Protein 6ZRY (pdb70)

Nearest PDB structures (foldseek):
  6zry-assembly1_AAA  TM=1.003E+00  e=5.956E-75  Micromonospora olivasterospora
  6zry-assembly2_BBB  TM=1.001E+00  e=5.373E-68  Micromonospora olivasterospora
  6zrx-assembly2_BBB  TM=9.995E-01  e=7.144E-68  Micromonospora olivasterospora
  4yla-assembly1_A  TM=8.663E-01  e=9.470E-23  Marinactinospora thermotolerans
  4yl7-assembly1_A  TM=8.535E-01  e=9.470E-23  Marinactinospora thermotolerans

B-factor: mean 26.32, std 9.39, range [13.05, 73.11]

Sequence (705 aa):
AGLSVSDHLDGQLARLCEVAGADPVEPRNLLAGLLGPVGPRPLYEPPAWPSGVSDDHTPVVEFSIAFNEAEPPTLRRILGETLGSPPGPLANLSATRRGFLDAQARRAGLSTSRLDSVRDLFATDDPQGDFAMWCSLVFRSSRRPEFKVYLNPEVKGVERSPALVSEEALHRLGLGASYRRALLDHGVRPGELGRGDRLTFFAVDLHDGPQARVKLYLTHHEAEVWDVTRAASVVDGVDVAEIEEFCVVAGGGTRRFDGRPLVGSYTFTTEGADRPVGYSIYVPIRSYVTDDQEARDRVAALLVRYGFDTDDGLDRAIAAVTPRPLRDGVGLIAHVSLRLGVTVYLSAEAYRVSPPRAGLSVSDHLDGQLARLCEVAGADPVEPRNLLAGLLGPVGPRPLYEPPAWPSGVSDDHTPVEFSIAFNEAEPPTLLRILGETLGSPPGPLANLSATRGFLDAQARRAGLSTSRLDSVRDLFATDDPQGDFAMWCSLVFRSSRRPEFKVYLNPEVKGVERSPALVSEALHRLGLGASYRALLDHGVRPGELGRGDRLTFFAVDLHDGPQARVKLYLTHHEAEVVWDVTRAASSVVDGVDVAEIEEFCVVAGGGTRRFDGRPLVGSYTFTEGADRPVGYSIYVPIRSYVTDDQEARDRVAALLVRRYGFDTDGLDRAIAAVTPRPLRDGVGLIAHVSLRLGAPGVTVYLSAEAYRVSPPRPR

Structure (mmCIF, N/CA/C/O backbone):
data_6ZRY
#
_entry.id   6ZRY
#
_cell.length_a   53.355
_cell.length_b   85.682
_cell.length_c   74.538
_cell.angle_alpha   90.000
_cell.angle_beta   99.764
_cell.angle_gamma   90.000
#
_symmetry.space_group_name_H-M   'P 1 21 1'
#
loop_
_entity.id
_entity.type
_entity.pdbx_description
1 polymer 'DMATS type aromatic prenyltransferase'
2 non-polymer TRYPTOPHAN
3 non-polymer DI(HYDROXYETHYL)ETHER
4 non-polymer 'CALCIUM ION'
5 water water
#
loop_
_atom_site.group_PDB
_atom_site.id
_atom_site.type_symbol
_atom_site.label_atom_id
_atom_site.label_alt_id
_atom_site.label_comp_id
_atom_site.label_asym_id
_atom_site.label_entity_id
_atom_site.label_seq_id
_atom_site.pdbx_PDB_ins_code
_atom_site.Cartn_x
_atom_site.Cartn_y
_atom_site.Cartn_z
_atom_site.occupancy
_atom_site.B_iso_or_equiv
_atom_site.auth_seq_id
_atom_site.auth_comp_id
_atom_site.auth_asym_id
_atom_site.auth_atom_id
_atom_site.pdbx_PDB_model_num
ATOM 1 N N . ALA A 1 2 ? -13.386 -5.566 56.975 1.000 33.225 2 ALA AAA N 1
ATOM 2 C CA . ALA A 1 2 ? -11.912 -5.539 57.038 1.000 32.518 2 ALA AAA CA 1
ATOM 3 C C . ALA A 1 2 ? -11.423 -4.096 57.074 1.000 31.931 2 ALA AAA C 1
ATOM 4 O O . ALA A 1 2 ? -12.250 -3.191 57.010 1.000 32.441 2 ALA AAA O 1
ATOM 6 N N . GLY A 1 3 ? -10.114 -3.912 57.152 1.000 30.180 3 GLY AAA N 1
ATOM 7 C CA . GLY A 1 3 ? -9.464 -2.631 56.862 1.000 28.827 3 GLY AAA CA 1
ATOM 8 C C . GLY A 1 3 ? -9.683 -2.259 55.416 1.000 27.313 3 GLY AAA C 1
ATOM 9 O O . GLY A 1 3 ? -9.978 -3.163 54.583 1.000 27.281 3 GLY AAA O 1
ATOM 10 N N . LEU A 1 4 ? -9.561 -0.986 55.105 1.000 26.119 4 LEU AAA N 1
ATOM 11 C CA . LEU A 1 4 ? -9.650 -0.499 53.717 1.000 25.436 4 LEU AAA CA 1
ATOM 12 C C . LEU A 1 4 ? -8.514 -1.101 52.932 1.000 23.449 4 LEU AAA C 1
ATOM 13 O O . LEU A 1 4 ? -7.419 -1.220 53.495 1.000 24.247 4 LEU AAA O 1
ATOM 18 N N . SER A 1 5 ? -8.784 -1.512 51.697 1.000 21.669 5 SER AAA N 1
ATOM 19 C CA . SER A 1 5 ? -7.749 -1.885 50.706 1.000 19.855 5 SER AAA CA 1
ATOM 20 C C . SER A 1 5 ? -7.391 -0.695 49.803 1.000 19.528 5 SER AAA C 1
ATOM 21 O O . SER A 1 5 ? -8.137 0.299 49.717 1.000 19.436 5 SER AAA O 1
ATOM 24 N N . VAL A 1 6 ? -6.311 -0.840 49.060 1.000 19.500 6 VAL AAA N 1
ATOM 25 C CA . VAL A 1 6 ? -5.945 0.128 48.013 1.000 19.031 6 VAL AAA CA 1
ATOM 26 C C . VAL A 1 6 ? -7.085 0.226 46.998 1.000 18.729 6 VAL AAA C 1
ATOM 27 O O . VAL A 1 6 ? -7.411 1.338 46.626 1.000 18.247 6 VAL AAA O 1
ATOM 31 N N . SER A 1 7 ? -7.657 -0.890 46.559 1.000 18.716 7 SER AAA N 1
ATOM 32 C CA . SER A 1 7 ? -8.801 -0.896 45.614 1.000 19.418 7 SER AAA CA 1
ATOM 33 C C . SER A 1 7 ? -9.980 -0.096 46.200 1.000 19.241 7 SER AAA C 1
ATOM 34 O O . SER A 1 7 ? -10.637 0.690 45.445 1.000 18.843 7 SER AAA O 1
ATOM 37 N N . ASP A 1 8 ? -10.303 -0.323 47.464 1.000 19.196 8 ASP AAA N 1
ATOM 38 C CA . ASP A 1 8 ? -11.424 0.373 48.143 1.000 19.580 8 ASP AAA CA 1
ATOM 39 C C . ASP A 1 8 ? -11.250 1.888 47.953 1.000 19.855 8 ASP AAA C 1
ATOM 40 O O . ASP A 1 8 ? -12.212 2.544 47.473 1.000 19.828 8 ASP AAA O 1
ATOM 45 N N . HIS A 1 9 ? -10.050 2.401 48.255 1.000 19.367 9 HIS AAA N 1
ATOM 46 C CA . HIS A 1 9 ? -9.702 3.834 48.153 1.000 18.584 9 HIS AAA CA 1
ATOM 47 C C . HIS A 1 9 ? -9.806 4.274 46.684 1.000 17.913 9 HIS AAA C 1
ATOM 48 O O . HIS A 1 9 ? -10.558 5.234 46.393 1.000 17.780 9 HIS AAA O 1
ATOM 55 N N . LEU A 1 10 ? -9.061 3.621 45.773 1.000 17.391 10 LEU AAA N 1
ATOM 56 C CA . LEU A 1 10 ? -8.883 4.121 44.379 1.000 17.414 10 LEU AAA CA 1
ATOM 57 C C . LEU A 1 10 ? -10.158 3.915 43.580 1.000 17.455 10 LEU AAA C 1
ATOM 58 O O . LEU A 1 10 ? -10.474 4.759 42.754 1.000 16.446 10 LEU AAA O 1
ATOM 63 N N . ASP A 1 11 ? -10.827 2.786 43.786 1.000 17.858 11 ASP AAA N 1
ATOM 64 C CA . ASP A 1 11 ? -12.061 2.460 43.039 1.000 18.893 11 ASP AAA CA 1
ATOM 65 C C . ASP A 1 11 ? -13.113 3.533 43.354 1.000 19.239 11 ASP AAA C 1
ATOM 66 O O . ASP A 1 11 ? -13.802 3.915 42.461 1.000 19.648 11 ASP AAA O 1
ATOM 71 N N . GLY A 1 12 ? -13.207 3.993 44.606 1.000 19.510 12 GLY AAA N 1
ATOM 72 C CA . GLY A 1 12 ? -14.152 5.067 45.000 1.000 20.183 12 GLY AAA CA 1
ATOM 73 C C . GLY A 1 12 ? -13.813 6.383 44.332 1.000 19.897 12 GLY AAA C 1
ATOM 74 O O . GLY A 1 12 ? -14.694 7.045 43.845 1.000 20.784 12 GLY AAA O 1
ATOM 75 N N . GLN A 1 13 ? -12.536 6.749 44.324 1.000 19.026 13 GLN AAA N 1
ATOM 76 C CA . GLN A 1 13 ? -12.036 7.953 43.628 1.000 18.673 13 GLN AAA CA 1
ATOM 77 C C . GLN A 1 13 ? -12.431 7.882 42.148 1.000 19.156 13 GLN AAA C 1
ATOM 78 O O . GLN A 1 13 ? -12.987 8.865 41.641 1.000 19.197 13 GLN AAA O 1
ATOM 84 N N . LEU A 1 14 ? -12.137 6.783 41.466 1.000 19.271 14 LEU AAA N 1
ATOM 85 C CA . LEU A 1 14 ? -12.428 6.663 40.015 1.000 19.989 14 LEU AAA CA 1
ATOM 86 C C . LEU A 1 14 ? -13.946 6.765 39.764 1.000 20.744 14 LEU AAA C 1
ATOM 87 O O . LEU A 1 14 ? -14.334 7.401 38.800 1.000 20.571 14 LEU AAA O 1
ATOM 92 N N . ALA A 1 15 ? -14.751 6.086 40.559 1.000 22.604 15 ALA AAA N 1
ATOM 93 C CA . ALA A 1 15 ? -16.234 6.078 40.412 1.000 24.022 15 ALA AAA CA 1
ATOM 94 C C . ALA A 1 15 ? -16.752 7.528 40.456 1.000 24.710 15 ALA AAA C 1
ATOM 95 O O . ALA A 1 15 ? -17.531 7.912 39.579 1.000 25.532 15 ALA AAA O 1
ATOM 97 N N . ARG A 1 16 ? -16.278 8.319 41.412 1.000 25.092 16 ARG AAA N 1
ATOM 98 C CA . ARG A 1 16 ? -16.693 9.727 41.570 1.000 25.363 16 ARG AAA CA 1
ATOM 99 C C . ARG A 1 16 ? -16.137 10.558 40.409 1.000 24.984 16 ARG AAA C 1
ATOM 100 O O . ARG A 1 16 ? -16.892 11.410 39.878 1.000 25.040 16 ARG AAA O 1
ATOM 108 N N . LEU A 1 17 ? -14.908 10.308 39.968 1.000 22.759 17 LEU AAA N 1
ATOM 109 C CA . LEU A 1 17 ? -14.294 11.104 38.874 1.000 23.713 17 LEU AAA CA 1
ATOM 110 C C . LEU A 1 17 ? -15.073 10.870 37.563 1.000 25.264 17 LEU AAA C 1
ATOM 111 O O . LEU A 1 17 ? -15.163 11.819 36.717 1.000 26.654 17 LEU AAA O 1
ATOM 116 N N . CYS A 1 18 ? -15.534 9.643 37.360 1.000 26.437 18 CYS AAA N 1
ATOM 117 C CA . CYS A 1 18 ? -16.302 9.229 36.161 1.000 27.949 18 CYS AAA CA 1
ATOM 118 C C . CYS A 1 18 ? -17.586 10.053 36.081 1.000 30.521 18 CYS AAA C 1
ATOM 119 O O . CYS A 1 18 ? -17.907 10.531 34.961 1.000 30.569 18 CYS AAA O 1
ATOM 122 N N . GLU A 1 19 ? -18.277 10.215 37.213 1.000 33.737 19 GLU AAA N 1
ATOM 123 C CA . GLU A 1 19 ? -19.535 10.998 37.319 1.000 36.595 19 GLU AAA CA 1
ATOM 124 C C . GLU A 1 19 ? -19.232 12.442 36.969 1.000 36.723 19 GLU AAA C 1
ATOM 125 O O . GLU A 1 19 ? -19.987 13.030 36.203 1.000 36.627 19 GLU AAA O 1
ATOM 131 N N . VAL A 1 20 ? -18.148 12.981 37.514 1.000 35.609 20 VAL AAA N 1
ATOM 132 C CA . VAL A 1 20 ? -17.718 14.382 37.253 1.000 35.785 20 VAL AAA CA 1
ATOM 133 C C . VAL A 1 20 ? -17.537 14.571 35.731 1.000 36.880 20 VAL AAA C 1
ATOM 134 O O . VAL A 1 20 ? -18.046 15.573 35.212 1.000 40.781 20 VAL AAA O 1
ATOM 138 N N . ALA A 1 21 ? -16.870 13.632 35.044 1.000 36.316 21 ALA AAA N 1
ATOM 139 C CA . ALA A 1 21 ? -16.496 13.729 33.612 1.000 35.726 21 ALA AAA CA 1
ATOM 140 C C . ALA A 1 21 ? -17.638 13.217 32.706 1.000 36.562 21 ALA AAA C 1
ATOM 141 O O . ALA A 1 21 ? -17.551 13.441 31.466 1.000 36.873 21 ALA AAA O 1
ATOM 143 N N . GLY A 1 22 ? -18.643 12.538 33.281 1.000 35.969 22 GLY AAA N 1
ATOM 144 C CA . GLY A 1 22 ? -19.757 11.923 32.539 1.000 36.905 22 GLY AAA CA 1
ATOM 145 C C . GLY A 1 22 ? -19.294 10.741 31.702 1.000 36.656 22 GLY AAA C 1
ATOM 146 O O . GLY A 1 22 ? -19.935 10.445 30.665 1.000 36.352 22 GLY AAA O 1
ATOM 147 N N . ALA A 1 23 ? -18.204 10.100 32.113 1.000 35.653 23 ALA AAA N 1
ATOM 148 C CA . ALA A 1 23 ? -17.701 8.843 31.526 1.000 35.787 23 ALA AAA CA 1
ATOM 149 C C . ALA A 1 23 ? -18.446 7.685 32.200 1.000 35.714 23 ALA AAA C 1
ATOM 150 O O . ALA A 1 23 ? -18.712 7.776 33.403 1.000 35.597 23 ALA AAA O 1
ATOM 152 N N . ASP A 1 24 ? -18.824 6.663 31.436 1.000 36.028 24 ASP AAA N 1
ATOM 153 C CA . ASP A 1 24 ? -19.471 5.447 31.982 1.000 35.634 24 ASP AAA CA 1
ATOM 154 C C . ASP A 1 24 ? -18.457 4.710 32.859 1.000 33.883 24 ASP AAA C 1
ATOM 155 O O . ASP A 1 24 ? -17.373 4.399 32.384 1.000 32.447 24 ASP AAA O 1
ATOM 160 N N . PRO A 1 25 ? -18.794 4.385 34.132 1.000 32.639 25 PRO AAA N 1
ATOM 161 C CA . PRO A 1 25 ? -17.825 3.835 35.093 1.000 31.570 25 PRO AAA CA 1
ATOM 162 C C . PRO A 1 25 ? -17.520 2.328 35.057 1.000 30.241 25 PRO AAA C 1
ATOM 163 O O . PRO A 1 25 ? -16.530 1.911 35.669 1.000 27.994 25 PRO AAA O 1
ATOM 167 N N . VAL A 1 26 ? -18.327 1.514 34.378 1.000 30.341 26 VAL AAA N 1
ATOM 168 C CA . VAL A 1 26 ? -18.210 0.032 34.523 1.000 30.203 26 VAL AAA CA 1
ATOM 169 C C . VAL A 1 26 ? -16.827 -0.399 34.020 1.000 28.624 26 VAL AAA C 1
ATOM 170 O O . VAL A 1 26 ? -16.020 -0.943 34.823 1.000 27.029 26 VAL AAA O 1
ATOM 174 N N . GLU A 1 27 ? -16.532 -0.104 32.770 1.000 28.264 27 GLU AAA N 1
ATOM 175 C CA . GLU A 1 27 ? -15.292 -0.553 32.113 1.000 28.187 27 GLU AAA CA 1
ATOM 176 C C . GLU A 1 27 ? -14.092 0.131 32.791 1.000 25.428 27 GLU AAA C 1
ATOM 177 O O . GLU A 1 27 ? -13.109 -0.524 33.084 1.000 23.679 27 GLU AAA O 1
ATOM 183 N N . PRO A 1 28 ? -14.111 1.457 33.079 1.000 24.388 28 PRO AAA N 1
ATOM 184 C CA . PRO A 1 28 ? -12.996 2.077 33.795 1.000 23.243 28 PRO AAA CA 1
ATOM 185 C C . PRO A 1 28 ? -12.671 1.409 35.137 1.000 22.177 28 PRO AAA C 1
ATOM 186 O O . PRO A 1 28 ? -11.482 1.213 35.447 1.000 20.543 28 PRO AAA O 1
ATOM 190 N N . ARG A 1 29 ? -13.684 1.065 35.902 1.000 22.176 29 ARG AAA N 1
ATOM 191 C CA . ARG A 1 29 ? -13.475 0.444 37.234 1.000 22.166 29 ARG AAA CA 1
ATOM 192 C C . ARG A 1 29 ? -12.951 -0.981 37.063 1.000 21.258 29 ARG AAA C 1
ATOM 193 O O . ARG A 1 29 ? -12.114 -1.398 37.884 1.000 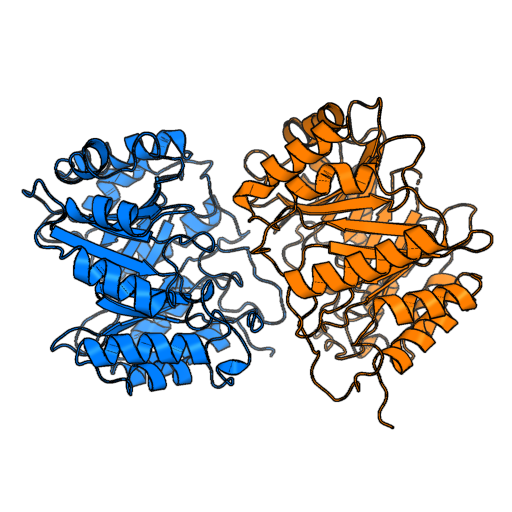19.736 29 ARG AAA O 1
ATOM 201 N N . ASN A 1 30 ? -13.396 -1.683 36.026 1.000 21.600 30 ASN AAA N 1
ATOM 202 C CA . ASN A 1 30 ? -12.882 -3.039 35.671 1.000 22.342 30 ASN AAA CA 1
ATOM 203 C C . ASN A 1 30 ? -11.410 -2.926 35.272 1.000 20.971 30 ASN AAA C 1
ATOM 204 O O . ASN A 1 30 ? -10.621 -3.800 35.654 1.000 20.277 30 ASN AAA O 1
ATOM 209 N N . LEU A 1 31 ? -11.047 -1.875 34.531 1.000 19.893 31 LEU AAA N 1
ATOM 210 C CA . LEU A 1 31 ? -9.672 -1.731 34.024 1.000 19.377 31 LEU AAA CA 1
ATOM 211 C C . LEU A 1 31 ? -8.761 -1.330 35.189 1.000 18.369 31 LEU AAA C 1
ATOM 212 O O . LEU A 1 31 ? -7.677 -1.903 35.271 1.000 18.822 31 LEU AAA O 1
ATOM 217 N N . LEU A 1 32 ? -9.207 -0.444 36.103 1.000 18.045 32 LEU AAA N 1
ATOM 218 C CA . LEU A 1 32 ? -8.385 -0.070 37.277 1.000 17.763 32 LEU AAA CA 1
ATOM 219 C C . LEU A 1 32 ? -8.080 -1.313 38.127 1.000 17.983 32 LEU AAA C 1
ATOM 220 O O . LEU A 1 32 ? -6.907 -1.455 38.565 1.000 17.332 32 LEU AAA O 1
ATOM 225 N N . ALA A 1 33 ? -9.080 -2.162 38.415 1.000 18.585 33 ALA AAA N 1
ATOM 226 C CA . ALA A 1 33 ? -8.881 -3.421 39.162 1.000 18.723 33 ALA AAA CA 1
ATOM 227 C C . ALA A 1 33 ? -7.820 -4.277 38.474 1.000 18.390 33 ALA AAA C 1
ATOM 228 O O . ALA A 1 33 ? -6.961 -4.805 39.171 1.000 17.842 33 ALA AAA O 1
ATOM 230 N N . GLY A 1 34 ? -7.870 -4.404 37.146 1.000 18.434 34 GLY AAA N 1
ATOM 231 C CA . GLY A 1 34 ? -6.858 -5.151 36.359 1.000 18.241 34 GLY AAA CA 1
ATOM 232 C C . GLY A 1 34 ? -5.483 -4.539 36.521 1.000 17.453 34 GLY AAA C 1
ATOM 233 O O . GLY A 1 34 ? -4.518 -5.267 36.761 1.000 17.312 34 GLY AAA O 1
ATOM 234 N N . LEU A 1 35 ? -5.389 -3.219 36.389 1.000 17.077 35 LEU AAA N 1
ATOM 235 C CA . LEU A 1 35 ? -4.099 -2.504 36.439 1.000 16.510 35 LEU AAA CA 1
ATOM 236 C C . LEU A 1 35 ? -3.490 -2.695 37.832 1.000 15.961 35 LEU AAA C 1
ATOM 237 O O . LEU A 1 35 ? -2.267 -2.921 37.940 1.000 15.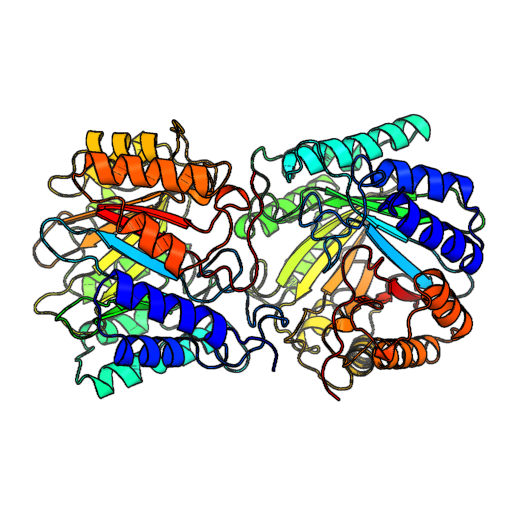496 35 LEU AAA O 1
ATOM 242 N N . LEU A 1 36 ? -4.299 -2.630 38.882 1.000 16.007 36 LEU AAA N 1
ATOM 243 C CA . LEU A 1 36 ? -3.777 -2.747 40.266 1.000 16.503 36 LEU AAA CA 1
ATOM 244 C C . LEU A 1 36 ? -3.198 -4.154 40.519 1.000 16.753 36 LEU AAA C 1
ATOM 245 O O . LEU A 1 36 ? -2.226 -4.278 41.326 1.000 16.407 36 LEU AAA O 1
ATOM 250 N N . GLY A 1 37 ? -3.751 -5.186 39.893 1.000 17.985 37 GLY AAA N 1
ATOM 251 C CA . GLY A 1 37 ? -3.335 -6.580 40.140 1.000 18.020 37 GLY AAA CA 1
ATOM 252 C C . GLY A 1 37 ? -3.278 -6.857 41.639 1.000 18.084 37 GLY AAA C 1
ATOM 253 O O . GLY A 1 37 ? -4.255 -6.587 42.353 1.000 17.655 37 GLY AAA O 1
ATOM 254 N N . PRO A 1 38 ? -2.125 -7.332 42.187 1.000 18.541 38 PRO AAA N 1
ATOM 255 C CA . PRO A 1 38 ? -2.060 -7.782 43.581 1.000 18.697 38 PRO AAA CA 1
ATOM 256 C C . PRO A 1 38 ? -2.125 -6.652 44.625 1.000 18.448 38 PRO AAA C 1
ATOM 257 O O . PRO A 1 38 ? -2.312 -6.919 45.771 1.000 18.354 38 PRO AAA O 1
ATOM 261 N N . VAL A 1 39 ? -1.956 -5.404 44.195 1.000 17.787 39 VAL AAA N 1
ATOM 262 C CA . VAL A 1 39 ? -2.060 -4.207 45.069 1.000 17.608 39 VAL AAA CA 1
ATOM 263 C C . VAL A 1 39 ? -3.522 -3.972 45.452 1.000 17.396 39 VAL AAA C 1
ATOM 264 O O . VAL A 1 39 ? -3.775 -3.471 46.568 1.000 16.519 39 VAL AAA O 1
ATOM 268 N N . GLY A 1 40 ? -4.464 -4.304 44.562 1.000 17.675 40 GLY AAA N 1
ATOM 269 C CA . GLY A 1 40 ? -5.877 -3.991 44.786 1.000 18.118 40 GLY AAA CA 1
ATOM 270 C C . GLY A 1 40 ? -6.347 -4.455 46.170 1.000 18.904 40 GLY AAA C 1
ATOM 271 O O . GLY A 1 40 ? -6.885 -3.663 46.969 1.000 19.006 40 GLY AAA O 1
ATOM 272 N N . PRO A 1 41 ? -6.214 -5.761 46.490 1.000 19.312 41 PRO AAA N 1
ATOM 273 C CA . PRO A 1 41 ? -6.688 -6.281 47.764 1.000 20.200 41 PRO AAA CA 1
ATOM 274 C C . PRO A 1 41 ? -5.814 -5.981 48.985 1.000 20.547 41 PRO AAA C 1
ATOM 275 O O . PRO A 1 41 ? -6.212 -6.350 50.108 1.000 20.565 41 PRO AAA O 1
ATOM 279 N N . ARG A 1 42 ? -4.673 -5.344 48.780 1.000 21.200 42 ARG AAA N 1
ATOM 280 C CA . ARG A 1 42 ? -3.683 -5.051 49.837 1.000 22.270 42 ARG AAA CA 1
ATOM 281 C C . ARG A 1 42 ? -4.263 -4.024 50.812 1.000 22.851 42 ARG AAA C 1
ATOM 282 O O . ARG A 1 42 ? -4.808 -3.014 50.401 1.000 22.317 42 ARG AAA O 1
ATOM 290 N N . PRO A 1 43 ? -4.214 -4.276 52.135 1.000 24.618 43 PRO AAA N 1
ATOM 291 C CA . PRO A 1 43 ? -4.697 -3.292 53.112 1.000 25.329 43 PRO AAA CA 1
ATOM 292 C C . PRO A 1 43 ? -3.912 -1.969 53.072 1.000 25.603 43 PRO AAA C 1
ATOM 293 O O . PRO A 1 43 ? -2.709 -2.011 52.939 1.000 24.802 43 PRO AAA O 1
ATOM 297 N N . LEU A 1 44 ? -4.607 -0.833 53.215 1.000 26.934 44 LEU AAA N 1
ATOM 298 C CA . LEU A 1 44 ? -3.995 0.528 53.306 1.000 27.684 44 LEU AAA CA 1
ATOM 299 C C . LEU A 1 44 ? -3.075 0.638 54.519 1.000 29.516 44 LEU AAA C 1
ATOM 300 O O . LEU A 1 44 ? -2.185 1.458 54.460 1.000 31.363 44 LEU AAA O 1
ATOM 305 N N . TYR A 1 45 ? -3.327 -0.089 55.600 1.000 31.859 45 TYR AAA N 1
ATOM 306 C CA . TYR A 1 45 ? -2.509 -0.019 56.845 1.000 34.483 45 TYR AAA CA 1
ATOM 307 C C . TYR A 1 45 ? -1.187 -0.782 56.652 1.000 34.087 45 TYR AAA C 1
ATOM 308 O O . TYR A 1 45 ? -0.343 -0.694 57.540 1.000 35.568 45 TYR AAA O 1
ATOM 317 N N . GLU A 1 46 ? -1.023 -1.548 55.567 1.000 31.444 46 GLU AAA N 1
ATOM 318 C CA . GLU A 1 46 ? 0.294 -2.144 55.217 1.000 31.498 46 GLU AAA CA 1
ATOM 319 C C . GLU A 1 46 ? 1.059 -1.101 54.411 1.000 28.902 46 GLU AAA C 1
ATOM 320 O O . GLU A 1 46 ? 0.460 -0.316 53.713 1.000 25.488 46 GLU AAA O 1
ATOM 326 N N . PRO A 1 47 ? 2.401 -1.036 54.503 1.000 28.103 47 PRO AAA N 1
ATOM 327 C CA . PRO A 1 47 ? 3.166 -0.114 53.674 1.000 26.792 47 PRO AAA CA 1
ATOM 328 C C . PRO A 1 47 ? 3.011 -0.460 52.207 1.000 24.730 47 PRO AAA C 1
ATOM 329 O O . PRO A 1 47 ? 2.516 -1.535 51.885 1.000 23.817 47 PRO AAA O 1
ATOM 333 N N . PRO A 1 48 ? 3.414 0.433 51.274 1.000 22.213 48 PRO AAA N 1
ATOM 334 C CA . PRO A 1 48 ? 3.363 0.120 49.851 1.000 22.205 48 PRO AAA CA 1
ATOM 335 C C . PRO A 1 48 ? 4.076 -1.202 49.542 1.000 22.199 48 PRO AAA C 1
ATOM 336 O O . PRO A 1 48 ? 5.095 -1.450 50.127 1.000 21.501 48 PRO AAA O 1
ATOM 340 N N . ALA A 1 49 ? 3.546 -1.963 48.586 1.000 22.235 49 ALA AAA N 1
ATOM 341 C CA . ALA A 1 49 ? 4.065 -3.289 48.167 1.000 23.185 49 ALA AAA CA 1
ATOM 342 C C . ALA A 1 49 ? 5.456 -3.136 47.555 1.000 24.172 49 ALA AAA C 1
ATOM 343 O O . ALA A 1 49 ? 6.215 -4.108 47.605 1.000 24.521 49 ALA AAA O 1
ATOM 345 N N . TRP A 1 50 ? 5.786 -1.928 47.073 1.000 24.558 50 TRP AAA N 1
ATOM 346 C CA . TRP A 1 50 ? 6.994 -1.601 46.267 1.000 25.296 50 TRP AAA CA 1
ATOM 347 C C . TRP A 1 50 ? 7.054 -0.084 46.148 1.000 23.273 50 TRP AAA C 1
ATOM 348 O O . TRP A 1 50 ? 5.994 0.535 46.068 1.000 22.086 50 TRP AAA O 1
ATOM 359 N N . PRO A 1 51 ? 8.238 0.565 46.198 1.000 22.012 51 PRO AAA N 1
ATOM 360 C CA . PRO A 1 51 ? 8.298 2.027 46.070 1.000 21.141 51 PRO AAA CA 1
ATOM 361 C C . PRO A 1 51 ? 8.109 2.523 44.625 1.000 20.663 51 PRO AAA C 1
ATOM 362 O O . PRO A 1 51 ? 9.061 3.073 44.043 1.000 19.849 51 PRO AAA O 1
ATOM 366 N N . SER A 1 52 ? 6.867 2.419 44.115 1.000 18.298 52 SER AAA N 1
ATOM 367 C CA . SER A 1 52 ? 6.486 2.810 42.736 1.000 17.397 52 SER AAA CA 1
ATOM 368 C C . SER A 1 52 ? 6.820 4.286 42.497 1.000 16.958 52 SER AAA C 1
ATOM 369 O O . SER A 1 52 ? 6.542 5.113 43.362 1.000 16.753 52 SER AAA O 1
ATOM 372 N N . GLY A 1 53 ? 7.411 4.607 41.350 1.000 16.663 53 GLY AAA N 1
ATOM 373 C CA . GLY A 1 53 ? 7.667 6.001 40.992 1.000 16.137 53 GLY AAA CA 1
ATOM 374 C C . GLY A 1 53 ? 6.442 6.728 40.457 1.000 15.464 53 GLY AAA C 1
ATOM 375 O O . GLY A 1 53 ? 6.577 7.937 40.200 1.000 15.056 53 GLY AAA O 1
ATOM 376 N N . VAL A 1 54 ? 5.283 6.059 40.317 1.000 14.953 54 VAL AAA N 1
ATOM 377 C CA . VAL A 1 54 ? 4.057 6.664 39.711 1.000 14.596 54 VAL AAA CA 1
ATOM 378 C C . VAL A 1 54 ? 3.643 7.908 40.538 1.000 14.478 54 VAL AAA C 1
ATOM 379 O O . VAL A 1 54 ? 3.206 8.898 39.938 1.000 14.406 54 VAL AAA O 1
ATOM 383 N N . SER A 1 55 ? 3.793 7.862 41.857 1.000 14.263 55 SER AAA N 1
ATOM 384 C CA . SER A 1 55 ? 3.374 8.948 42.774 1.000 14.064 55 SER AAA CA 1
ATOM 385 C C . SER A 1 55 ? 4.342 9.023 43.957 1.000 14.966 55 SER AAA C 1
ATOM 386 O O . SER A 1 55 ? 5.055 8.051 44.204 1.000 15.421 55 SER AAA O 1
ATOM 389 N N . ASP A 1 56 ? 4.366 10.178 44.626 1.000 15.262 56 ASP AAA N 1
ATOM 390 C CA . ASP A 1 56 ? 5.306 10.492 45.732 1.000 15.957 56 ASP AAA CA 1
ATOM 391 C C . ASP A 1 56 ? 5.090 9.512 46.893 1.000 16.032 56 ASP AAA C 1
ATOM 392 O O . ASP A 1 56 ? 6.095 9.156 47.534 1.000 16.986 56 ASP AAA O 1
ATOM 397 N N . ASP A 1 57 ? 3.845 9.111 47.180 1.000 15.586 57 ASP AAA N 1
ATOM 398 C CA . ASP A 1 57 ? 3.545 8.220 48.323 1.000 15.934 57 ASP AAA CA 1
ATOM 399 C C . ASP A 1 57 ? 3.595 6.749 47.885 1.000 15.987 57 ASP AAA C 1
ATOM 400 O O . ASP A 1 57 ? 3.327 5.898 48.723 1.000 15.472 57 ASP AAA O 1
ATOM 405 N N . HIS A 1 58 ? 3.990 6.489 46.619 1.000 16.279 58 HIS AAA N 1
ATOM 406 C CA . HIS A 1 58 ? 4.221 5.147 46.029 1.000 16.251 58 HIS AAA CA 1
ATOM 407 C C . HIS A 1 58 ? 2.903 4.417 45.739 1.000 15.466 58 HIS AAA C 1
ATOM 408 O O . HIS A 1 58 ? 2.951 3.203 45.433 1.000 14.977 58 HIS AAA O 1
ATOM 415 N N . THR A 1 59 ? 1.771 5.107 45.775 1.000 14.800 59 THR AAA N 1
ATOM 416 C CA . THR A 1 59 ? 0.535 4.593 45.168 1.000 14.607 59 THR AAA CA 1
ATOM 417 C C . THR A 1 59 ? 0.867 4.315 43.703 1.000 14.285 59 THR AAA C 1
ATOM 418 O O . THR A 1 59 ? 1.392 5.194 43.040 1.000 14.050 59 THR AAA O 1
ATOM 422 N N . PRO A 1 60 ? 0.628 3.104 43.149 1.000 14.084 60 PRO AAA N 1
ATOM 423 C CA . PRO A 1 60 ? 1.012 2.833 41.760 1.000 14.196 60 PRO AAA CA 1
ATOM 424 C C . PRO A 1 60 ? 0.040 3.335 40.684 1.000 14.044 60 PRO AAA C 1
ATOM 425 O O . PRO A 1 60 ? 0.069 2.845 39.607 1.000 14.357 60 PRO AAA O 1
ATOM 429 N N A VAL A 1 61 ? -0.790 4.324 41.020 0.440 14.019 61 VAL AAA N 1
ATOM 430 N N B VAL A 1 61 ? -0.756 4.363 41.011 0.560 14.126 61 VAL AAA N 1
ATOM 431 C CA A VAL A 1 61 ? -1.687 5.010 40.062 0.440 13.983 61 VAL AAA CA 1
ATOM 432 C CA B VAL A 1 61 ? -1.784 4.968 40.125 0.560 14.190 61 VAL AAA CA 1
ATOM 433 C C A VAL A 1 61 ? -1.632 6.511 40.341 0.440 13.848 61 VAL AAA C 1
ATOM 434 C C B VAL A 1 61 ? -1.809 6.487 40.391 0.560 13.962 61 VAL AAA C 1
ATOM 435 O O A VAL A 1 61 ? -1.243 6.919 41.473 0.440 13.592 61 VAL AAA O 1
ATOM 436 O O B VAL A 1 61 ? -1.643 6.893 41.582 0.560 13.632 61 VAL AAA O 1
ATOM 443 N N . GLU A 1 62 ? -1.988 7.277 39.331 1.000 13.896 62 GLU AAA N 1
ATOM 444 C CA . GLU A 1 62 ? -2.218 8.749 39.406 1.000 14.180 62 GLU AAA CA 1
ATOM 445 C C . GLU A 1 62 ? -3.364 9.076 38.455 1.000 14.375 62 GLU AAA C 1
ATOM 446 O O . GLU A 1 62 ? -3.377 8.548 37.337 1.000 14.738 62 GLU AAA O 1
ATOM 452 N N . PHE A 1 63 ? -4.313 9.883 38.892 1.000 14.537 63 PHE AAA N 1
ATOM 453 C CA . PHE A 1 63 ? -5.462 10.320 38.092 1.000 14.519 63 PHE AAA CA 1
ATOM 454 C C . PHE A 1 63 ? -5.102 11.623 37.399 1.000 14.495 63 PHE AAA C 1
ATOM 455 O O . PHE A 1 63 ? -4.228 12.318 37.879 1.000 14.289 63 PHE AAA O 1
ATOM 463 N N . SER A 1 64 ? -5.782 11.941 36.313 1.000 14.838 64 SER AAA N 1
ATOM 464 C CA . SER A 1 64 ? -5.741 13.293 35.722 1.000 15.376 64 SER AAA CA 1
ATOM 465 C C . SER A 1 64 ? -7.028 13.583 35.002 1.000 16.341 64 SER AAA C 1
ATOM 466 O O . SER A 1 64 ? -7.729 12.615 34.574 1.000 17.162 64 SER AAA O 1
ATOM 469 N N . ILE A 1 65 ? -7.344 14.862 34.896 1.000 17.146 65 ILE AAA N 1
ATOM 470 C CA . ILE A 1 65 ? -8.498 15.359 34.145 1.000 17.872 65 ILE AAA CA 1
ATOM 471 C C . ILE A 1 65 ? -7.993 16.429 33.169 1.000 17.712 65 ILE AAA C 1
ATOM 472 O O . ILE A 1 65 ? -7.287 17.325 33.586 1.000 17.691 65 ILE AAA O 1
ATOM 477 N N . ALA A 1 66 ? -8.275 16.212 31.905 1.000 17.998 66 ALA AAA N 1
ATOM 478 C CA . ALA A 1 66 ? -7.885 17.073 30.779 1.000 19.139 66 ALA AAA CA 1
ATOM 479 C C . ALA A 1 66 ? -9.104 17.856 30.334 1.000 20.106 66 ALA AAA C 1
ATOM 480 O O . ALA A 1 66 ? -10.078 17.237 29.918 1.000 20.781 66 ALA AAA O 1
ATOM 482 N N . PHE A 1 67 ? -9.017 19.177 30.402 1.000 21.386 67 PHE AAA N 1
ATOM 483 C CA . PHE A 1 67 ? -10.045 20.104 29.891 1.000 23.515 67 PHE AAA CA 1
ATOM 484 C C . PHE A 1 67 ? -9.676 20.480 28.469 1.000 26.319 67 PHE AAA C 1
ATOM 485 O O . PHE A 1 67 ? -8.560 20.927 28.259 1.000 26.452 67 PHE AAA O 1
ATOM 493 N N . ASN A 1 68 ? -10.586 20.207 27.546 1.000 29.811 68 ASN AAA N 1
ATOM 494 C CA . ASN A 1 68 ? -10.389 20.270 26.076 1.000 33.823 68 ASN AAA CA 1
ATOM 495 C C . ASN A 1 68 ? -11.346 21.339 25.546 1.000 36.001 68 ASN AAA C 1
ATOM 496 O O . ASN A 1 68 ? -12.480 21.337 25.987 1.000 35.864 68 ASN AAA O 1
ATOM 501 N N . GLU A 1 69 ? -10.899 22.226 24.654 1.000 40.865 69 GLU AAA N 1
ATOM 502 C CA . GLU A 1 69 ? -11.775 23.251 24.009 1.000 44.082 69 GLU AAA CA 1
ATOM 503 C C . GLU A 1 69 ? -12.893 22.525 23.251 1.000 46.778 69 GLU AAA C 1
ATOM 504 O O . GLU A 1 69 ? -12.566 21.680 22.416 1.000 49.729 69 GLU AAA O 1
ATOM 506 N N . ALA A 1 70 ? -14.155 22.834 23.545 1.000 49.247 70 ALA AAA N 1
ATOM 507 C CA . ALA A 1 70 ? -15.338 22.224 22.884 1.000 52.146 70 ALA AAA CA 1
ATOM 508 C C . ALA A 1 70 ? -15.170 20.696 22.817 1.000 52.204 70 ALA AAA C 1
ATOM 509 O O . ALA A 1 70 ? -15.024 20.160 21.699 1.000 54.349 70 ALA AAA O 1
ATOM 511 N N . GLU A 1 71 ? -15.138 20.044 23.990 1.000 50.993 71 GLU AAA N 1
ATOM 512 C CA . GLU A 1 71 ? -15.182 18.564 24.188 1.000 47.361 71 GLU AAA CA 1
ATOM 513 C C . GLU A 1 71 ? -15.251 18.307 25.692 1.000 42.781 71 GLU AAA C 1
ATOM 514 O O . GLU A 1 71 ? -14.586 19.000 26.457 1.000 40.320 71 GLU AAA O 1
ATOM 520 N N . PRO A 1 72 ? -16.061 17.335 26.181 1.000 38.416 72 PRO AAA N 1
ATOM 521 C CA . PRO A 1 72 ? -16.155 17.086 27.619 1.000 35.789 72 PRO AAA CA 1
ATOM 522 C C . PRO A 1 72 ? -14.776 16.699 28.153 1.000 31.765 72 PRO AAA C 1
ATOM 523 O O . PRO A 1 72 ? -13.920 16.328 27.378 1.000 29.882 72 PRO AAA O 1
ATOM 527 N N . PRO A 1 73 ? -14.496 16.801 29.463 1.000 29.131 73 PRO AAA N 1
ATOM 528 C CA . PRO A 1 73 ? -13.164 16.467 29.974 1.000 28.022 73 PRO AAA CA 1
ATOM 529 C C . PRO A 1 73 ? -12.793 14.988 29.784 1.000 25.944 73 PRO AAA C 1
ATOM 530 O O . PRO A 1 73 ? -13.648 14.145 29.834 1.000 25.139 73 PRO AAA O 1
ATOM 534 N N . THR A 1 74 ? -11.511 14.732 29.594 1.000 24.731 74 THR AAA N 1
ATOM 535 C CA . THR A 1 74 ? -10.937 13.393 29.455 1.000 24.731 74 THR AAA CA 1
ATOM 536 C C . THR A 1 74 ? -10.348 12.975 30.812 1.000 23.067 74 THR AAA C 1
ATOM 537 O O . THR A 1 74 ? -9.535 13.702 31.347 1.000 21.838 74 THR AAA O 1
ATOM 541 N N . LEU A 1 75 ? -10.725 11.809 31.305 1.000 23.211 75 LEU AAA N 1
ATOM 542 C CA . LEU A 1 75 ? -10.185 11.252 32.573 1.000 23.132 75 LEU AAA CA 1
ATOM 543 C C . LEU A 1 75 ? -9.130 10.212 32.201 1.000 22.037 75 LEU AAA C 1
ATOM 544 O O . LEU A 1 75 ? -9.366 9.422 31.274 1.000 22.881 75 LEU AAA O 1
ATOM 549 N N A ARG A 1 76 ? -7.991 10.224 32.876 0.590 21.035 76 ARG AAA N 1
ATOM 550 N N B ARG A 1 76 ? -7.976 10.249 32.868 0.410 21.188 76 ARG AAA N 1
ATOM 551 C CA A ARG A 1 76 ? -6.928 9.228 32.625 0.590 20.898 76 ARG AAA CA 1
ATOM 552 C CA B ARG A 1 76 ? -6.861 9.294 32.641 0.410 20.942 76 ARG AAA CA 1
ATOM 553 C C A ARG A 1 76 ? -6.395 8.689 33.952 0.590 20.003 76 ARG AAA C 1
ATOM 554 C C B ARG A 1 76 ? -6.414 8.687 33.968 0.410 20.133 76 ARG AAA C 1
ATOM 555 O O A ARG A 1 76 ? -6.459 9.406 34.983 0.590 18.465 76 ARG AAA O 1
ATOM 556 O O B ARG A 1 76 ? -6.539 9.361 35.013 0.410 19.130 76 ARG AAA O 1
ATOM 571 N N . ILE A 1 77 ? -5.901 7.462 33.902 1.000 19.602 77 ILE AAA N 1
ATOM 572 C CA . ILE A 1 77 ? -5.149 6.821 34.995 1.000 19.481 77 ILE AAA CA 1
ATOM 573 C C . ILE A 1 77 ? -3.798 6.453 34.421 1.000 19.121 77 ILE AAA C 1
ATOM 574 O O . ILE A 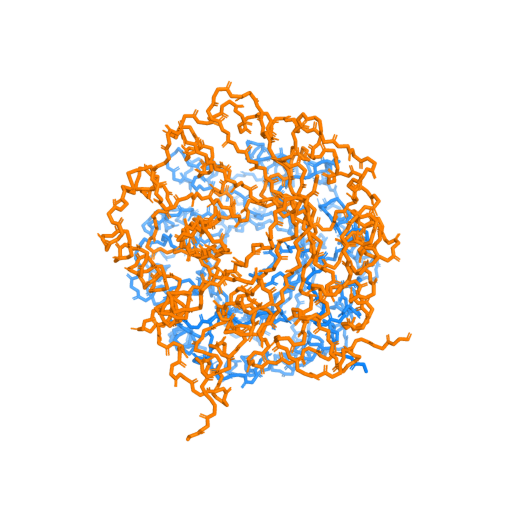1 77 ? -3.789 5.727 33.405 1.000 19.902 77 ILE AAA O 1
ATOM 579 N N . LEU A 1 78 ? -2.724 6.868 35.079 1.000 17.999 78 LEU AAA N 1
ATOM 580 C CA . LEU A 1 78 ? -1.361 6.374 34.817 1.000 17.606 78 LEU AAA CA 1
ATOM 581 C C . LEU A 1 78 ? -1.016 5.383 35.913 1.000 16.767 78 LEU AAA C 1
ATOM 582 O O . LEU A 1 78 ? -1.228 5.706 37.078 1.000 17.365 78 LEU AAA O 1
ATOM 587 N N . GLY A 1 79 ? -0.464 4.228 35.587 1.000 16.009 79 GLY AAA N 1
ATOM 588 C CA . GLY A 1 79 ? 0.044 3.372 36.663 1.000 15.619 79 GLY AAA CA 1
ATOM 589 C C . GLY A 1 79 ? 0.689 2.115 36.174 1.000 16.081 79 GLY AAA C 1
ATOM 590 O O . GLY A 1 79 ? 1.037 2.030 34.973 1.000 15.717 79 GLY AAA O 1
ATOM 591 N N . GLU A 1 80 ? 0.903 1.180 37.102 1.000 15.986 80 GLU AAA N 1
ATOM 592 C CA . GLU A 1 80 ? 1.612 -0.062 36.813 1.000 16.317 80 GLU AAA CA 1
ATOM 593 C C . GLU A 1 80 ? 1.013 -1.177 37.667 1.000 16.357 80 GLU AAA C 1
ATOM 594 O O . GLU A 1 80 ? 0.432 -0.895 38.720 1.000 15.992 80 GLU AAA O 1
ATOM 600 N N . THR A 1 81 ? 1.186 -2.388 37.189 1.000 16.547 81 THR AAA N 1
ATOM 601 C CA . THR A 1 81 ? 0.816 -3.641 37.867 1.000 17.194 81 THR AAA CA 1
ATOM 602 C C . THR A 1 81 ? 2.073 -4.212 38.501 1.000 18.753 81 THR AAA C 1
ATOM 603 O O . THR A 1 81 ? 3.007 -4.580 37.765 1.000 19.278 81 THR AAA O 1
ATOM 607 N N . LEU A 1 82 ? 2.096 -4.307 39.821 1.000 19.716 82 LEU AAA N 1
ATOM 608 C CA . LEU A 1 82 ? 3.275 -4.810 40.525 1.000 21.765 82 LEU AAA CA 1
ATOM 609 C C . LEU A 1 82 ? 3.341 -6.350 40.342 1.000 24.689 82 LEU AAA C 1
ATOM 610 O O . LEU A 1 82 ? 2.281 -6.976 40.175 1.000 24.342 82 LEU AAA O 1
ATOM 615 N N . GLY A 1 83 ? 4.555 -6.902 40.294 1.000 27.564 83 GLY AAA N 1
ATOM 616 C CA . GLY A 1 83 ? 4.790 -8.353 40.157 1.000 30.564 83 GLY AAA CA 1
ATOM 617 C C . GLY A 1 83 ? 4.567 -9.095 41.468 1.000 34.012 83 GLY AAA C 1
ATOM 618 O O . GLY A 1 83 ? 4.325 -8.424 42.521 1.000 32.299 83 GLY AAA O 1
ATOM 619 N N . SER A 1 84 ? 4.656 -10.446 41.414 1.000 40.384 84 SER AAA N 1
ATOM 620 C CA . SER A 1 84 ? 4.209 -11.364 42.496 1.000 44.566 84 SER AAA CA 1
ATOM 621 C C . SER A 1 84 ? 5.118 -11.203 43.707 1.000 47.136 84 SER AAA C 1
ATOM 622 O O . SER A 1 84 ? 4.625 -10.884 44.787 1.000 50.967 84 SER AAA O 1
ATOM 625 N N . PRO A 1 85 ? 6.455 -11.416 43.597 1.000 46.175 85 PRO AAA N 1
ATOM 626 C CA . PRO A 1 85 ? 7.400 -10.660 44.411 1.000 44.873 85 PRO AAA CA 1
ATOM 627 C C . PRO A 1 85 ? 7.578 -9.349 43.635 1.000 41.569 85 PRO AAA C 1
ATOM 628 O O . PRO A 1 85 ? 7.963 -9.377 42.470 1.000 39.913 85 PRO AAA O 1
ATOM 632 N N . PRO A 1 86 ? 7.225 -8.165 44.189 1.000 39.602 86 PRO AAA N 1
ATOM 633 C CA . PRO A 1 86 ? 7.385 -6.922 43.439 1.000 38.768 86 PRO AAA CA 1
ATOM 634 C C . PRO A 1 86 ? 8.852 -6.648 43.098 1.000 38.379 86 PRO AAA C 1
ATOM 635 O O . PRO A 1 86 ? 9.708 -6.886 43.933 1.000 39.809 86 PRO AAA O 1
ATOM 639 N N . GLY A 1 87 ? 9.095 -6.137 41.902 1.000 37.338 87 GLY AAA N 1
ATOM 640 C CA . GLY A 1 87 ? 10.431 -5.791 41.409 1.000 37.572 87 GLY AAA CA 1
ATOM 641 C C . GLY A 1 87 ? 10.401 -5.325 39.960 1.000 36.848 87 GLY AAA C 1
ATOM 642 O O . GLY A 1 87 ? 9.424 -5.500 39.253 1.000 34.775 87 GLY AAA O 1
ATOM 643 N N . PRO A 1 88 ? 11.499 -4.726 39.468 1.000 38.847 88 PRO AAA N 1
ATOM 644 C CA . PRO A 1 88 ? 11.532 -4.146 38.121 1.000 38.192 88 PRO AAA CA 1
ATOM 645 C C . PRO A 1 88 ? 11.058 -5.067 36.970 1.000 36.661 88 PRO AAA C 1
ATOM 646 O O . PRO A 1 88 ? 10.240 -4.657 36.136 1.000 35.132 88 PRO AAA O 1
ATOM 650 N N . LEU A 1 89 ? 11.585 -6.285 36.927 1.000 35.576 89 LEU AAA N 1
ATOM 651 C CA . LEU A 1 89 ? 11.309 -7.250 35.829 1.000 34.511 89 LEU AAA CA 1
ATOM 652 C C . LEU A 1 89 ? 9.914 -7.865 36.020 1.000 30.972 89 LEU AAA C 1
ATOM 653 O O . LEU A 1 89 ? 9.198 -7.981 35.034 1.000 31.898 89 LEU AAA O 1
ATOM 658 N N . ALA A 1 90 ? 9.568 -8.208 37.243 1.000 29.548 90 ALA AAA N 1
ATOM 659 C CA . ALA A 1 90 ? 8.275 -8.820 37.636 1.000 28.625 90 ALA AAA CA 1
ATOM 660 C C . ALA A 1 90 ? 7.130 -7.813 37.372 1.000 27.182 90 ALA AAA C 1
ATOM 661 O O . ALA A 1 90 ? 6.061 -8.234 36.896 1.000 26.043 90 ALA AAA O 1
ATOM 663 N N . ASN A 1 91 ? 7.390 -6.511 37.624 1.000 25.741 91 ASN AAA N 1
ATOM 664 C CA . ASN A 1 91 ? 6.417 -5.406 37.407 1.000 23.630 91 ASN AAA CA 1
ATOM 665 C C . ASN A 1 91 ? 6.185 -5.251 35.901 1.000 23.414 91 ASN AAA C 1
ATOM 666 O O . ASN A 1 91 ? 5.060 -5.101 35.484 1.000 22.312 91 ASN AAA O 1
ATOM 671 N N . LEU A 1 92 ? 7.248 -5.252 35.102 1.000 24.278 92 LEU AAA N 1
ATOM 672 C CA . LEU A 1 92 ? 7.160 -5.195 33.626 1.000 25.317 92 LEU AAA CA 1
ATOM 673 C C . LEU A 1 92 ? 6.288 -6.347 33.118 1.000 25.723 92 LEU AAA C 1
ATOM 674 O O . LEU A 1 92 ? 5.336 -6.095 32.349 1.000 25.718 92 LEU AAA O 1
ATOM 679 N N . SER A 1 93 ? 6.598 -7.576 33.538 1.000 26.472 93 SER AAA N 1
ATOM 680 C CA . SER A 1 93 ? 5.853 -8.798 33.143 1.000 27.466 93 SER AAA CA 1
ATOM 681 C C . SER A 1 93 ? 4.357 -8.638 33.463 1.000 25.468 93 SER AAA C 1
ATOM 682 O O . SER A 1 93 ? 3.529 -8.851 32.555 1.000 24.129 93 SER AAA O 1
ATOM 685 N N . ALA A 1 94 ? 4.034 -8.227 34.690 1.000 24.116 94 ALA AAA N 1
ATOM 686 C CA . ALA A 1 94 ? 2.638 -8.067 35.163 1.000 23.432 94 ALA AAA CA 1
ATOM 687 C C . ALA A 1 94 ? 1.947 -6.942 34.360 1.000 22.589 94 ALA AAA C 1
ATOM 688 O O . ALA A 1 94 ? 0.771 -7.107 33.956 1.000 21.437 94 ALA AAA O 1
ATOM 690 N N . THR A 1 95 ? 2.634 -5.819 34.130 1.000 20.714 95 THR AAA N 1
ATOM 691 C CA . THR A 1 95 ? 2.025 -4.683 33.426 1.000 20.357 95 THR AAA CA 1
ATOM 692 C C . THR A 1 95 ? 1.777 -5.085 31.971 1.000 20.457 95 THR AAA C 1
ATOM 693 O O . THR A 1 95 ? 0.673 -4.837 31.456 1.000 19.733 95 THR AAA O 1
ATOM 697 N N A ARG A 1 96 ? 2.765 -5.689 31.317 0.500 21.073 96 ARG AAA N 1
ATOM 698 N N B ARG A 1 96 ? 2.790 -5.678 31.323 0.500 21.048 96 ARG AAA N 1
ATOM 699 C CA A ARG A 1 96 ? 2.613 -6.104 29.910 0.500 22.005 96 ARG AAA CA 1
ATOM 700 C CA B ARG A 1 96 ? 2.700 -6.176 29.928 0.500 21.997 96 ARG AAA CA 1
ATOM 701 C C A ARG A 1 96 ? 1.519 -7.179 29.827 0.500 21.842 96 ARG AAA C 1
ATOM 702 C C B ARG A 1 96 ? 1.541 -7.175 29.840 0.500 21.817 96 ARG AAA C 1
ATOM 703 O O A ARG A 1 96 ? 0.689 -7.088 28.911 0.500 21.588 96 ARG AAA O 1
ATOM 704 O O B ARG A 1 96 ? 0.702 -7.027 28.938 0.500 21.529 96 ARG AAA O 1
ATOM 719 N N . GLY A 1 97 ? 1.494 -8.120 30.785 1.000 22.357 97 GLY AAA N 1
ATOM 720 C CA . GLY A 1 97 ? 0.439 -9.137 30.896 1.000 22.701 97 GLY AAA CA 1
ATOM 721 C C . GLY A 1 97 ? -0.946 -8.510 30.887 1.000 21.995 97 GLY AAA C 1
ATOM 722 O O . GLY A 1 97 ? -1.785 -8.928 30.102 1.000 22.368 97 GLY AAA O 1
ATOM 723 N N . PHE A 1 98 ? -1.155 -7.474 31.691 1.000 21.650 98 PHE AAA N 1
ATOM 724 C CA . PHE A 1 98 ? -2.435 -6.737 31.739 1.000 20.892 98 PHE AAA CA 1
ATOM 725 C C . PHE A 1 98 ? -2.753 -6.123 30.374 1.000 20.964 98 PHE AAA C 1
ATOM 726 O O . PHE A 1 98 ? -3.866 -6.270 29.886 1.000 19.627 98 PHE AAA O 1
ATOM 734 N N . LEU A 1 99 ? -1.806 -5.367 29.815 1.000 20.884 99 LEU AAA N 1
ATOM 735 C CA . LEU A 1 99 ? -2.006 -4.675 28.535 1.000 22.140 99 LEU AAA CA 1
ATOM 736 C C . LEU A 1 99 ? -2.275 -5.696 27.420 1.000 22.732 99 LEU AAA C 1
ATOM 737 O O . LEU A 1 99 ? -3.180 -5.446 26.614 1.000 22.176 99 LEU AAA O 1
ATOM 742 N N . ASP A 1 100 ? -1.498 -6.783 27.366 1.000 24.099 100 ASP AAA N 1
ATOM 743 C CA . ASP A 1 100 ? -1.619 -7.794 26.269 1.000 25.444 100 ASP AAA CA 1
ATOM 744 C C . ASP A 1 100 ? -3.006 -8.437 26.342 1.000 25.167 100 ASP AAA C 1
ATOM 745 O O . ASP A 1 100 ? -3.630 -8.594 25.296 1.000 25.076 100 ASP AAA O 1
ATOM 750 N N . ALA A 1 101 ? -3.486 -8.736 27.541 1.000 24.347 101 ALA AAA N 1
ATOM 751 C CA . ALA A 1 101 ? -4.846 -9.296 27.759 1.000 25.077 101 ALA AAA CA 1
ATOM 752 C C . ALA A 1 101 ? -5.893 -8.297 27.247 1.000 24.726 101 ALA AAA C 1
ATOM 753 O O . ALA A 1 101 ? -6.856 -8.717 26.572 1.000 24.089 101 ALA AAA O 1
ATOM 755 N N . GLN A 1 102 ? -5.700 -7.006 27.530 1.000 24.561 102 GLN AAA N 1
ATOM 756 C CA . GLN A 1 102 ? -6.661 -5.957 27.122 1.000 25.312 102 GLN AAA CA 1
ATOM 757 C C . GLN A 1 102 ? -6.582 -5.737 25.601 1.000 26.243 102 GLN AAA C 1
ATOM 758 O O . GLN A 1 102 ? -7.638 -5.548 24.984 1.000 27.849 102 GLN AAA O 1
ATOM 764 N N . ALA A 1 103 ? -5.391 -5.788 25.002 1.000 26.019 103 ALA AAA N 1
ATOM 765 C CA . ALA A 1 103 ? -5.242 -5.772 23.529 1.000 26.294 103 ALA AAA CA 1
ATOM 766 C C . ALA A 1 103 ? -6.062 -6.929 22.927 1.000 27.216 103 ALA AAA C 1
ATOM 767 O O . ALA A 1 103 ? -6.819 -6.710 21.968 1.000 27.024 103 ALA AAA O 1
ATOM 769 N N . ARG A 1 104 ? -5.929 -8.130 23.484 1.000 27.881 104 ARG AAA N 1
ATOM 770 C CA . ARG A 1 104 ? -6.619 -9.330 22.938 1.000 29.060 104 ARG AAA CA 1
ATOM 771 C C . ARG A 1 104 ? -8.124 -9.122 23.064 1.000 30.183 104 ARG AAA C 1
ATOM 772 O O . ARG A 1 104 ? -8.835 -9.393 22.101 1.000 31.255 104 ARG AAA O 1
ATOM 780 N N . ARG A 1 105 ? -8.573 -8.636 24.206 1.000 31.298 105 ARG AAA N 1
ATOM 781 C CA . ARG A 1 105 ? -10.007 -8.477 24.521 1.000 33.526 105 ARG AAA CA 1
ATOM 782 C C . ARG A 1 105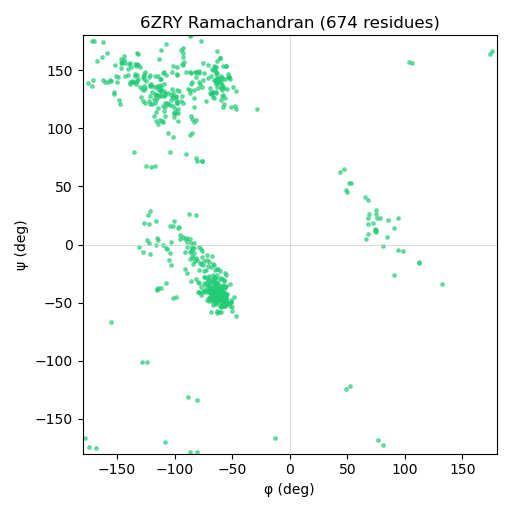 ? -10.656 -7.469 23.554 1.000 34.925 105 ARG AAA C 1
ATOM 783 O O . ARG A 1 105 ? -11.749 -7.781 23.023 1.000 35.567 105 ARG AAA O 1
ATOM 791 N N . ALA A 1 106 ? -10.012 -6.314 23.319 1.000 34.426 106 ALA AAA N 1
ATOM 792 C CA . ALA A 1 106 ? -10.563 -5.190 22.517 1.000 35.508 106 ALA AAA CA 1
ATOM 793 C C . ALA A 1 106 ? -10.294 -5.397 21.019 1.000 36.025 106 ALA AAA C 1
ATOM 794 O O . ALA A 1 106 ? -10.740 -4.558 20.239 1.000 37.846 106 ALA AAA O 1
ATOM 796 N N . GLY A 1 107 ? -9.599 -6.474 20.637 1.000 36.044 107 GLY AAA N 1
ATOM 797 C CA . GLY A 1 107 ? -9.244 -6.774 19.240 1.000 35.703 107 GLY AAA CA 1
ATOM 798 C C . GLY A 1 107 ? -8.291 -5.727 18.675 1.000 35.843 107 GLY AAA C 1
ATOM 799 O O . GLY A 1 107 ? -8.472 -5.325 17.507 1.000 36.107 107 GLY AAA O 1
ATOM 800 N N . LEU A 1 108 ? -7.306 -5.281 19.463 1.000 34.220 108 LEU AAA N 1
ATOM 801 C CA . LEU A 1 108 ? -6.336 -4.239 19.008 1.000 34.467 108 LEU AAA CA 1
ATOM 802 C C . LEU A 1 108 ? -5.180 -4.910 18.276 1.000 34.810 108 LEU AAA C 1
ATOM 803 O O . LEU A 1 108 ? -4.852 -6.036 18.604 1.000 35.957 108 LEU AAA O 1
ATOM 808 N N . SER A 1 109 ? -4.609 -4.229 17.300 1.000 34.855 109 SER AAA N 1
ATOM 809 C CA . SER A 1 109 ? -3.342 -4.614 16.646 1.000 35.076 109 SER AAA CA 1
ATOM 810 C C . SER A 1 109 ? -2.212 -3.845 17.317 1.000 33.187 109 SER AAA C 1
ATOM 811 O O . SER A 1 109 ? -2.368 -2.635 17.519 1.000 32.714 109 SER AAA O 1
ATOM 814 N N . THR A 1 110 ? -1.139 -4.529 17.676 1.000 32.174 110 THR AAA N 1
ATOM 815 C CA . THR A 1 110 ? -0.011 -3.962 18.468 1.000 31.951 110 THR AAA CA 1
ATOM 816 C C . THR A 1 110 ? 1.302 -4.118 17.704 1.000 30.594 110 THR AAA C 1
ATOM 817 O O . THR A 1 110 ? 2.360 -4.133 18.353 1.000 30.564 110 THR AAA O 1
ATOM 821 N N . SER A 1 111 ? 1.235 -4.204 16.379 1.000 30.742 111 SER AAA N 1
ATOM 822 C CA . SER A 1 111 ? 2.393 -4.489 15.503 1.000 31.083 111 SER AAA CA 1
ATOM 823 C C . SER A 1 111 ? 3.446 -3.380 15.651 1.000 30.087 111 SER AAA C 1
ATOM 824 O O . SER A 1 111 ? 4.614 -3.716 15.692 1.000 31.162 111 SER AAA O 1
ATOM 827 N N . ARG A 1 112 ? 3.046 -2.115 15.735 1.000 29.836 112 ARG AAA N 1
ATOM 828 C CA . ARG A 1 112 ? 4.013 -0.985 15.865 1.000 29.223 112 ARG AAA CA 1
ATOM 829 C C . ARG A 1 112 ? 4.765 -1.113 17.190 1.000 28.825 112 ARG AAA C 1
ATOM 830 O O . ARG A 1 112 ? 6.002 -1.111 17.164 1.000 28.277 112 ARG AAA O 1
ATOM 838 N N . LEU A 1 113 ? 4.043 -1.276 18.303 1.000 29.227 113 LEU AAA N 1
ATOM 839 C CA . LEU A 1 113 ? 4.638 -1.503 19.648 1.000 29.886 113 LEU AAA CA 1
ATOM 840 C C . LEU A 1 113 ? 5.517 -2.766 19.602 1.000 31.368 113 LEU AAA C 1
ATOM 841 O O . LEU A 1 113 ? 6.684 -2.709 20.058 1.000 31.631 113 LEU AAA O 1
ATOM 846 N N . ASP A 1 114 ? 5.016 -3.859 19.026 1.000 33.380 114 ASP AAA N 1
ATOM 847 C CA . ASP A 1 114 ? 5.763 -5.149 18.935 1.000 34.343 114 ASP AAA CA 1
ATOM 848 C C . ASP A 1 114 ? 7.078 -4.939 18.179 1.000 33.769 114 ASP AAA C 1
ATOM 849 O O . ASP A 1 114 ? 8.110 -5.551 18.593 1.000 33.447 114 ASP AAA O 1
ATOM 854 N N . SER A 1 115 ? 7.074 -4.083 17.148 1.000 31.915 115 SER AAA N 1
ATOM 855 C CA . SER A 1 115 ? 8.223 -3.892 16.240 1.000 32.107 115 SER AAA CA 1
ATOM 856 C C . SER A 1 115 ? 9.422 -3.274 16.992 1.000 32.071 115 SER AAA C 1
ATOM 857 O O . SER A 1 115 ? 10.549 -3.403 16.470 1.000 32.906 115 SER AAA O 1
ATOM 860 N N . VAL A 1 116 ? 9.226 -2.669 18.178 1.000 30.412 116 VAL AAA N 1
ATOM 861 C CA . VAL A 1 116 ? 10.343 -1.996 18.925 1.000 31.397 116 VAL AAA CA 1
ATOM 862 C C . VAL A 1 116 ? 10.633 -2.683 20.273 1.000 32.680 116 VAL AAA C 1
ATOM 863 O O . VAL A 1 116 ? 11.556 -2.209 20.961 1.000 31.127 116 VAL AAA O 1
ATOM 867 N N . ARG A 1 117 ? 9.885 -3.745 20.627 1.000 35.016 117 ARG AAA N 1
ATOM 868 C CA . ARG A 1 117 ? 9.971 -4.484 21.921 1.000 36.436 117 ARG AAA CA 1
ATOM 869 C C . ARG A 1 117 ? 11.422 -4.884 22.236 1.000 35.599 117 ARG AAA C 1
ATOM 870 O O . ARG A 1 117 ? 11.880 -4.619 23.363 1.000 35.017 117 ARG AAA O 1
ATOM 878 N N . ASP A 1 118 ? 12.119 -5.485 21.275 1.000 35.711 118 ASP AAA N 1
ATOM 879 C CA . ASP A 1 118 ? 13.488 -6.034 21.454 1.000 36.551 118 ASP AAA CA 1
ATOM 880 C C . ASP A 1 118 ? 14.478 -4.925 21.791 1.000 35.139 118 ASP AAA C 1
ATOM 881 O O . ASP A 1 118 ? 15.505 -5.252 22.425 1.000 36.314 118 ASP AAA O 1
ATOM 886 N N . LEU A 1 119 ? 14.217 -3.668 21.382 1.000 32.182 119 LEU AAA N 1
ATOM 887 C CA . LEU A 1 119 ? 15.128 -2.546 21.685 1.000 31.505 119 LEU AAA CA 1
ATOM 888 C C . LEU A 1 119 ? 15.057 -2.223 23.169 1.000 29.303 119 LEU AAA C 1
ATOM 889 O O . LEU A 1 119 ? 16.089 -1.846 23.717 1.000 29.781 119 LEU AAA O 1
ATOM 894 N N . PHE A 1 120 ? 13.889 -2.379 23.801 1.000 27.699 120 PHE AAA N 1
ATOM 895 C CA . PHE A 1 120 ? 13.689 -2.110 25.244 1.000 27.927 120 PHE AAA CA 1
ATOM 896 C C . PHE A 1 120 ? 13.928 -3.377 26.071 1.000 29.309 120 PHE AAA C 1
ATOM 897 O O . PHE A 1 120 ? 14.174 -3.231 27.237 1.000 30.298 120 PHE AAA O 1
ATOM 905 N N . ALA A 1 121 ? 13.846 -4.566 25.479 1.000 31.225 121 ALA AAA N 1
ATOM 906 C CA . ALA A 1 121 ? 13.847 -5.839 26.234 1.000 31.760 121 ALA AAA CA 1
ATOM 907 C C . ALA A 1 121 ? 15.213 -6.029 26.877 1.000 32.840 121 ALA AAA C 1
ATOM 908 O O . ALA A 1 121 ? 16.236 -5.874 26.186 1.000 33.828 121 ALA AAA O 1
ATOM 910 N N . THR A 1 122 ? 15.221 -6.351 28.163 1.000 35.185 122 THR AAA N 1
ATOM 911 C CA . THR A 1 122 ? 16.446 -6.590 28.954 1.000 35.441 122 THR AAA CA 1
ATOM 912 C C . THR A 1 122 ? 16.057 -7.340 30.214 1.000 37.798 122 THR AAA C 1
ATOM 913 O O . THR A 1 122 ? 14.960 -7.068 30.766 1.000 35.506 122 THR AAA O 1
ATOM 917 N N . ASP A 1 123 ? 16.904 -8.288 30.613 1.000 40.537 123 ASP AAA N 1
ATOM 918 C CA . ASP A 1 123 ? 16.710 -9.124 31.818 1.000 42.810 123 ASP AAA CA 1
ATOM 919 C C . ASP A 1 123 ? 16.999 -8.306 33.066 1.000 41.229 123 ASP AAA C 1
ATOM 920 O O . ASP A 1 123 ? 16.485 -8.680 34.119 1.000 42.061 123 ASP AAA O 1
ATOM 925 N N . ASP A 1 124 ? 17.787 -7.240 32.936 1.000 39.752 124 ASP AAA N 1
ATOM 926 C CA . ASP A 1 124 ? 18.214 -6.380 34.059 1.000 39.080 124 ASP AAA CA 1
ATOM 927 C C . ASP A 1 124 ? 17.745 -4.939 33.817 1.000 33.997 124 ASP AAA C 1
ATOM 928 O O . ASP A 1 124 ? 18.564 -4.050 33.634 1.000 30.947 124 ASP AAA O 1
ATOM 933 N N . PRO A 1 125 ? 16.420 -4.661 33.820 1.000 32.059 125 PRO AAA N 1
ATOM 934 C CA . PRO A 1 125 ? 15.924 -3.301 33.580 1.000 30.555 125 PRO AAA CA 1
ATOM 935 C C . PRO A 1 125 ? 16.483 -2.330 34.625 1.000 30.230 125 PRO AAA C 1
ATOM 936 O O . PRO A 1 125 ? 16.514 -2.704 35.810 1.000 30.183 125 PRO AAA O 1
ATOM 940 N N . GLN A 1 126 ? 16.895 -1.137 34.174 1.000 29.021 126 GLN AAA N 1
ATOM 941 C CA . GLN A 1 126 ? 17.478 -0.066 34.999 1.000 28.887 126 GLN AAA CA 1
ATOM 942 C C . GLN A 1 126 ? 16.390 0.953 35.339 1.000 27.455 126 GLN AAA C 1
ATOM 943 O O . GLN A 1 126 ? 15.449 1.097 34.543 1.000 25.794 126 GLN AAA O 1
ATOM 949 N N . GLY A 1 127 ? 16.549 1.649 36.467 1.000 26.720 127 GLY AAA N 1
ATOM 950 C CA . GLY A 1 127 ? 15.617 2.706 36.901 1.000 26.387 127 GLY AAA CA 1
ATOM 951 C C . GLY A 1 127 ? 14.407 2.104 37.575 1.000 26.499 127 GLY AAA C 1
ATOM 952 O O . GLY A 1 127 ? 14.410 0.864 37.821 1.000 25.172 127 GLY AAA O 1
ATOM 953 N N . ASP A 1 128 ? 13.391 2.897 37.894 1.000 26.871 128 ASP AAA N 1
ATOM 954 C CA . ASP A 1 128 ? 12.317 2.357 38.772 1.000 28.855 128 ASP AAA CA 1
ATOM 955 C C . ASP A 1 128 ? 11.144 1.833 37.945 1.000 26.341 128 ASP AAA C 1
ATOM 956 O O . ASP A 1 128 ? 10.148 1.451 38.568 1.000 27.143 128 ASP AAA O 1
ATOM 961 N N . PHE A 1 129 ? 11.268 1.749 36.623 1.000 23.901 129 PHE AAA N 1
ATOM 962 C CA . PHE A 1 129 ? 10.248 1.094 35.756 1.000 22.126 129 PHE AAA CA 1
ATOM 963 C C . PHE A 1 129 ? 10.831 0.775 34.375 1.000 21.489 129 PHE AAA C 1
ATOM 964 O O . PHE A 1 129 ? 11.870 1.314 34.015 1.000 19.763 129 PHE AAA O 1
ATOM 972 N N . ALA A 1 130 ? 10.169 -0.128 33.665 1.000 20.760 130 ALA AAA N 1
ATOM 973 C CA . ALA A 1 130 ? 10.393 -0.460 32.255 1.000 20.048 130 ALA AAA CA 1
ATOM 974 C C . ALA A 1 130 ? 9.149 -0.074 31.451 1.000 19.472 130 ALA AAA C 1
ATOM 975 O O . ALA A 1 130 ? 9.314 0.499 30.354 1.000 19.719 130 ALA AAA O 1
ATOM 977 N N . MET A 1 131 ? 7.940 -0.293 31.996 1.000 18.755 131 MET AAA N 1
ATOM 978 C CA . MET A 1 131 ? 6.674 -0.043 31.251 1.000 19.019 131 MET AAA CA 1
ATOM 979 C C . MET A 1 131 ? 5.569 0.392 32.222 1.000 18.135 131 MET AAA C 1
ATOM 980 O O . MET A 1 131 ? 5.279 -0.356 33.182 1.000 17.837 131 MET AAA O 1
ATOM 985 N N . TRP A 1 132 ? 4.967 1.541 31.963 1.000 17.474 132 TRP AAA N 1
ATOM 986 C CA . TRP A 1 132 ? 3.740 1.990 32.631 1.000 17.058 132 TRP AAA CA 1
ATOM 987 C C . TRP A 1 132 ? 2.608 1.990 31.611 1.000 17.872 132 TRP AAA C 1
ATOM 988 O O . TRP A 1 132 ? 2.865 1.902 30.416 1.000 18.278 132 TRP AAA O 1
ATOM 999 N N . CYS A 1 133 ? 1.406 2.111 32.107 1.000 18.305 133 CYS AAA N 1
ATOM 1000 C CA . CYS A 1 133 ? 0.127 2.044 31.394 1.000 20.173 133 CYS AAA CA 1
ATOM 1001 C C . CYS A 1 133 ? -0.582 3.387 31.612 1.000 20.168 133 CYS AAA C 1
ATOM 1002 O O . CYS A 1 133 ? -0.521 3.856 32.761 1.000 20.099 133 CYS AAA O 1
ATOM 1005 N N . SER A 1 134 ? -1.205 3.969 30.583 1.000 20.195 134 SER AAA N 1
ATOM 1006 C CA . SER A 1 134 ? -2.207 5.063 30.715 1.000 20.499 134 SER AAA CA 1
ATOM 1007 C C . SER A 1 134 ? -3.552 4.562 30.167 1.000 20.789 134 SER AAA C 1
ATOM 1008 O O . SER A 1 134 ? -3.577 4.080 29.060 1.000 20.192 134 SER AAA O 1
ATOM 1011 N N . LEU A 1 135 ? -4.596 4.652 30.970 1.000 20.356 135 LEU AAA N 1
ATOM 1012 C CA . LEU A 1 135 ? -5.997 4.312 30.616 1.000 21.729 135 LEU AAA CA 1
ATOM 1013 C C . LEU A 1 135 ? -6.706 5.627 30.355 1.000 21.884 135 LEU AAA C 1
ATOM 1014 O O . LEU A 1 135 ? -6.572 6.522 31.204 1.000 21.663 135 LEU AAA O 1
ATOM 1019 N N . VAL A 1 136 ? -7.359 5.771 29.203 1.000 22.149 136 VAL AAA N 1
ATOM 1020 C CA . VAL A 1 136 ? -7.937 7.067 28.778 1.000 22.496 136 VAL AAA CA 1
ATOM 1021 C C . VAL A 1 136 ? -9.441 6.907 28.607 1.000 23.011 136 VAL AAA C 1
ATOM 1022 O O . VAL A 1 136 ? -9.837 6.096 27.776 1.000 23.429 136 VAL AAA O 1
ATOM 1026 N N . PHE A 1 137 ? -10.222 7.683 29.349 1.000 23.775 137 PHE AAA N 1
ATOM 1027 C CA . PHE A 1 137 ? -11.707 7.579 29.431 1.000 25.975 137 PHE AAA CA 1
ATOM 1028 C C . PHE A 1 137 ? -12.367 8.895 29.003 1.000 28.563 137 PHE AAA C 1
ATOM 1029 O O . PHE A 1 137 ? -11.950 9.966 29.426 1.000 25.808 137 PHE AAA O 1
ATOM 1037 N N . ARG A 1 138 ? -13.422 8.803 28.216 1.000 34.108 138 ARG AAA N 1
ATOM 1038 C CA . ARG A 1 138 ? -14.236 9.982 27.814 1.000 38.759 138 ARG AAA CA 1
ATOM 1039 C C . ARG A 1 138 ? -15.685 9.564 27.735 1.000 40.437 138 ARG AAA C 1
ATOM 1040 O O . ARG A 1 138 ? -15.935 8.341 27.619 1.000 41.811 138 ARG AAA O 1
ATOM 1048 N N . SER A 1 139 ? -16.594 10.541 27.817 1.000 40.938 139 SER AAA N 1
ATOM 1049 C CA . SER A 1 139 ? -18.009 10.388 27.411 1.000 43.236 139 SER AAA CA 1
ATOM 1050 C C . SER A 1 139 ? -18.018 9.975 25.936 1.000 42.452 139 SER AAA C 1
ATOM 1051 O O . SER A 1 139 ? -17.284 10.588 25.145 1.000 43.649 139 SER AAA O 1
ATOM 1054 N N . SER A 1 140 ? -18.741 8.911 25.608 1.000 43.965 140 SER AAA N 1
ATOM 1055 C CA . SER A 1 140 ? -19.081 8.514 24.221 1.000 43.975 140 SER AAA CA 1
ATOM 1056 C C . SER A 1 140 ? -17.872 7.896 23.501 1.000 44.008 140 SER AAA C 1
ATOM 1057 O O . SER A 1 140 ? -17.983 7.690 22.267 1.000 44.575 140 SER AAA O 1
ATOM 1060 N N . ARG A 1 141 ? -16.770 7.578 24.210 1.000 40.375 141 ARG AAA N 1
ATOM 1061 C CA . ARG A 1 141 ? -15.664 6.791 23.608 1.000 38.601 141 ARG AAA CA 1
ATOM 1062 C C . ARG A 1 141 ? -15.348 5.569 24.476 1.000 35.476 141 ARG AAA C 1
ATOM 1063 O O . ARG A 1 141 ? -15.455 5.660 25.704 1.000 33.326 141 ARG AAA O 1
ATOM 1069 N N . ARG A 1 142 ? -14.979 4.467 23.831 1.000 33.169 142 ARG AAA N 1
ATOM 1070 C CA . ARG A 1 142 ? -14.441 3.258 24.490 1.000 32.729 142 ARG AAA CA 1
ATOM 1071 C C . ARG A 1 142 ? -13.106 3.656 25.127 1.000 30.634 142 ARG AAA C 1
ATOM 1072 O O . ARG A 1 142 ? -12.430 4.536 24.600 1.000 28.714 142 ARG AAA O 1
ATOM 1074 N N . PRO A 1 143 ? -12.666 3.038 26.249 1.000 30.063 143 PRO AAA N 1
ATOM 1075 C CA . PRO A 1 143 ? -11.331 3.326 26.789 1.000 28.854 143 PRO AAA CA 1
ATOM 1076 C C . PRO A 1 143 ? -10.213 3.143 25.755 1.000 28.005 143 PRO AAA C 1
ATOM 1077 O O . PRO A 1 143 ? -10.315 2.259 24.936 1.000 27.719 143 PRO AAA O 1
ATOM 1081 N N . GLU A 1 144 ? -9.191 3.990 25.822 1.000 27.337 144 GLU AAA N 1
ATOM 1082 C CA . GLU A 1 144 ? -7.948 3.895 25.020 1.000 27.058 144 GLU AAA CA 1
ATOM 1083 C C . GLU A 1 144 ? -6.804 3.498 25.947 1.000 24.978 144 GLU AAA C 1
ATOM 1084 O O . GLU A 1 144 ? -6.813 3.889 27.120 1.000 25.082 144 GLU AAA O 1
ATOM 1090 N N . PHE A 1 145 ? -5.844 2.769 25.427 1.000 23.392 145 PHE AAA N 1
ATOM 1091 C CA . PHE A 1 145 ? -4.649 2.355 26.168 1.000 22.120 145 PHE AAA CA 1
ATOM 1092 C C . PHE A 1 145 ? -3.436 3.063 25.578 1.000 21.779 145 PHE AAA C 1
ATOM 1093 O O . PHE A 1 145 ? -3.301 3.120 24.343 1.000 21.749 145 PHE AAA O 1
ATOM 1101 N N . LYS A 1 146 ? -2.552 3.544 26.447 1.000 21.711 146 LYS AAA N 1
ATOM 1102 C CA . LYS A 1 146 ? -1.226 4.079 26.045 1.000 22.464 146 LYS AAA CA 1
ATOM 1103 C C . LYS A 1 146 ? -0.173 3.373 26.863 1.000 20.758 146 LYS AAA C 1
ATOM 1104 O O . LYS A 1 146 ? -0.423 3.082 28.039 1.000 19.814 146 LYS AAA O 1
ATOM 1110 N N . VAL A 1 147 ? 0.963 3.117 26.241 1.000 20.291 147 VAL AAA N 1
ATOM 1111 C CA . VAL A 1 147 ? 2.118 2.414 26.848 1.000 19.714 147 VAL AAA CA 1
ATOM 1112 C C . VAL A 1 147 ? 3.261 3.416 26.994 1.000 18.718 147 VAL AAA C 1
ATOM 1113 O O . VAL A 1 147 ? 3.624 4.059 25.973 1.000 17.794 147 VAL AAA O 1
ATOM 1117 N N . TYR A 1 148 ? 3.798 3.513 28.197 1.000 18.050 148 TYR AAA N 1
ATOM 1118 C CA . TYR A 1 148 ? 4.874 4.417 28.603 1.000 17.960 148 TYR AAA CA 1
ATOM 1119 C C . TYR A 1 148 ? 6.117 3.572 28.850 1.000 17.960 148 TYR AAA C 1
ATOM 1120 O O . TYR A 1 148 ? 6.158 2.875 29.888 1.000 17.697 148 TYR AAA O 1
ATOM 1129 N N . LEU A 1 149 ? 7.084 3.610 27.934 1.000 17.640 149 LEU AAA N 1
ATOM 1130 C CA . LEU A 1 149 ? 8.329 2.821 28.053 1.000 17.955 149 LEU AAA CA 1
ATOM 1131 C C . LEU A 1 149 ? 9.411 3.719 28.613 1.000 17.476 149 LEU AAA C 1
ATOM 1132 O O . LEU A 1 149 ? 9.401 4.939 28.285 1.000 16.618 149 LEU AAA O 1
ATOM 1137 N N . ASN A 1 150 ? 10.307 3.152 29.406 1.000 17.780 150 ASN AAA N 1
ATOM 1138 C CA . ASN A 1 150 ? 11.459 3.874 30.016 1.000 18.054 150 ASN AAA CA 1
ATOM 1139 C C . ASN A 1 150 ? 12.604 3.864 29.010 1.000 17.924 150 ASN AAA C 1
ATOM 1140 O O . ASN A 1 150 ? 13.165 2.809 28.752 1.000 18.369 150 ASN AAA O 1
ATOM 1145 N N . PRO A 1 151 ? 12.976 5.021 28.403 1.000 18.060 151 PRO AAA N 1
ATOM 1146 C CA . PRO A 1 151 ? 14.103 5.087 27.476 1.000 18.537 151 PRO AAA CA 1
ATOM 1147 C C . PRO A 1 151 ? 15.422 4.729 28.158 1.000 19.383 151 PRO AAA C 1
ATOM 1148 O O . PRO A 1 151 ? 16.372 4.392 27.467 1.000 19.496 151 PRO AAA O 1
ATOM 1152 N N . GLU A 1 152 ? 15.470 4.840 29.470 1.000 19.576 152 GLU AAA N 1
ATOM 1153 C CA . GLU A 1 152 ? 16.714 4.625 30.258 1.000 21.018 152 GLU AAA CA 1
ATOM 1154 C C . GLU A 1 152 ? 16.776 3.192 30.814 1.000 21.092 152 GLU AAA C 1
ATOM 1155 O O . GLU A 1 152 ? 17.600 2.939 31.722 1.000 21.471 152 GLU AAA O 1
ATOM 1161 N N . VAL A 1 153 ? 15.957 2.287 30.306 1.000 21.344 153 VAL AAA N 1
ATOM 1162 C CA . VAL A 1 153 ? 15.819 0.914 30.871 1.000 22.074 153 VAL AAA CA 1
ATOM 1163 C C . VAL A 1 153 ? 17.132 0.127 30.690 1.000 23.483 153 VAL AAA C 1
ATOM 1164 O O . VAL A 1 153 ? 17.375 -0.769 31.491 1.000 23.023 153 VAL AAA O 1
ATOM 1168 N N . LYS A 1 154 ? 17.926 0.436 29.669 1.000 24.784 154 LYS AAA N 1
ATOM 1169 C CA . LYS A 1 154 ? 19.262 -0.195 29.463 1.000 27.302 154 LYS AAA CA 1
ATOM 1170 C C . LYS A 1 154 ? 20.358 0.764 29.945 1.000 27.702 154 LYS AAA C 1
ATOM 1171 O O . LYS A 1 154 ? 21.515 0.592 29.542 1.000 28.600 154 LYS AAA O 1
ATOM 1177 N N . GLY A 1 155 ? 19.993 1.735 30.800 1.000 27.806 155 GLY AAA N 1
ATOM 1178 C CA . GLY A 1 155 ? 20.902 2.732 31.384 1.000 27.639 155 GLY AAA CA 1
ATOM 1179 C C . GLY A 1 155 ? 20.760 4.092 30.704 1.000 27.824 155 GLY AAA C 1
ATOM 1180 O O . GLY A 1 155 ? 20.327 4.143 29.557 1.000 26.976 155 GLY AAA O 1
ATOM 1181 N N . VAL A 1 156 ? 21.142 5.153 31.397 1.000 27.503 156 VAL AAA N 1
ATOM 1182 C CA . VAL A 1 156 ? 20.985 6.545 30.913 1.000 28.297 156 VAL AAA CA 1
ATOM 1183 C C . VAL A 1 156 ? 21.871 6.751 29.663 1.000 29.030 156 VAL AAA C 1
ATOM 1184 O O . VAL A 1 156 ? 21.426 7.409 28.741 1.000 29.077 156 VAL AAA O 1
ATOM 1188 N N . GLU A 1 157 ? 23.070 6.164 29.623 1.000 30.627 157 GLU AAA N 1
ATOM 1189 C CA . GLU A 1 157 ? 24.053 6.365 28.522 1.000 30.830 157 GLU AAA CA 1
ATOM 1190 C C . GLU A 1 157 ? 23.474 5.855 27.193 1.000 30.086 157 GLU AAA C 1
ATOM 1191 O O . GLU A 1 157 ? 23.730 6.479 26.157 1.000 28.817 157 GLU AAA O 1
ATOM 1193 N N . ARG A 1 158 ? 22.732 4.761 27.236 1.000 30.637 158 ARG AAA N 1
ATOM 1194 C CA . ARG A 1 158 ? 22.191 4.077 26.031 1.000 30.865 158 ARG AAA CA 1
ATOM 1195 C C . ARG A 1 158 ? 20.871 4.695 25.570 1.000 27.741 158 ARG AAA C 1
ATOM 1196 O O . ARG A 1 158 ? 20.426 4.323 24.494 1.000 27.516 158 ARG AAA O 1
ATOM 1204 N N . SER A 1 159 ? 20.255 5.592 26.359 1.000 25.773 159 SER AAA N 1
ATOM 1205 C CA . SER A 1 159 ? 18.883 6.097 26.087 1.000 23.627 159 SER AAA CA 1
ATOM 1206 C C . SER A 1 159 ? 18.806 6.836 24.753 1.000 22.946 159 SER AAA C 1
ATOM 1207 O O . SER A 1 159 ? 17.874 6.581 24.000 1.000 21.455 159 SER AAA O 1
ATOM 1210 N N . PRO A 1 160 ? 19.744 7.737 24.359 1.000 22.791 160 PRO AAA N 1
ATOM 1211 C CA . PRO A 1 160 ? 19.570 8.456 23.108 1.000 23.158 160 PRO AAA CA 1
ATOM 1212 C C . PRO A 1 160 ? 19.557 7.485 21.908 1.000 23.320 160 PRO AAA C 1
ATOM 1213 O O . PRO A 1 160 ? 18.721 7.671 21.016 1.000 22.931 160 PRO AAA O 1
ATOM 1217 N N . ALA A 1 161 ? 20.412 6.457 21.928 1.000 24.291 161 ALA AAA N 1
ATOM 1218 C CA . ALA A 1 161 ? 20.558 5.469 20.829 1.000 24.554 161 ALA AAA CA 1
ATOM 1219 C C . ALA A 1 161 ? 19.338 4.568 20.786 1.000 24.136 161 ALA AAA C 1
ATOM 1220 O O . ALA A 1 161 ? 18.873 4.284 19.690 1.000 23.975 161 ALA AAA O 1
ATOM 1222 N N . LEU A 1 162 ? 18.841 4.151 21.955 1.000 23.341 162 LEU AAA N 1
ATOM 1223 C CA . LEU A 1 162 ? 17.604 3.354 22.083 1.000 23.040 162 LEU AAA CA 1
ATOM 1224 C C . LEU A 1 162 ? 16.462 4.114 21.410 1.000 21.464 162 LEU AAA C 1
ATOM 1225 O O . LEU A 1 162 ? 15.821 3.544 20.524 1.000 20.903 162 LEU AAA O 1
ATOM 1230 N N . VAL A 1 163 ? 16.246 5.383 21.786 1.000 20.708 163 VAL AAA N 1
ATOM 1231 C CA . VAL A 1 163 ? 15.138 6.198 21.218 1.000 20.293 163 VAL AAA CA 1
ATOM 1232 C C . VAL A 1 163 ? 15.376 6.373 19.713 1.000 20.528 163 VAL AAA C 1
ATOM 1233 O O . VAL A 1 163 ? 14.410 6.174 18.933 1.000 19.355 163 VAL AAA O 1
ATOM 1237 N N . SER A 1 164 ? 16.600 6.709 19.297 1.000 20.587 164 SER AAA N 1
ATOM 1238 C CA . SER A 1 164 ? 16.911 6.912 17.867 1.000 22.071 164 SER AAA CA 1
ATOM 1239 C C . SER A 1 164 ? 16.518 5.666 17.060 1.000 22.063 164 SER AAA C 1
ATOM 1240 O O . SER A 1 164 ? 15.831 5.801 15.970 1.000 21.706 164 SER AAA O 1
ATOM 1243 N N A GLU A 1 165 ? 16.899 4.490 17.544 0.600 22.261 165 GLU AAA N 1
ATOM 1244 N N B GLU A 1 165 ? 16.924 4.491 17.546 0.400 22.278 165 GLU AAA N 1
ATOM 1245 C CA A GLU A 1 165 ? 16.685 3.223 16.802 0.600 22.800 165 GLU AAA CA 1
ATOM 1246 C CA B GLU A 1 165 ? 16.710 3.184 16.867 0.400 22.730 165 GLU AAA CA 1
ATOM 1247 C C A GLU A 1 165 ? 15.195 2.861 16.820 0.600 22.034 165 GLU AAA C 1
ATOM 1248 C C B GLU A 1 165 ? 15.211 2.864 16.832 0.400 22.075 165 GLU AAA C 1
ATOM 1249 O O A GLU A 1 165 ? 14.696 2.415 15.783 0.600 21.827 165 GLU AAA O 1
ATOM 1250 O O B GLU A 1 165 ? 14.728 2.456 15.768 0.400 21.981 165 GLU AAA O 1
ATOM 1261 N N . ALA A 1 166 ? 14.499 3.059 17.949 1.000 21.651 166 ALA AAA N 1
ATOM 1262 C CA . ALA A 1 166 ? 13.044 2.794 18.031 1.000 20.829 166 ALA AAA CA 1
ATOM 1263 C C . ALA A 1 166 ? 12.281 3.711 17.066 1.000 20.927 166 ALA AAA C 1
ATOM 1264 O O . ALA A 1 166 ? 11.385 3.208 16.359 1.000 21.239 166 ALA AAA O 1
ATOM 1266 N N . LEU A 1 167 ? 12.597 5.014 17.020 1.000 20.885 167 LEU AAA N 1
ATOM 1267 C CA . LEU A 1 167 ? 11.880 5.943 16.119 1.000 21.870 167 LEU AAA CA 1
ATOM 1268 C C . LEU A 1 167 ? 12.196 5.596 14.660 1.000 22.682 167 LEU AAA C 1
ATOM 1269 O O . LEU A 1 167 ? 11.263 5.563 13.872 1.000 23.374 167 LEU AAA O 1
ATOM 1274 N N . HIS A 1 168 ? 13.448 5.276 14.326 1.000 23.076 168 HIS AAA N 1
ATOM 1275 C CA . HIS A 1 168 ? 13.825 4.847 12.945 1.000 24.099 168 HIS AAA CA 1
ATOM 1276 C C . HIS A 1 168 ? 12.977 3.641 12.521 1.000 25.202 168 HIS AAA C 1
ATOM 1277 O O . HIS A 1 168 ? 12.401 3.656 11.413 1.000 25.353 168 HIS AAA O 1
ATOM 1284 N N . ARG A 1 169 ? 12.856 2.640 13.376 1.000 26.411 169 ARG AAA N 1
ATOM 1285 C CA . ARG A 1 169 ? 12.057 1.435 13.058 1.000 29.404 169 ARG AAA CA 1
ATOM 1286 C C . ARG A 1 169 ? 10.622 1.831 12.753 1.000 29.459 169 ARG AAA C 1
ATOM 1287 O O . ARG A 1 169 ? 10.004 1.177 11.944 1.000 30.275 169 ARG AAA O 1
ATOM 1295 N N . LEU A 1 170 ? 10.095 2.841 13.423 1.000 28.580 170 LEU AAA N 1
ATOM 1296 C CA . LEU A 1 170 ? 8.665 3.191 13.279 1.000 28.050 170 LEU AAA CA 1
ATOM 1297 C C . LEU A 1 170 ? 8.443 4.070 12.052 1.000 27.983 170 LEU AAA C 1
ATOM 1298 O O . LEU A 1 170 ? 7.283 4.322 11.743 1.000 28.234 170 LEU AAA O 1
ATOM 1303 N N . GLY A 1 171 ? 9.518 4.521 11.378 1.000 27.792 171 GLY AAA N 1
ATOM 1304 C CA . GLY A 1 171 ? 9.425 5.417 10.219 1.000 27.575 171 GLY AAA CA 1
ATOM 1305 C C . GLY A 1 171 ? 9.349 6.865 10.651 1.000 27.323 171 GLY AAA C 1
ATOM 1306 O O . GLY A 1 171 ? 8.904 7.706 9.852 1.000 28.937 171 GLY AAA O 1
ATOM 1307 N N . LEU A 1 172 ? 9.797 7.143 11.861 1.000 25.693 172 LEU AAA N 1
ATOM 1308 C CA . LEU A 1 172 ? 9.953 8.479 12.435 1.000 25.502 172 LEU AAA CA 1
ATOM 1309 C C . LEU A 1 172 ? 11.460 8.752 12.502 1.000 26.767 172 LEU AAA C 1
ATOM 1310 O O . LEU A 1 172 ? 12.248 7.943 11.908 1.000 29.846 172 LEU AAA O 1
ATOM 1315 N N . GLY A 1 173 ? 11.873 9.802 13.157 1.000 25.886 173 GLY AAA N 1
ATOM 1316 C CA . GLY A 1 173 ? 13.300 10.046 13.382 1.000 26.173 173 GLY AAA CA 1
ATOM 1317 C C . GLY A 1 173 ? 13.699 11.472 13.049 1.000 25.616 173 GLY AAA C 1
ATOM 1318 O O . GLY A 1 173 ? 14.570 11.980 13.745 1.000 25.467 173 GLY AAA O 1
ATOM 1319 N N . ALA A 1 174 ? 13.085 12.099 12.039 1.000 26.160 174 ALA AAA N 1
ATOM 1320 C CA . ALA A 1 174 ? 13.498 13.441 11.550 1.000 25.974 174 ALA AAA CA 1
ATOM 1321 C C . ALA A 1 174 ? 13.145 14.494 12.607 1.000 26.339 174 ALA AAA C 1
ATOM 1322 O O . ALA A 1 174 ? 14.026 15.340 12.926 1.000 26.184 174 ALA AAA O 1
ATOM 1324 N N . SER A 1 175 ? 11.932 14.450 13.182 1.000 25.614 175 SER AAA N 1
ATOM 1325 C CA . SER A 1 175 ? 11.549 15.423 14.249 1.000 24.976 175 SER AAA CA 1
ATOM 1326 C C . SER A 1 175 ? 12.445 15.194 15.449 1.000 24.384 175 SER AAA C 1
ATOM 1327 O O . SER A 1 175 ? 12.920 16.187 16.080 1.000 23.676 175 SER AAA O 1
ATOM 1330 N N . TYR A 1 176 ? 12.723 13.932 15.744 1.000 24.019 176 TYR AAA N 1
ATOM 1331 C CA . TYR A 1 176 ? 13.596 13.571 16.872 1.000 23.658 176 TYR AAA CA 1
ATOM 1332 C C . TYR A 1 176 ? 14.992 14.134 16.607 1.000 22.794 176 TYR AAA C 1
ATOM 1333 O O . TYR A 1 176 ? 15.615 14.688 17.538 1.000 23.103 176 TYR AAA O 1
ATOM 1342 N N A ARG A 1 177 ? 15.490 13.986 15.381 0.560 23.281 177 ARG AAA N 1
ATOM 1343 N N B ARG A 1 177 ? 15.488 13.991 15.383 0.440 22.725 177 ARG AAA N 1
ATOM 1344 C CA A ARG A 1 177 ? 16.838 14.499 14.995 0.560 23.250 177 ARG AAA CA 1
ATOM 1345 C CA B ARG A 1 177 ? 16.831 14.506 15.010 0.440 22.416 177 ARG AAA CA 1
ATOM 1346 C C A ARG A 1 177 ? 16.846 16.023 15.215 0.560 22.613 177 ARG AAA C 1
ATOM 1347 C C B ARG A 1 177 ? 16.840 16.024 15.233 0.440 22.192 177 ARG AAA C 1
ATOM 1348 O O A ARG A 1 177 ? 17.817 16.525 15.773 0.560 22.258 177 ARG AAA O 1
ATOM 1349 O O B ARG A 1 177 ? 17.814 16.526 15.797 0.440 21.966 177 ARG AAA O 1
ATOM 1364 N N . ALA A 1 178 ? 15.757 16.706 14.844 1.000 22.347 178 ALA AAA N 1
ATOM 1365 C CA . ALA A 1 178 ? 15.565 18.160 15.073 1.000 21.931 178 ALA AAA CA 1
ATOM 1366 C C . ALA A 1 178 ? 15.675 18.460 16.575 1.000 21.976 178 ALA AAA C 1
ATOM 1367 O O . ALA A 1 178 ? 16.346 19.440 16.940 1.000 21.015 178 ALA AAA O 1
ATOM 1369 N N . LEU A 1 179 ? 15.082 17.613 17.430 1.000 20.989 179 LEU AAA N 1
ATOM 1370 C CA . LEU A 1 179 ? 15.139 17.826 18.889 1.000 22.101 179 LEU AAA CA 1
ATOM 1371 C C . LEU A 1 179 ? 16.565 17.573 19.385 1.000 22.251 179 LEU AAA C 1
ATOM 1372 O O . LEU A 1 179 ? 17.069 18.404 20.133 1.000 22.466 179 LEU AAA O 1
ATOM 1377 N N . LEU A 1 180 ? 17.199 16.467 19.020 1.000 23.083 180 LEU AAA N 1
ATOM 1378 C CA . LEU A 1 180 ? 18.565 16.163 19.546 1.000 24.216 180 LEU AAA CA 1
ATOM 1379 C C . LEU A 1 180 ? 19.563 17.217 19.049 1.000 23.169 180 LEU AAA C 1
ATOM 1380 O O . LEU A 1 180 ? 20.400 17.648 19.833 1.000 23.388 180 LEU AAA O 1
ATOM 1385 N N . ASP A 1 181 ? 19.494 17.611 17.781 1.000 22.561 181 ASP AAA N 1
ATOM 1386 C CA . ASP A 1 181 ? 20.514 18.501 17.182 1.000 22.407 181 ASP AAA CA 1
ATOM 1387 C C . ASP A 1 181 ? 20.240 19.967 17.531 1.000 21.776 181 ASP AAA C 1
ATOM 1388 O O . ASP A 1 181 ? 21.226 20.750 17.549 1.000 21.817 181 ASP AAA O 1
ATOM 1393 N N . HIS A 1 182 ? 18.973 20.354 17.727 1.000 21.171 182 HIS AAA N 1
ATOM 1394 C CA . HIS A 1 182 ? 18.589 21.792 17.862 1.000 20.860 182 HIS AAA CA 1
ATOM 1395 C C . HIS A 1 182 ? 17.692 22.074 19.079 1.000 20.868 182 HIS AAA C 1
ATOM 1396 O O . HIS A 1 182 ? 17.388 23.254 19.257 1.000 20.125 182 HIS AAA O 1
ATOM 1403 N N . GLY A 1 183 ? 17.303 21.048 19.876 1.000 21.301 183 GLY AAA N 1
ATOM 1404 C CA . GLY A 1 183 ? 16.295 21.187 20.955 1.000 21.503 183 GLY AAA CA 1
ATOM 1405 C C . GLY A 1 183 ? 16.798 20.800 22.341 1.000 22.841 183 GLY AAA C 1
ATOM 1406 O O . GLY A 1 183 ? 16.000 20.882 23.269 1.000 22.056 183 GLY AAA O 1
ATOM 1407 N N . VAL A 1 184 ? 18.073 20.400 22.506 1.000 25.325 184 VAL AAA N 1
ATOM 1408 C CA . VAL A 1 184 ? 18.610 19.933 23.827 1.000 28.235 184 VAL AAA CA 1
ATOM 1409 C C . VAL A 1 184 ? 19.679 20.915 24.340 1.000 30.639 184 VAL AAA C 1
ATOM 1410 O O . VAL A 1 184 ? 20.541 21.288 23.554 1.000 31.138 184 VAL AAA O 1
ATOM 1414 N N . ARG A 1 185 ? 19.618 21.311 25.631 1.000 33.335 185 ARG AAA N 1
ATOM 1415 C CA . ARG A 1 185 ? 20.549 22.322 26.232 1.000 35.726 185 ARG AAA CA 1
ATOM 1416 C C . ARG A 1 185 ? 21.982 21.931 25.870 1.000 37.715 185 ARG AAA C 1
ATOM 1417 O O . ARG A 1 185 ? 22.334 20.762 25.939 1.000 37.697 185 ARG AAA O 1
ATOM 1425 N N . PRO A 1 186 ? 22.846 22.879 25.447 1.000 40.836 186 PRO AAA N 1
ATOM 1426 C CA . PRO A 1 186 ? 24.224 22.543 25.083 1.000 41.476 186 PRO AAA CA 1
ATOM 1427 C C . PRO A 1 186 ? 24.914 21.623 26.117 1.000 40.473 186 PRO AAA C 1
ATOM 1428 O O . PRO A 1 186 ? 25.053 22.036 27.248 1.000 40.572 186 PRO AAA O 1
ATOM 1432 N N . GLY A 1 187 ? 25.283 20.402 25.697 1.000 39.467 187 GLY AAA N 1
ATOM 1433 C CA . GLY A 1 187 ? 26.073 19.414 26.476 1.000 40.312 187 GLY AAA CA 1
ATOM 1434 C C . GLY A 1 187 ? 25.273 18.718 27.581 1.000 40.601 187 GLY AAA C 1
ATOM 1435 O O . GLY A 1 187 ? 25.896 18.320 28.598 1.000 40.152 187 GLY AAA O 1
ATOM 1436 N N . GLU A 1 188 ? 23.950 18.548 27.420 1.000 39.434 188 GLU AAA N 1
ATOM 1437 C CA . GLU A 1 188 ? 23.074 18.137 28.554 1.000 37.210 188 GLU AAA CA 1
ATOM 1438 C C . GLU A 1 188 ? 22.268 16.866 28.267 1.000 35.120 188 GLU AAA C 1
ATOM 1439 O O . GLU A 1 188 ? 21.504 16.465 29.172 1.000 32.469 188 GLU AAA O 1
ATOM 1445 N N . LEU A 1 189 ? 22.450 16.206 27.133 1.000 33.443 189 LEU AAA N 1
ATOM 1446 C CA . LEU A 1 189 ? 21.660 14.996 26.809 1.000 33.645 189 LEU AAA CA 1
ATOM 1447 C C . LEU A 1 189 ? 22.085 13.837 27.743 1.000 33.416 189 LEU AAA C 1
ATOM 1448 O O . LEU A 1 189 ? 23.280 13.614 27.897 1.000 33.906 189 LEU AAA O 1
ATOM 1453 N N . GLY A 1 190 ? 21.123 13.160 28.362 1.000 30.833 190 GLY AAA N 1
ATOM 1454 C CA . GLY A 1 190 ? 21.375 12.139 29.395 1.000 30.189 190 GLY AAA CA 1
ATOM 1455 C C . GLY A 1 190 ? 21.953 12.728 30.683 1.000 29.371 190 GLY AAA C 1
ATOM 1456 O O . GLY A 1 190 ? 22.347 11.929 31.563 1.000 29.875 190 GLY AAA O 1
ATOM 1457 N N . ARG A 1 191 ? 21.995 14.061 30.813 1.000 28.916 191 ARG AAA N 1
ATOM 1458 C CA . ARG A 1 191 ? 22.514 14.758 32.015 1.000 29.099 191 ARG AAA CA 1
ATOM 1459 C C . ARG A 1 191 ? 21.418 15.687 32.553 1.000 27.545 191 ARG AAA C 1
ATOM 1460 O O . ARG A 1 191 ? 20.528 15.195 33.222 1.000 26.596 191 ARG AAA O 1
ATOM 1464 N N . GLY A 1 192 ? 21.480 16.987 32.294 1.000 26.160 192 GLY AAA N 1
ATOM 1465 C CA . GLY A 1 192 ? 20.390 17.897 32.667 1.000 25.161 192 GLY AAA CA 1
ATOM 1466 C C . GLY A 1 192 ? 19.104 17.572 31.913 1.000 23.493 192 GLY AAA C 1
ATOM 1467 O O . GLY A 1 192 ? 18.044 17.804 32.475 1.000 23.495 192 GLY AAA O 1
ATOM 1468 N N . ASP A 1 193 ? 19.206 17.091 30.670 1.000 22.899 193 ASP AAA N 1
ATOM 1469 C CA . ASP A 1 193 ? 18.042 16.782 29.791 1.000 22.577 193 ASP AAA CA 1
ATOM 1470 C C . ASP A 1 193 ? 17.929 15.262 29.607 1.000 21.868 193 ASP AAA C 1
ATOM 1471 O O . ASP A 1 193 ? 18.723 14.677 28.879 1.000 22.631 193 ASP AAA O 1
ATOM 1476 N N . ARG A 1 194 ? 16.946 14.659 30.251 1.000 20.778 194 ARG AAA N 1
ATOM 1477 C CA . ARG A 1 194 ? 16.833 13.195 30.432 1.000 19.973 194 ARG AAA CA 1
ATOM 1478 C C . ARG A 1 194 ? 15.647 12.719 29.609 1.000 18.950 194 ARG AAA C 1
ATOM 1479 O O . ARG A 1 194 ? 14.597 13.366 29.643 1.000 18.087 194 ARG AAA O 1
ATOM 1487 N N . LEU A 1 195 ? 15.810 11.634 28.884 1.000 18.289 195 LEU AAA N 1
ATOM 1488 C CA . LEU A 1 195 ? 14.708 10.980 28.119 1.000 18.010 195 LEU AAA CA 1
ATOM 1489 C C . LEU A 1 195 ? 13.901 10.097 29.085 1.000 17.528 195 LEU AAA C 1
ATOM 1490 O O . LEU A 1 195 ? 14.388 9.019 29.518 1.000 17.785 195 LEU AAA O 1
ATOM 1495 N N . THR A 1 196 ? 12.707 10.535 29.431 1.000 16.954 196 THR AAA N 1
ATOM 1496 C CA . THR A 1 196 ? 11.980 10.017 30.609 1.000 16.780 196 THR AAA CA 1
ATOM 1497 C C . THR A 1 196 ? 10.907 9.020 30.181 1.000 16.363 196 THR AAA C 1
ATOM 1498 O O . THR A 1 196 ? 10.756 8.006 30.857 1.000 15.780 196 THR AAA O 1
ATOM 1502 N N . PHE A 1 197 ? 10.122 9.331 29.155 1.000 15.866 197 PHE AAA N 1
ATOM 1503 C CA . PHE A 1 197 ? 9.077 8.414 28.660 1.000 16.052 197 PHE AAA CA 1
ATOM 1504 C C . PHE A 1 197 ? 9.098 8.358 27.143 1.000 16.433 197 PHE AAA C 1
ATOM 1505 O O . PHE A 1 197 ? 9.227 9.396 26.505 1.000 16.013 197 PHE AAA O 1
ATOM 1513 N N . PHE A 1 198 ? 8.907 7.157 26.615 1.000 16.276 198 PHE AAA N 1
ATOM 1514 C CA . PHE A 1 198 ? 8.620 6.894 25.200 1.000 17.086 198 PHE AAA CA 1
ATOM 1515 C C . PHE A 1 198 ? 7.219 6.321 25.147 1.000 16.894 198 PHE AAA C 1
ATOM 1516 O O . PHE A 1 198 ? 7.067 5.166 25.564 1.000 17.367 198 PHE AAA O 1
ATOM 1524 N N . ALA A 1 199 ? 6.238 7.109 24.736 1.000 16.847 199 ALA AAA N 1
ATOM 1525 C CA . ALA A 1 199 ? 4.802 6.793 24.884 1.000 17.542 199 ALA AAA CA 1
ATOM 1526 C C . ALA A 1 199 ? 4.202 6.554 23.504 1.000 18.102 199 ALA AAA C 1
ATOM 1527 O O . ALA A 1 199 ? 4.443 7.347 22.629 1.000 18.586 199 ALA AAA O 1
ATOM 1529 N N . VAL A 1 200 ? 3.501 5.431 23.336 1.000 19.756 200 VAL AAA N 1
ATOM 1530 C CA . VAL A 1 200 ? 2.775 5.084 22.082 1.000 21.041 200 VAL AAA CA 1
ATOM 1531 C C . VAL A 1 200 ? 1.381 4.574 22.424 1.000 22.464 200 VAL AAA C 1
ATOM 1532 O O . VAL A 1 200 ? 1.172 4.054 23.558 1.000 22.481 200 VAL AAA O 1
ATOM 1536 N N . ASP A 1 201 ? 0.450 4.699 21.487 1.000 23.913 201 ASP AAA N 1
ATOM 1537 C CA . ASP A 1 201 ? -0.864 4.021 21.619 1.000 25.562 201 ASP AAA CA 1
ATOM 1538 C C . ASP A 1 201 ? -0.590 2.512 21.613 1.000 25.770 201 ASP AAA C 1
ATOM 1539 O O . ASP A 1 201 ? 0.345 2.056 20.868 1.000 25.313 201 ASP AAA O 1
ATOM 1544 N N . LEU A 1 202 ? -1.332 1.746 22.398 1.000 25.497 202 LEU AAA N 1
ATOM 1545 C CA . LEU A 1 202 ? -1.282 0.271 22.349 1.000 26.228 202 LEU AAA CA 1
ATOM 1546 C C . LEU A 1 202 ? -1.712 -0.163 20.943 1.000 27.176 202 LEU AAA C 1
ATOM 1547 O O . LEU A 1 202 ? -1.051 -1.021 20.349 1.000 27.066 202 LEU AAA O 1
ATOM 1552 N N . HIS A 1 203 ? -2.771 0.457 20.438 1.000 28.498 203 HIS AAA N 1
ATOM 1553 C CA . HIS A 1 203 ? -3.407 0.122 19.145 1.000 30.804 203 HIS AAA CA 1
ATOM 1554 C C . HIS A 1 203 ? -2.650 0.822 18.011 1.000 30.553 203 HIS AAA C 1
ATOM 1555 O O . HIS A 1 203 ? -2.498 2.055 18.081 1.000 30.150 203 HIS AAA O 1
ATOM 1562 N N . ASP A 1 204 ? -2.217 0.074 17.004 1.000 31.667 204 ASP AAA N 1
ATOM 1563 C CA . ASP A 1 204 ? -1.713 0.655 15.729 1.000 32.760 204 ASP AAA CA 1
ATOM 1564 C C . ASP A 1 204 ? -2.753 1.648 15.201 1.000 33.871 204 ASP AAA C 1
ATOM 1565 O O . ASP A 1 204 ? -3.865 1.226 14.914 1.000 36.135 204 ASP AAA O 1
ATOM 1570 N N . GLY A 1 205 ? -2.390 2.915 15.072 1.000 35.179 205 GLY AAA N 1
ATOM 1571 C CA . GLY A 1 205 ? -3.213 3.928 14.382 1.000 36.419 205 GLY AAA CA 1
ATOM 1572 C C . GLY A 1 205 ? -2.928 3.927 12.876 1.000 36.742 205 GLY AAA C 1
ATOM 1573 O O . GLY A 1 205 ? -2.108 3.142 12.400 1.000 35.992 205 GLY AAA O 1
ATOM 1574 N N . PRO A 1 206 ? -3.576 4.818 12.095 1.000 38.034 206 PRO AAA N 1
ATOM 1575 C CA . PRO A 1 206 ? -3.312 4.925 10.661 1.000 38.756 206 PRO AAA CA 1
ATOM 1576 C C . PRO A 1 206 ? -1.850 5.279 10.343 1.000 37.359 206 PRO AAA C 1
ATOM 1577 O O . PRO A 1 206 ? -1.384 4.898 9.319 1.000 37.136 206 PRO AAA O 1
ATOM 1581 N N . GLN A 1 207 ? -1.167 5.998 11.239 1.000 35.943 207 GLN AAA N 1
ATOM 1582 C CA . GLN A 1 207 ? 0.256 6.371 11.049 1.000 35.044 207 GLN AAA CA 1
ATOM 1583 C C . GLN A 1 207 ? 1.010 6.233 12.380 1.000 32.069 207 GLN AAA C 1
ATOM 1584 O O . GLN A 1 207 ? 0.370 6.243 13.461 1.000 31.282 207 GLN AAA O 1
ATOM 1590 N N . ALA A 1 208 ? 2.314 6.038 12.304 1.000 29.155 208 ALA AAA N 1
ATOM 1591 C CA . ALA A 1 208 ? 3.191 5.942 13.479 1.000 27.465 208 ALA AAA CA 1
ATOM 1592 C C . ALA A 1 208 ? 3.137 7.287 14.216 1.000 26.353 208 ALA AAA C 1
ATOM 1593 O O . ALA A 1 208 ? 3.147 8.366 13.544 1.000 23.980 208 ALA AAA O 1
ATOM 1595 N N . ARG A 1 209 ? 3.087 7.233 15.527 1.000 25.782 209 ARG AAA N 1
ATOM 1596 C CA . ARG A 1 209 ? 3.028 8.434 16.392 1.000 26.988 209 ARG AAA CA 1
ATOM 1597 C C . ARG A 1 209 ? 3.655 8.075 17.736 1.000 24.542 209 ARG AAA C 1
ATOM 1598 O O . ARG A 1 209 ? 3.360 6.976 18.254 1.000 24.658 209 ARG AAA O 1
ATOM 1606 N N . VAL A 1 210 ? 4.552 8.908 18.221 1.000 22.406 210 VAL AAA N 1
ATOM 1607 C CA . VAL A 1 210 ? 5.250 8.718 19.521 1.000 21.118 210 VAL AAA CA 1
ATOM 1608 C C . VAL A 1 210 ? 5.211 10.039 20.283 1.000 20.673 210 VAL AAA C 1
ATOM 1609 O O . VAL A 1 210 ? 5.391 11.118 19.662 1.000 19.759 210 VAL AAA O 1
ATOM 1613 N N . LYS A 1 211 ? 4.994 9.963 21.583 1.000 20.121 211 LYS AAA N 1
ATOM 1614 C CA . LYS A 1 211 ? 5.141 11.115 22.465 1.000 20.188 211 LYS AAA CA 1
ATOM 1615 C C . LYS A 1 211 ? 6.388 10.881 23.310 1.000 18.980 211 LYS AAA C 1
ATOM 1616 O O . LYS A 1 211 ? 6.417 9.884 24.037 1.000 18.187 211 LYS AAA O 1
ATOM 1622 N N . LEU A 1 212 ? 7.415 11.718 23.129 1.000 17.427 212 LEU AAA N 1
ATOM 1623 C CA . LEU A 1 212 ? 8.664 11.637 23.902 1.000 17.266 212 LEU AAA CA 1
ATOM 1624 C C . LEU A 1 212 ? 8.651 12.706 24.979 1.000 16.807 212 LEU AAA C 1
ATOM 1625 O O . LEU A 1 212 ? 8.445 13.876 24.645 1.000 15.927 212 LEU AAA O 1
ATOM 1630 N N . TYR A 1 213 ? 8.951 12.324 26.203 1.000 16.333 213 TYR AAA N 1
ATOM 1631 C CA . TYR A 1 213 ? 9.003 13.258 27.345 1.000 16.407 213 TYR AAA CA 1
ATOM 1632 C C . TYR A 1 213 ? 10.446 13.463 27.767 1.000 16.511 213 TYR AAA C 1
ATOM 1633 O O . TYR A 1 213 ? 11.149 12.432 27.954 1.000 17.083 213 TYR AAA O 1
ATOM 1642 N N . LEU A 1 214 ? 10.864 14.715 27.912 1.000 16.844 214 LEU AAA N 1
ATOM 1643 C CA . LEU A 1 214 ? 12.220 15.122 28.385 1.000 17.864 214 LEU AAA CA 1
ATOM 1644 C C . LEU A 1 214 ? 12.062 15.775 29.755 1.000 17.496 214 LEU AAA C 1
ATOM 1645 O O . LEU A 1 214 ? 11.193 16.631 29.870 1.000 16.700 214 LEU AAA O 1
ATOM 1650 N N . THR A 1 215 ? 12.882 15.405 30.712 1.000 17.278 215 THR AAA N 1
ATOM 1651 C CA . THR A 1 215 ? 12.942 16.047 32.032 1.000 17.684 215 THR AAA CA 1
ATOM 1652 C C . THR A 1 215 ? 14.104 17.021 32.002 1.000 18.135 215 THR AAA C 1
ATOM 1653 O O . THR A 1 215 ? 15.233 16.594 31.679 1.000 17.906 215 THR AAA O 1
ATOM 1657 N N . HIS A 1 216 ? 13.825 18.276 32.305 1.000 19.001 216 HIS AAA N 1
ATOM 1658 C CA . HIS A 1 216 ? 14.787 19.391 32.287 1.000 19.982 216 HIS AAA CA 1
ATOM 1659 C C . HIS A 1 216 ? 15.216 19.687 33.723 1.000 21.698 216 HIS AAA C 1
ATOM 1660 O O . HIS A 1 216 ? 14.521 20.469 34.391 1.000 22.388 216 HIS AAA O 1
ATOM 1667 N N . HIS A 1 217 ? 16.292 19.086 34.194 1.000 23.053 217 HIS AAA N 1
ATOM 1668 C CA . HIS A 1 217 ? 16.749 19.223 35.601 1.000 25.156 217 HIS AAA CA 1
ATOM 1669 C C . HIS A 1 217 ? 17.272 20.642 35.846 1.000 27.339 217 HIS AAA C 1
ATOM 1670 O O . HIS A 1 217 ? 17.997 21.150 34.989 1.000 26.631 217 HIS AAA O 1
ATOM 1677 N N . GLU A 1 218 ? 16.871 21.251 36.968 1.000 30.523 218 GLU AAA N 1
ATOM 1678 C CA . GLU A 1 218 ? 17.359 22.579 37.441 1.000 32.842 218 GLU AAA CA 1
ATOM 1679 C C . GLU A 1 218 ? 17.410 23.537 36.250 1.000 32.330 218 GLU AAA C 1
ATOM 1680 O O . GLU A 1 218 ? 18.519 23.985 35.874 1.000 32.396 218 GLU AAA O 1
ATOM 1686 N N . ALA A 1 219 ? 16.262 23.805 35.653 1.000 30.598 219 ALA AAA N 1
ATOM 1687 C CA . ALA A 1 219 ? 16.173 24.427 34.322 1.000 29.555 219 ALA AAA CA 1
ATOM 1688 C C . ALA A 1 219 ? 15.598 25.832 34.442 1.000 27.443 219 ALA AAA C 1
ATOM 1689 O O . ALA A 1 219 ? 14.646 26.062 35.269 1.000 26.225 219 ALA AAA O 1
ATOM 1691 N N . GLU A 1 220 ? 16.130 26.736 33.629 1.000 26.123 220 GLU AAA N 1
ATOM 1692 C CA . GLU A 1 220 ? 15.541 28.069 33.375 1.000 25.698 220 GLU AAA CA 1
ATOM 1693 C C . GLU A 1 220 ? 14.378 27.899 32.398 1.000 22.936 220 GLU AAA C 1
ATOM 1694 O O . GLU A 1 220 ? 14.539 27.142 31.423 1.000 21.210 220 GLU AAA O 1
ATOM 1700 N N . VAL A 1 221 ? 13.274 28.593 32.628 1.000 21.852 221 VAL AAA N 1
ATOM 1701 C CA . VAL A 1 221 ? 12.117 28.626 31.682 1.000 21.670 221 VAL AAA CA 1
ATOM 1702 C C . VAL A 1 221 ? 12.626 29.079 30.298 1.000 20.459 221 VAL AAA C 1
ATOM 1703 O O . VAL A 1 221 ? 12.108 28.613 29.309 1.000 19.734 221 VAL AAA O 1
ATOM 1707 N N . TRP A 1 222 ? 13.597 29.993 30.246 1.000 20.412 222 TRP AAA N 1
ATOM 1708 C CA . TRP A 1 222 ? 14.263 30.424 28.984 1.000 19.911 222 TRP AAA CA 1
ATOM 1709 C C . TRP A 1 222 ? 14.734 29.201 28.190 1.000 19.164 222 TRP AAA C 1
ATOM 1710 O O . TRP A 1 222 ? 14.486 29.126 26.968 1.000 18.305 222 TRP AAA O 1
ATOM 1721 N N . ASP A 1 223 ? 15.387 28.279 28.857 1.000 19.256 223 ASP AAA N 1
ATOM 1722 C CA . ASP A 1 223 ? 15.983 27.082 28.209 1.000 19.240 223 ASP AAA CA 1
ATOM 1723 C C . ASP A 1 223 ? 14.893 26.065 27.841 1.000 18.286 223 ASP AAA C 1
ATOM 1724 O O . ASP A 1 223 ? 14.990 25.480 26.800 1.000 16.919 223 ASP AAA O 1
ATOM 1729 N N . VAL A 1 224 ? 13.890 25.858 28.705 1.000 17.667 224 VAL AAA N 1
ATOM 1730 C CA . VAL A 1 224 ? 12.810 24.910 28.421 1.000 17.511 224 VAL AAA CA 1
ATOM 1731 C C . VAL A 1 224 ? 11.985 25.419 27.222 1.000 17.135 224 VAL AAA C 1
ATOM 1732 O O . VAL A 1 224 ? 11.578 24.597 26.395 1.000 17.078 224 VAL AAA O 1
ATOM 1736 N N . THR A 1 225 ? 11.732 26.713 27.117 1.000 17.180 225 THR AAA N 1
ATOM 1737 C CA . THR A 1 225 ? 10.962 27.286 25.966 1.000 16.780 225 THR AAA CA 1
ATOM 1738 C C . THR A 1 225 ? 11.833 27.278 24.720 1.000 16.294 225 THR AAA C 1
ATOM 1739 O O . THR A 1 225 ? 11.275 27.198 23.640 1.000 16.306 225 THR AAA O 1
ATOM 1743 N N . ARG A 1 226 ? 13.148 27.359 24.852 1.000 15.995 226 ARG AAA N 1
ATOM 1744 C CA . ARG A 1 226 ? 14.049 27.222 23.667 1.000 16.024 226 ARG AAA CA 1
ATOM 1745 C C . ARG A 1 226 ? 13.943 25.769 23.144 1.000 16.119 226 ARG AAA C 1
ATOM 1746 O O . ARG A 1 226 ? 13.829 25.586 21.930 1.000 16.790 226 ARG AAA O 1
ATOM 1754 N N . ALA A 1 227 ? 13.915 24.787 24.028 1.000 16.311 227 ALA AAA N 1
ATOM 1755 C CA . ALA A 1 227 ? 13.684 23.379 23.642 1.000 16.497 227 ALA AAA CA 1
ATOM 1756 C C . ALA A 1 227 ? 12.315 23.283 22.958 1.000 16.706 227 ALA AAA C 1
ATOM 1757 O O . ALA A 1 227 ? 12.216 22.711 21.863 1.000 17.416 227 ALA AAA O 1
ATOM 1759 N N . ALA A 1 228 ? 11.299 23.931 23.510 1.000 16.732 228 ALA AAA N 1
ATOM 1760 C CA . ALA A 1 228 ? 9.931 23.838 22.955 1.000 17.367 228 ALA AAA CA 1
ATOM 1761 C C . ALA A 1 228 ? 9.858 24.456 21.556 1.000 18.074 228 ALA AAA C 1
ATOM 1762 O O . ALA A 1 228 ? 9.002 24.039 20.768 1.000 18.592 228 ALA AAA O 1
ATOM 1764 N N . SER A 1 229 ? 10.703 25.440 21.258 1.000 19.397 229 SER AAA N 1
ATOM 1765 C CA . SER A 1 229 ? 10.611 26.246 20.022 1.000 20.452 229 SER AAA CA 1
ATOM 1766 C C . SER A 1 229 ? 10.913 25.411 18.771 1.000 20.305 229 SER AAA C 1
ATOM 1767 O O . SER A 1 229 ? 10.637 25.933 17.681 1.000 20.985 229 SER AAA O 1
ATOM 1770 N N . VAL A 1 230 ? 11.415 24.166 18.879 1.000 19.886 230 VAL AAA N 1
ATOM 1771 C CA . VAL A 1 230 ? 11.550 23.272 17.677 1.000 20.256 230 VAL AAA CA 1
ATOM 1772 C C . VAL A 1 230 ? 10.165 22.816 17.210 1.000 20.766 230 VAL AAA C 1
ATOM 1773 O O . VAL A 1 230 ? 10.060 22.359 16.057 1.000 20.944 230 VAL AAA O 1
ATOM 1777 N N . VAL A 1 231 ? 9.138 22.912 18.053 1.000 21.234 231 VAL AAA N 1
ATOM 1778 C CA . VAL A 1 231 ? 7.769 22.473 17.690 1.000 22.454 231 VAL AAA CA 1
ATOM 1779 C C . VAL A 1 231 ? 7.082 23.540 16.848 1.000 24.994 231 VAL AAA C 1
ATOM 1780 O O . VAL A 1 231 ? 7.042 24.739 17.274 1.000 23.462 231 VAL AAA O 1
ATOM 1784 N N . ASP A 1 232 ? 6.440 23.079 15.776 1.000 28.205 232 ASP AAA N 1
ATOM 1785 C CA . ASP A 1 232 ? 5.523 23.840 14.902 1.000 31.175 232 ASP AAA CA 1
ATOM 1786 C C . ASP A 1 232 ? 4.516 24.626 15.713 1.000 31.455 232 ASP AAA C 1
ATOM 1787 O O . ASP A 1 232 ? 3.727 23.997 16.436 1.000 31.766 232 ASP AAA O 1
ATOM 1792 N N . GLY A 1 233 ? 4.538 25.942 15.555 1.000 32.003 233 GLY AAA N 1
ATOM 1793 C CA . GLY A 1 233 ? 3.445 26.834 15.941 1.000 32.885 233 GLY AAA CA 1
ATOM 1794 C C . GLY A 1 233 ? 3.328 27.036 17.439 1.000 32.942 233 GLY AAA C 1
ATOM 1795 O O . GLY A 1 233 ? 2.334 27.648 17.841 1.000 37.140 233 GLY AAA O 1
ATOM 1796 N N . VAL A 1 234 ? 4.302 26.614 18.254 1.000 30.692 234 VAL AAA N 1
ATOM 1797 C CA . VAL A 1 234 ? 4.257 26.930 19.712 1.000 28.831 234 VAL AAA CA 1
ATOM 1798 C C . VAL A 1 234 ? 4.628 28.392 19.941 1.000 27.829 234 VAL AAA C 1
ATOM 1799 O O . VAL A 1 234 ? 5.559 28.928 19.271 1.000 28.077 234 VAL AAA O 1
ATOM 1803 N N . ASP A 1 235 ? 3.934 28.998 20.889 1.000 25.968 235 ASP AAA N 1
ATOM 1804 C CA . ASP A 1 235 ? 4.146 30.375 21.351 1.000 25.867 235 ASP AAA CA 1
ATOM 1805 C C . ASP A 1 235 ? 5.012 30.294 22.609 1.000 24.381 235 ASP AAA C 1
ATOM 1806 O O . ASP A 1 235 ? 4.477 29.884 23.652 1.000 23.415 235 ASP AAA O 1
ATOM 1811 N N . VAL A 1 236 ? 6.291 30.653 22.515 1.000 22.850 236 VAL AAA N 1
ATOM 1812 C CA . VAL A 1 236 ? 7.219 30.623 23.680 1.000 22.988 236 VAL AAA CA 1
ATOM 1813 C C . VAL A 1 236 ? 6.683 31.539 24.784 1.000 23.165 236 VAL AAA C 1
ATOM 1814 O O . VAL A 1 236 ? 6.806 31.149 25.933 1.000 22.566 236 VAL AAA O 1
ATOM 1818 N N . ALA A 1 237 ? 6.092 32.698 24.447 1.000 23.725 237 ALA AAA N 1
ATOM 1819 C CA . ALA A 1 237 ? 5.529 33.643 25.435 1.000 24.072 237 ALA AAA CA 1
ATOM 1820 C C . ALA A 1 237 ? 4.424 32.956 26.255 1.000 24.087 237 ALA AAA C 1
ATOM 1821 O O . ALA A 1 237 ? 4.393 33.134 27.501 1.000 24.663 237 ALA AAA O 1
ATOM 1823 N N . GLU A 1 238 ? 3.532 32.238 25.585 1.000 23.789 238 GLU AAA N 1
ATOM 1824 C CA . GLU A 1 238 ? 2.391 31.526 26.219 1.000 24.351 238 GLU AAA CA 1
ATOM 1825 C C . GLU A 1 238 ? 2.953 30.484 27.188 1.000 23.233 238 GLU AAA C 1
ATOM 1826 O O . GLU A 1 238 ? 2.363 30.324 28.281 1.000 22.765 238 GLU AAA O 1
ATOM 1832 N N . ILE A 1 239 ? 4.022 29.756 26.799 1.000 22.115 239 ILE AAA N 1
ATOM 1833 C CA . ILE A 1 239 ? 4.596 28.701 27.685 1.000 21.480 239 ILE AAA CA 1
ATOM 1834 C C . ILE A 1 239 ? 5.153 29.389 28.926 1.000 22.506 239 ILE AAA C 1
ATOM 1835 O O . ILE A 1 239 ? 4.851 28.946 30.026 1.000 21.700 239 ILE AAA O 1
ATOM 1840 N N . GLU A 1 240 ? 5.905 30.489 28.756 1.000 22.938 240 GLU AAA N 1
ATOM 1841 C CA . GLU A 1 240 ? 6.462 31.253 29.907 1.000 23.830 240 GLU AAA CA 1
ATOM 1842 C C . GLU A 1 240 ? 5.346 31.782 30.799 1.000 24.458 240 GLU AAA C 1
ATOM 1843 O O . GLU A 1 240 ? 5.505 31.673 32.016 1.000 25.721 240 GLU AAA O 1
ATOM 1849 N N . GLU A 1 241 ? 4.268 32.332 30.229 1.000 25.204 241 GLU AAA N 1
ATOM 1850 C CA . GLU A 1 241 ? 3.109 32.860 31.015 1.000 26.048 241 GLU AAA CA 1
ATOM 1851 C C . GLU A 1 241 ? 2.539 31.706 31.860 1.000 24.840 241 GLU AAA C 1
ATOM 1852 O O . GLU A 1 241 ? 2.239 31.915 33.050 1.000 25.288 241 GLU AAA O 1
ATOM 1858 N N . PHE A 1 242 ? 2.378 30.545 31.252 1.000 22.696 242 PHE AAA N 1
ATOM 1859 C CA . PHE A 1 242 ? 1.843 29.349 31.933 1.000 21.743 242 PHE AAA CA 1
ATOM 1860 C C . PHE A 1 242 ? 2.754 28.999 33.114 1.000 21.225 242 PHE AAA C 1
ATOM 1861 O O . PHE A 1 242 ? 2.262 28.728 34.231 1.000 20.230 242 PHE AAA O 1
ATOM 1869 N N . CYS A 1 243 ? 4.055 29.007 32.891 1.000 21.688 243 CYS AAA N 1
ATOM 1870 C CA . CYS A 1 243 ? 5.051 28.603 33.914 1.000 23.262 243 CYS AAA CA 1
ATOM 1871 C C . CYS A 1 243 ? 5.066 29.618 35.072 1.000 25.369 243 CYS AAA C 1
ATOM 1872 O O . CYS A 1 243 ? 5.132 29.171 36.245 1.000 25.956 243 CYS AAA O 1
ATOM 1875 N N . VAL A 1 244 ? 4.983 30.928 34.772 1.000 26.875 244 VAL AAA N 1
ATOM 1876 C CA . VAL A 1 244 ? 4.949 32.015 35.794 1.000 27.952 244 VAL AAA CA 1
ATOM 1877 C C . VAL A 1 244 ? 3.743 31.838 36.711 1.000 26.281 244 VAL AAA C 1
ATOM 1878 O O . VAL A 1 244 ? 3.925 31.952 37.919 1.000 26.646 244 VAL AAA O 1
ATOM 1882 N N . VAL A 1 245 ? 2.548 31.618 36.159 1.000 24.835 245 VAL AAA N 1
ATOM 1883 C CA . VAL A 1 245 ? 1.316 31.454 36.968 1.000 23.793 245 VAL AAA CA 1
ATOM 1884 C C . VAL A 1 245 ? 1.448 30.162 37.774 1.000 22.026 245 VAL AAA C 1
ATOM 1885 O O . VAL A 1 245 ? 1.285 30.221 39.008 1.000 22.948 245 VAL AAA O 1
ATOM 1889 N N . ALA A 1 246 ? 1.767 29.026 37.135 1.000 20.695 246 ALA AAA N 1
ATOM 1890 C CA . ALA A 1 246 ? 1.805 27.706 37.823 1.000 19.979 246 ALA AAA CA 1
ATOM 1891 C C . ALA A 1 246 ? 2.902 27.699 38.910 1.000 19.915 246 ALA AAA C 1
ATOM 1892 O O . ALA A 1 246 ? 2.651 27.165 40.018 1.000 19.510 246 ALA AAA O 1
ATOM 1894 N N . GLY A 1 247 ? 4.066 28.283 38.621 1.000 19.817 247 GLY AAA N 1
ATOM 1895 C CA . GLY A 1 247 ? 5.236 28.317 39.525 1.000 20.689 247 GLY AAA CA 1
ATOM 1896 C C . GLY A 1 247 ? 5.209 29.464 40.533 1.000 21.932 247 GLY AAA C 1
ATOM 1897 O O . GLY A 1 247 ? 6.092 29.500 41.392 1.000 23.385 247 GLY AAA O 1
ATOM 1898 N N . GLY A 1 248 ? 4.255 30.370 40.458 1.000 22.634 248 GLY AAA N 1
ATOM 1899 C CA . GLY A 1 248 ? 4.149 31.491 41.423 1.000 24.345 248 GLY AAA CA 1
ATOM 1900 C C . GLY A 1 248 ? 5.223 32.573 41.239 1.000 26.191 248 GLY AAA C 1
ATOM 1901 O O . GLY A 1 248 ? 5.416 33.357 42.168 1.000 26.734 248 GLY AAA O 1
ATOM 1902 N N . GLY A 1 249 ? 5.880 32.636 40.083 1.000 27.425 249 GLY AAA N 1
ATOM 1903 C CA . GLY A 1 249 ? 6.926 33.639 39.785 1.000 30.189 249 GLY AAA CA 1
ATOM 1904 C C . GLY A 1 249 ? 8.315 33.032 39.647 1.000 31.550 249 GLY AAA C 1
ATOM 1905 O O . GLY A 1 249 ? 9.167 33.709 39.122 1.000 34.099 249 GLY AAA O 1
ATOM 1906 N N . THR A 1 250 ? 8.520 31.787 40.084 1.000 32.385 250 THR AAA N 1
ATOM 1907 C CA . THR A 1 250 ? 9.770 30.996 39.840 1.000 33.498 250 THR AAA CA 1
ATOM 1908 C C . THR A 1 250 ? 10.180 31.114 38.355 1.000 32.136 250 THR AAA C 1
ATOM 1909 O O . THR A 1 250 ? 9.327 30.902 37.503 1.000 29.435 250 THR AAA O 1
ATOM 1913 N N . ARG A 1 251 ? 11.448 31.404 38.077 1.000 33.520 251 ARG AAA N 1
ATOM 1914 C CA . ARG A 1 251 ? 12.044 31.329 36.707 1.000 35.001 251 ARG AAA CA 1
ATOM 1915 C C . ARG A 1 251 ? 12.986 30.126 36.609 1.000 33.840 251 ARG AAA C 1
ATOM 1916 O O . ARG A 1 251 ? 13.144 29.602 35.496 1.000 31.060 251 ARG AAA O 1
ATOM 1924 N N . ARG A 1 252 ? 13.658 29.780 37.711 1.000 34.634 252 ARG AAA N 1
ATOM 1925 C CA . ARG A 1 252 ? 14.515 28.580 37.843 1.000 35.850 252 ARG AAA CA 1
ATOM 1926 C C . ARG A 1 252 ? 13.711 27.532 38.581 1.000 33.306 252 ARG AAA C 1
ATOM 1927 O O . ARG A 1 252 ? 13.427 27.751 39.739 1.000 34.093 252 ARG AAA O 1
ATOM 1935 N N . PHE A 1 253 ? 13.370 26.447 37.932 1.000 30.884 253 PHE AAA N 1
ATOM 1936 C CA . PHE A 1 253 ? 12.615 25.340 38.556 1.000 28.944 253 PHE AAA CA 1
ATOM 1937 C C . PHE A 1 253 ? 13.661 24.382 39.143 1.000 29.770 253 PHE AAA C 1
ATOM 1938 O O . PHE A 1 253 ? 13.961 23.344 38.540 1.000 30.387 253 PHE AAA O 1
ATOM 1946 N N . ASP A 1 254 ? 14.212 24.777 40.299 1.000 30.951 254 ASP AAA N 1
ATOM 1947 C CA . ASP A 1 254 ? 15.285 24.061 41.043 1.000 32.691 254 ASP AAA CA 1
ATOM 1948 C C . ASP A 1 254 ? 14.693 23.082 42.056 1.000 31.256 254 ASP AAA C 1
ATOM 1949 O O . ASP A 1 254 ? 15.478 22.336 42.658 1.000 31.188 254 ASP AAA O 1
ATOM 1954 N N . GLY A 1 255 ? 13.374 23.078 42.237 1.000 29.609 255 GLY AAA N 1
ATOM 1955 C CA . GLY A 1 255 ? 12.672 21.981 42.923 1.000 27.811 255 GLY AAA CA 1
ATOM 1956 C C . GLY A 1 255 ? 12.470 20.824 41.974 1.000 26.984 255 GLY AAA C 1
ATOM 1957 O O . GLY A 1 255 ? 13.417 20.473 41.256 1.000 27.272 255 GLY AAA O 1
ATOM 1958 N N . ARG A 1 256 ? 11.274 20.258 41.937 1.000 25.266 256 ARG AAA N 1
ATOM 1959 C CA . ARG A 1 256 ? 10.943 19.200 40.977 1.000 24.451 256 ARG AAA CA 1
ATOM 1960 C C . ARG A 1 256 ? 11.015 19.809 39.584 1.000 22.456 256 ARG AAA C 1
ATOM 1961 O O . ARG A 1 256 ? 10.680 20.983 39.398 1.000 21.097 256 ARG AAA O 1
ATOM 1969 N N . PRO A 1 257 ? 11.552 19.054 38.599 1.000 20.691 257 PRO AAA N 1
ATOM 1970 C CA . PRO A 1 257 ? 11.907 19.619 37.305 1.000 19.749 257 PRO AAA CA 1
ATOM 1971 C C . PRO A 1 257 ? 10.703 19.821 36.378 1.000 18.401 257 PRO AAA C 1
ATOM 1972 O O . PRO A 1 257 ? 9.779 19.041 36.429 1.000 16.982 257 PRO AAA O 1
ATOM 1976 N N . LEU A 1 258 ? 10.785 20.826 35.519 1.000 17.070 258 LEU AAA N 1
ATOM 1977 C CA . LEU A 1 258 ? 9.873 20.969 34.378 1.000 16.703 258 LEU AAA CA 1
ATOM 1978 C C . LEU A 1 258 ? 10.067 19.772 33.450 1.000 16.317 258 LEU AAA C 1
ATOM 1979 O O . LEU A 1 258 ? 11.218 19.280 33.313 1.000 16.555 258 LEU AAA O 1
ATOM 1984 N N . VAL A 1 259 ? 9.004 19.375 32.801 1.000 15.629 259 VAL AAA N 1
ATOM 1985 C CA . VAL A 1 259 ? 9.006 18.275 31.827 1.000 15.119 259 VAL AAA CA 1
ATOM 1986 C C . VAL A 1 259 ? 8.327 18.768 30.576 1.000 14.941 259 VAL AAA C 1
ATOM 1987 O O . VAL A 1 259 ? 7.293 19.433 30.665 1.000 14.896 259 VAL AAA O 1
ATOM 1991 N N . GLY A 1 260 ? 8.907 18.463 29.447 1.000 15.016 260 GLY AAA N 1
ATOM 1992 C CA . GLY A 1 260 ? 8.292 18.724 28.151 1.000 15.138 260 GLY AAA CA 1
ATOM 1993 C C . GLY A 1 260 ? 8.026 17.456 27.410 1.000 15.557 260 GLY AAA C 1
ATOM 1994 O O . GLY A 1 260 ? 8.865 16.543 27.490 1.000 16.204 260 GLY AAA O 1
ATOM 1995 N N . SER A 1 261 ? 6.942 17.399 26.658 1.000 15.317 261 SER AAA N 1
ATOM 1996 C CA . SER A 1 261 ? 6.668 16.270 25.749 1.000 15.696 261 SER AAA CA 1
ATOM 1997 C C . SER A 1 261 ? 6.508 16.772 24.319 1.000 15.795 261 SER AAA C 1
ATOM 1998 O O . SER A 1 261 ? 6.065 17.908 24.115 1.000 15.526 261 SER AAA O 1
ATOM 2001 N N . TYR A 1 262 ? 6.984 15.952 23.400 1.000 16.221 262 TYR AAA N 1
ATOM 2002 C CA . TYR A 1 262 ? 7.066 16.202 21.958 1.000 16.919 262 TYR AAA CA 1
ATOM 2003 C C . TYR A 1 262 ? 6.293 15.126 21.244 1.000 17.272 262 TYR AAA C 1
ATOM 2004 O O . TYR A 1 262 ? 6.542 13.953 21.490 1.000 18.025 262 TYR AAA O 1
ATOM 2013 N N . THR A 1 263 ? 5.384 15.499 20.379 1.000 17.963 263 THR AAA N 1
ATOM 2014 C CA . THR A 1 263 ? 4.612 14.561 19.563 1.000 18.837 263 THR AAA CA 1
ATOM 2015 C C . THR A 1 263 ? 5.266 14.455 18.193 1.000 19.059 263 THR AAA C 1
ATOM 2016 O O . THR A 1 263 ? 5.320 15.470 17.495 1.000 19.081 263 THR AAA O 1
ATOM 2020 N N . PHE A 1 264 ? 5.753 13.262 17.865 1.000 19.608 264 PHE AAA N 1
ATOM 2021 C CA . PHE A 1 264 ? 6.406 12.903 16.582 1.000 21.147 264 PHE AAA CA 1
ATOM 2022 C C . PHE A 1 264 ? 5.391 12.174 15.723 1.000 21.659 264 PHE AAA C 1
ATOM 2023 O O . PHE A 1 264 ? 4.746 11.200 16.207 1.000 20.975 264 PHE AAA O 1
ATOM 2031 N N A THR A 1 265 ? 5.252 12.612 14.491 0.700 22.143 265 THR AAA N 1
ATOM 2032 N N B THR A 1 265 ? 5.224 12.642 14.482 0.300 22.479 265 THR AAA N 1
ATOM 2033 C CA A THR A 1 265 ? 4.297 12.032 13.534 0.700 23.856 265 THR AAA CA 1
ATOM 2034 C CA B THR A 1 265 ? 4.237 12.136 13.489 0.300 23.813 265 THR AAA CA 1
ATOM 2035 C C A THR A 1 265 ? 4.997 11.769 12.193 0.700 25.159 265 THR AAA C 1
ATOM 2036 C C B THR A 1 265 ? 4.961 11.811 12.172 0.300 25.067 265 THR AAA C 1
ATOM 2037 O O A THR A 1 265 ? 6.015 12.447 11.896 0.700 23.951 265 THR AAA O 1
ATOM 2038 O O B THR A 1 265 ? 5.974 12.485 11.872 0.300 24.546 265 THR AAA O 1
ATOM 2045 N N . GLU A 1 266 ? 4.458 10.811 11.433 1.000 26.108 266 GLU AAA N 1
ATOM 2046 C CA . GLU A 1 266 ? 4.964 10.410 10.098 1.000 28.840 266 GLU AAA CA 1
ATOM 2047 C C . GLU A 1 266 ? 4.975 11.596 9.134 1.000 29.513 266 GLU AAA C 1
ATOM 2048 O O . GLU A 1 266 ? 3.990 12.357 9.101 1.000 29.592 266 GLU AAA O 1
ATOM 2054 N N . GLY A 1 267 ? 6.058 11.732 8.383 1.000 31.345 267 GLY AAA N 1
ATOM 2055 C CA . GLY A 1 267 ? 6.170 12.689 7.276 1.000 31.158 267 GLY AAA CA 1
ATOM 2056 C C . GLY A 1 267 ? 6.487 14.107 7.726 1.000 30.985 267 GLY AAA C 1
ATOM 2057 O O . GLY A 1 267 ? 6.617 14.962 6.843 1.000 32.449 267 GLY AAA O 1
ATOM 2058 N N . ALA A 1 268 ? 6.617 14.371 9.035 1.000 29.804 268 ALA AAA N 1
ATOM 2059 C CA . ALA A 1 268 ? 6.953 15.710 9.580 1.000 28.866 268 ALA AAA CA 1
ATOM 2060 C C . ALA A 1 268 ? 8.429 15.724 9.981 1.000 28.626 268 ALA AAA C 1
ATOM 2061 O O . ALA A 1 268 ? 8.939 14.636 10.382 1.000 30.463 268 ALA AAA O 1
ATOM 2063 N N . ASP A 1 269 ? 9.112 16.882 9.887 1.000 26.786 269 ASP AAA N 1
ATOM 2064 C CA . ASP A 1 269 ? 10.524 16.988 10.344 1.000 26.074 269 ASP AAA CA 1
ATOM 2065 C C . ASP A 1 269 ? 10.609 17.848 11.604 1.000 24.896 269 ASP AAA C 1
ATOM 2066 O O . ASP A 1 269 ? 11.712 18.010 12.119 1.000 24.122 269 ASP AAA O 1
ATOM 2071 N N . ARG A 1 270 ? 9.482 18.363 12.098 1.000 24.301 270 ARG AAA N 1
ATOM 2072 C CA . ARG A 1 270 ? 9.418 19.057 13.421 1.000 23.566 270 ARG AAA CA 1
ATOM 2073 C C . ARG A 1 270 ? 8.306 18.382 14.231 1.000 23.026 270 ARG AAA C 1
ATOM 2074 O O . ARG A 1 270 ? 7.323 17.907 13.662 1.000 22.778 270 ARG AAA O 1
ATOM 2082 N N . PRO A 1 271 ? 8.432 18.277 15.574 1.000 22.819 271 PRO AAA N 1
ATOM 2083 C CA . PRO A 1 271 ? 7.314 17.809 16.396 1.000 22.533 271 PRO AAA CA 1
ATOM 2084 C C . PRO A 1 271 ? 6.092 18.669 16.086 1.000 22.918 271 PRO AAA C 1
ATOM 2085 O O . PRO A 1 271 ? 6.288 19.844 15.815 1.000 23.081 271 PRO AAA O 1
ATOM 2089 N N . VAL A 1 272 ? 4.886 18.076 16.145 1.000 23.037 272 VAL AAA N 1
ATOM 2090 C CA . VAL A 1 272 ? 3.592 18.727 15.766 1.000 23.156 272 VAL AAA CA 1
ATOM 2091 C C . VAL A 1 272 ? 2.758 19.038 17.009 1.000 22.629 272 VAL AAA C 1
ATOM 2092 O O . VAL A 1 272 ? 1.636 19.554 16.855 1.000 24.035 272 VAL AAA O 1
ATOM 2096 N N . GLY A 1 273 ? 3.234 18.661 18.178 1.000 21.511 273 GLY AAA N 1
ATOM 2097 C CA . GLY A 1 273 ? 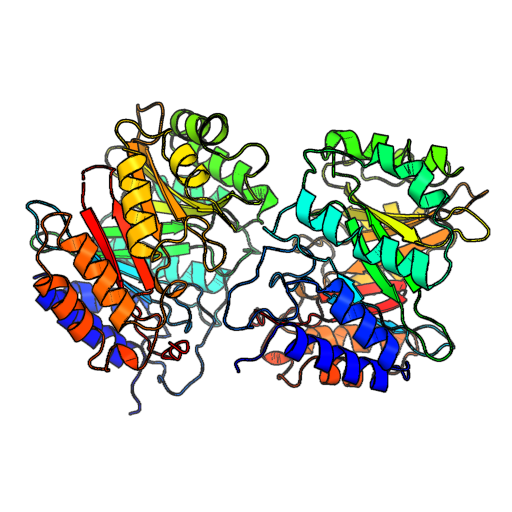2.538 18.895 19.446 1.000 20.810 273 GLY AAA CA 1
ATOM 2098 C C . GLY A 1 273 ? 3.554 19.021 20.518 1.000 19.848 273 GLY AAA C 1
ATOM 2099 O O . GLY A 1 273 ? 4.623 18.350 20.387 1.000 19.296 273 GLY AAA O 1
ATOM 2100 N N . TYR A 1 274 ? 3.278 19.874 21.490 1.000 18.551 274 TYR AAA N 1
ATOM 2101 C CA . TYR A 1 274 ? 4.137 20.121 22.658 1.000 17.831 274 TYR AAA CA 1
ATOM 2102 C C . TYR A 1 274 ? 3.256 20.241 23.891 1.000 17.777 274 TYR AAA C 1
ATOM 2103 O O . TYR A 1 274 ? 2.237 20.929 23.807 1.000 18.088 274 TYR AAA O 1
ATOM 2112 N N . SER A 1 275 ? 3.664 19.643 25.000 1.000 17.373 275 SER AAA N 1
ATOM 2113 C CA . SER A 1 275 ? 3.095 19.915 26.343 1.000 16.650 275 SER AAA CA 1
ATOM 2114 C C . SER A 1 275 ? 4.210 20.260 27.307 1.000 15.947 275 SER AAA C 1
ATOM 2115 O O . SER A 1 275 ? 5.268 19.677 27.202 1.000 15.986 275 SER AAA O 1
ATOM 2118 N N . ILE A 1 276 ? 3.949 21.194 28.192 1.000 15.683 276 ILE AAA N 1
ATOM 2119 C CA . ILE A 1 276 ? 4.800 21.550 29.348 1.000 16.267 276 ILE AAA CA 1
ATOM 2120 C C . ILE A 1 276 ? 4.071 21.062 30.606 1.000 15.911 276 ILE AAA C 1
ATOM 2121 O O . ILE A 1 276 ? 2.834 21.278 30.713 1.000 15.912 276 ILE AAA O 1
ATOM 2126 N N . TYR A 1 277 ? 4.788 20.386 31.480 1.000 15.734 277 TYR AAA N 1
ATOM 2127 C CA . TYR A 1 277 ? 4.264 19.805 32.728 1.000 15.701 277 TYR AAA CA 1
ATOM 2128 C C . TYR A 1 277 ? 4.981 20.458 33.877 1.000 16.129 277 TYR AAA C 1
ATOM 2129 O O . TYR A 1 277 ? 6.185 20.272 34.043 1.000 16.450 277 TYR AAA O 1
ATOM 2138 N N . VAL A 1 278 ? 4.260 21.275 34.637 1.000 15.943 278 VAL AAA N 1
ATOM 2139 C CA . VAL A 1 278 ? 4.804 21.908 35.843 1.000 16.050 278 VAL AAA CA 1
ATOM 2140 C C . VAL A 1 278 ? 4.437 21.041 37.042 1.000 16.265 278 VAL AAA C 1
ATOM 2141 O O . VAL A 1 278 ? 3.237 20.858 37.334 1.000 15.568 278 VAL AAA O 1
ATOM 2145 N N . PRO A 1 279 ? 5.437 20.592 37.833 1.000 16.429 279 PRO AAA N 1
ATOM 2146 C CA . PRO A 1 279 ? 5.179 19.849 39.075 1.000 16.499 279 PRO AAA CA 1
ATOM 2147 C C . PRO A 1 279 ? 4.861 20.850 40.191 1.000 16.236 279 PRO AAA C 1
ATOM 2148 O O . PRO A 1 279 ? 5.675 21.077 41.115 1.000 16.242 279 PRO AAA O 1
ATOM 2152 N N . ILE A 1 280 ? 3.649 21.377 40.099 1.000 16.217 280 ILE AAA N 1
ATOM 2153 C CA . ILE A 1 280 ? 3.149 22.528 40.894 1.000 15.709 280 ILE AAA CA 1
ATOM 2154 C C . ILE A 1 280 ? 3.265 22.236 42.380 1.000 15.835 280 ILE AAA C 1
ATOM 2155 O O . ILE A 1 280 ? 3.523 23.171 43.125 1.000 16.162 280 ILE AAA O 1
ATOM 2160 N N . ARG A 1 281 ? 3.152 20.964 42.804 1.000 15.704 281 ARG AAA N 1
ATOM 2161 C CA . ARG A 1 281 ? 3.248 20.566 44.234 1.000 16.149 281 ARG AAA CA 1
ATOM 2162 C C . ARG A 1 281 ? 4.572 21.037 44.834 1.000 17.057 281 ARG AAA C 1
ATOM 2163 O O . ARG A 1 281 ? 4.639 21.207 46.072 1.000 17.399 281 ARG AAA O 1
ATOM 2171 N N . SER A 1 282 ? 5.592 21.238 44.021 1.000 17.650 282 SER AAA N 1
ATOM 2172 C CA . SER A 1 282 ? 6.956 21.627 44.488 1.000 18.853 282 SER AAA CA 1
ATOM 2173 C C . SER A 1 282 ? 7.045 23.154 44.701 1.000 19.407 282 SER AAA C 1
ATOM 2174 O O . SER A 1 282 ? 8.017 23.595 45.301 1.000 20.752 282 SER AAA O 1
ATOM 2177 N N . TYR A 1 283 ? 6.061 23.928 44.246 1.000 19.236 283 TYR AAA N 1
ATOM 2178 C CA . TYR A 1 283 ? 6.158 25.407 44.133 1.000 19.362 283 TYR AAA CA 1
ATOM 2179 C C . TYR A 1 283 ? 5.004 26.101 44.846 1.000 19.330 283 TYR AAA C 1
ATOM 2180 O O . TYR A 1 283 ? 4.798 27.280 44.584 1.000 20.000 283 TYR AAA O 1
ATOM 2189 N N . VAL A 1 284 ? 4.324 25.404 45.743 1.000 18.934 284 VAL AAA N 1
ATOM 2190 C CA . VAL A 1 284 ? 3.178 25.954 46.514 1.000 19.026 284 VAL AAA CA 1
ATOM 2191 C C . VAL A 1 284 ? 3.352 25.605 47.998 1.000 19.910 284 VAL AAA C 1
ATOM 2192 O O . VAL A 1 284 ? 4.141 24.700 48.305 1.000 19.565 284 VAL AAA O 1
ATOM 2196 N N . THR A 1 285 ? 2.588 26.272 48.861 1.000 20.386 285 THR AAA N 1
ATOM 2197 C CA . THR A 1 285 ? 2.517 25.968 50.308 1.000 21.342 285 THR AAA CA 1
ATOM 2198 C C . THR A 1 285 ? 1.624 24.750 50.524 1.000 20.466 285 THR AAA C 1
ATOM 2199 O O . THR A 1 285 ? 1.895 23.983 51.461 1.000 22.263 285 THR AAA O 1
ATOM 2203 N N . ASP A 1 286 ? 0.605 24.581 49.693 1.000 19.771 286 ASP AAA N 1
ATOM 2204 C CA . ASP A 1 286 ? -0.474 23.611 49.923 1.000 19.194 286 ASP AAA CA 1
ATOM 2205 C C . ASP A 1 286 ? -1.372 23.534 48.684 1.000 18.275 286 ASP AAA C 1
ATOM 2206 O O . ASP A 1 286 ? -1.221 24.332 47.802 1.000 16.956 286 ASP AAA O 1
ATOM 2211 N N . ASP A 1 287 ? -2.323 22.621 48.714 1.000 17.282 287 ASP AAA N 1
ATOM 2212 C CA . ASP A 1 287 ? -3.243 22.338 47.606 1.000 17.182 287 ASP AAA CA 1
ATOM 2213 C C . ASP A 1 287 ? -4.281 23.446 47.440 1.000 17.122 287 ASP AAA C 1
ATOM 2214 O O . ASP A 1 287 ? -4.844 23.513 46.360 1.000 17.109 287 ASP AAA O 1
ATOM 2219 N N . GLN A 1 288 ? -4.562 24.260 48.463 1.000 17.768 288 GLN AAA N 1
ATOM 2220 C CA . GLN A 1 288 ? -5.449 25.431 48.268 1.000 18.375 288 GLN AAA CA 1
ATOM 2221 C C . GLN A 1 288 ? -4.734 26.386 47.323 1.000 17.760 288 GLN AAA C 1
ATOM 2222 O O . GLN A 1 288 ? -5.349 26.815 46.316 1.000 17.401 288 GLN AAA O 1
ATOM 2228 N N . GLU A 1 289 ? -3.476 26.667 47.591 1.000 17.617 289 GLU AAA N 1
ATOM 2229 C CA . GLU A 1 289 ? -2.697 27.551 46.692 1.000 17.868 289 GLU AAA CA 1
ATOM 2230 C C . GLU A 1 289 ? -2.594 26.914 45.301 1.000 16.864 289 GLU AAA C 1
ATOM 2231 O O . GLU A 1 289 ? -2.785 27.647 44.271 1.000 16.473 289 GLU AAA O 1
ATOM 2237 N N . ALA A 1 290 ? -2.312 25.612 45.214 1.000 16.045 290 ALA AAA N 1
ATOM 2238 C CA . ALA A 1 290 ? -2.205 24.965 43.896 1.000 15.587 290 ALA AAA CA 1
ATOM 2239 C C . ALA A 1 290 ? -3.565 25.076 43.197 1.000 15.384 290 ALA AAA C 1
ATOM 2240 O O . ALA A 1 290 ? -3.594 25.360 42.022 1.000 14.989 290 ALA AAA O 1
ATOM 2242 N N . ARG A 1 291 ? -4.655 24.826 43.909 1.000 15.401 291 ARG AAA N 1
ATOM 2243 C CA . ARG A 1 291 ? -6.005 24.833 43.269 1.000 15.924 291 ARG AAA CA 1
ATOM 2244 C C . ARG A 1 291 ? -6.255 26.249 42.717 1.000 16.301 291 ARG AAA C 1
ATOM 2245 O O . ARG A 1 291 ? -6.779 26.368 41.625 1.000 15.940 291 ARG AAA O 1
ATOM 2253 N N . ASP A 1 292 ? -5.892 27.262 43.489 1.000 17.114 292 ASP AAA N 1
ATOM 2254 C CA . ASP A 1 292 ? -6.100 28.692 43.115 1.000 17.431 292 ASP AAA CA 1
ATOM 2255 C C . ASP A 1 292 ? -5.317 29.020 41.846 1.000 17.805 292 ASP AAA C 1
ATOM 2256 O O . ASP A 1 292 ? -5.878 29.721 41.005 1.000 18.148 292 ASP AAA O 1
ATOM 2261 N N . ARG A 1 293 ? -4.091 28.519 41.693 1.000 17.405 293 ARG AAA N 1
ATOM 2262 C CA . ARG A 1 293 ? -3.274 28.786 40.497 1.000 17.371 293 ARG AAA CA 1
ATOM 2263 C C . ARG A 1 293 ? -3.884 28.089 39.301 1.000 16.801 293 ARG AAA C 1
ATOM 2264 O O . ARG A 1 293 ? -3.951 28.683 38.239 1.000 17.021 293 ARG AAA O 1
ATOM 2272 N N . VAL A 1 294 ? -4.271 26.839 39.459 1.000 16.552 294 VAL AAA N 1
ATOM 2273 C CA . VAL A 1 294 ? -4.827 26.051 38.351 1.000 16.260 294 VAL AAA CA 1
ATOM 2274 C C . VAL A 1 294 ? -6.150 26.671 37.932 1.000 16.180 294 VAL AAA C 1
ATOM 2275 O O . VAL A 1 294 ? -6.371 26.800 36.766 1.000 16.300 294 VAL AAA O 1
ATOM 2279 N N . ALA A 1 295 ? -6.992 27.072 38.886 1.000 16.911 295 ALA AAA N 1
ATOM 2280 C CA . ALA A 1 295 ? -8.245 27.797 38.584 1.000 17.455 295 ALA AAA CA 1
ATOM 2281 C C . ALA A 1 295 ? -7.959 29.068 37.774 1.000 18.094 295 ALA AAA C 1
ATOM 2282 O O . ALA A 1 295 ? -8.699 29.332 36.784 1.000 18.384 295 ALA AAA O 1
ATOM 2284 N N . ALA A 1 296 ? -6.935 29.825 38.123 1.000 18.575 296 ALA AAA N 1
ATOM 2285 C CA . ALA A 1 296 ? -6.555 31.050 37.363 1.000 19.641 296 ALA AAA CA 1
ATOM 2286 C C . ALA A 1 296 ? -6.215 30.673 35.920 1.000 19.861 296 ALA AAA C 1
ATOM 2287 O O . ALA A 1 296 ? -6.594 31.416 34.964 1.000 20.726 296 ALA AAA O 1
ATOM 2289 N N . LEU A 1 297 ? -5.501 29.566 35.729 1.000 19.805 297 LEU AAA N 1
ATOM 2290 C CA . LEU A 1 297 ? -5.098 29.137 34.383 1.000 19.803 297 LEU AAA CA 1
ATOM 2291 C C . LEU A 1 297 ? -6.338 28.706 33.619 1.000 19.549 297 LEU AAA C 1
ATOM 2292 O O . LEU A 1 297 ? -6.478 29.124 32.477 1.000 18.716 297 LEU AAA O 1
ATOM 2297 N N . LEU A 1 298 ? -7.203 27.900 34.237 1.000 19.116 298 LEU AAA N 1
ATOM 2298 C CA . LEU A 1 298 ? -8.451 27.447 33.565 1.000 19.663 298 LEU AAA CA 1
ATOM 2299 C C . LEU A 1 298 ? -9.307 28.665 33.163 1.000 19.679 298 LEU AAA C 1
ATOM 2300 O O . LEU A 1 298 ? -9.839 28.679 32.016 1.000 19.655 298 LEU AAA O 1
ATOM 2305 N N . VAL A 1 299 ? -9.444 29.651 34.050 1.000 20.551 299 VAL AAA N 1
ATOM 2306 C CA . VAL A 1 299 ? -10.261 30.868 33.765 1.000 21.373 299 VAL AAA CA 1
ATOM 2307 C C . VAL A 1 299 ? -9.658 31.609 32.569 1.000 22.096 299 VAL AAA C 1
ATOM 2308 O O . VAL A 1 299 ? -10.435 32.008 31.679 1.000 22.207 299 VAL AAA O 1
ATOM 2312 N N . ARG A 1 300 ? -8.345 31.802 32.556 1.000 22.738 300 ARG AAA N 1
ATOM 2313 C CA . ARG A 1 300 ? -7.633 32.501 31.440 1.000 24.907 300 ARG AAA CA 1
ATOM 2314 C C . ARG A 1 300 ? -7.938 31.784 30.107 1.000 24.744 300 ARG AAA C 1
ATOM 2315 O O . ARG A 1 300 ? -8.109 32.465 29.097 1.000 23.797 300 ARG AAA O 1
ATOM 2323 N N . TYR A 1 301 ? -8.053 30.450 30.115 1.000 24.131 301 TYR AAA N 1
ATOM 2324 C CA . TYR A 1 301 ? -8.247 29.633 28.896 1.000 25.020 301 TYR AAA CA 1
ATOM 2325 C C . TYR A 1 301 ? -9.727 29.455 28.574 1.000 26.738 301 TYR AAA C 1
ATOM 2326 O O . TYR A 1 301 ? -10.031 28.730 27.618 1.000 26.388 301 TYR AAA O 1
ATOM 2335 N N . GLY A 1 302 ? -10.612 30.125 29.316 1.000 27.893 302 GLY AAA N 1
ATOM 2336 C CA . GLY A 1 302 ? -12.063 30.075 29.085 1.000 30.719 302 GLY AAA CA 1
ATOM 2337 C C . GLY A 1 302 ? -12.673 28.781 29.569 1.000 33.339 302 GLY AAA C 1
ATOM 2338 O O . GLY A 1 302 ? -13.742 28.425 29.060 1.000 36.490 302 GLY AAA O 1
ATOM 2339 N N . PHE A 1 303 ? -12.028 28.081 30.509 1.000 34.582 303 PHE AAA N 1
ATOM 2340 C CA . PHE A 1 303 ? -12.527 26.795 31.062 1.000 37.003 303 PHE AAA CA 1
ATOM 2341 C C . PHE A 1 303 ? -13.361 27.109 32.313 1.000 39.555 303 PHE AAA C 1
ATOM 2342 O O . PHE A 1 303 ? -13.337 28.281 32.783 1.000 40.748 303 PHE AAA O 1
ATOM 2350 N N . ASP A 1 304 ? -14.143 26.121 32.763 1.000 42.298 304 ASP AAA N 1
ATOM 2351 C CA . ASP A 1 304 ? -15.024 26.195 33.960 1.000 43.781 304 ASP AAA CA 1
ATOM 2352 C C . ASP A 1 304 ? -14.310 25.556 35.169 1.000 40.646 304 ASP AAA C 1
ATOM 2353 O O . ASP A 1 304 ? -13.981 24.307 35.129 1.000 42.700 304 ASP AAA O 1
ATOM 2358 N N . THR A 1 305 ? -14.126 26.338 36.230 1.000 37.516 305 THR AAA N 1
ATOM 2359 C CA . THR A 1 305 ? -13.452 25.894 37.475 1.000 33.693 305 THR AAA CA 1
ATOM 2360 C C . THR A 1 305 ? -14.361 24.940 38.269 1.000 30.616 305 THR AAA C 1
ATOM 2361 O O . THR A 1 305 ? -13.859 24.314 39.183 1.000 29.692 305 THR AAA O 1
ATOM 2365 N N A ASP A 1 306 ? -15.647 24.848 37.919 0.500 29.602 306 ASP AAA N 1
ATOM 2366 N N B ASP A 1 306 ? -15.661 24.851 37.923 0.500 29.358 306 ASP AAA N 1
ATOM 2367 C CA A ASP A 1 306 ? -16.602 23.891 38.536 0.500 28.525 306 ASP AAA CA 1
ATOM 2368 C CA B ASP A 1 306 ? -16.619 23.877 38.525 0.500 28.164 306 ASP AAA CA 1
ATOM 2369 C C A ASP A 1 306 ? -16.113 22.452 38.306 0.500 26.978 306 ASP AAA C 1
ATOM 2370 C C B ASP A 1 306 ? -16.099 22.451 38.311 0.500 26.769 306 ASP AAA C 1
ATOM 2371 O O A ASP A 1 306 ? -16.205 21.652 39.240 0.500 25.818 306 ASP AAA O 1
ATOM 2372 O O B ASP A 1 306 ? -16.162 21.660 39.255 0.500 25.632 306 ASP AAA O 1
ATOM 2381 N N . GLY A 1 307 ? -15.611 22.146 37.105 1.000 25.856 307 GLY AAA N 1
ATOM 2382 C CA . GLY A 1 307 ? -15.107 20.804 36.767 1.000 25.418 307 GLY AAA CA 1
ATOM 2383 C C . GLY A 1 307 ? -13.906 20.446 37.620 1.000 23.593 307 GLY AAA C 1
ATOM 2384 O O . GLY A 1 307 ? -13.848 19.308 38.133 1.000 23.402 307 GLY AAA O 1
ATOM 2385 N N . LEU A 1 308 ? -12.990 21.394 37.761 1.000 22.139 308 LEU AAA N 1
ATOM 2386 C CA . LEU A 1 308 ? -11.769 21.279 38.593 1.000 21.681 308 LEU AAA CA 1
ATOM 2387 C C . LEU A 1 308 ? -12.166 21.015 40.056 1.000 21.275 308 LEU AAA C 1
ATOM 2388 O O . LEU A 1 308 ? -11.666 20.058 40.644 1.000 20.653 308 LEU AAA O 1
ATOM 2393 N N . ASP A 1 309 ? -13.016 21.865 40.622 1.000 21.370 309 ASP AAA N 1
ATOM 2394 C CA . ASP A 1 309 ? -13.412 21.752 42.042 1.000 21.204 309 ASP AAA CA 1
ATOM 2395 C C . ASP A 1 309 ? -14.178 20.446 42.276 1.000 21.035 309 ASP AAA C 1
ATOM 2396 O O . ASP A 1 309 ? -13.970 19.857 43.302 1.000 20.083 309 ASP AAA O 1
ATOM 2401 N N . ARG A 1 310 ? -15.008 20.004 41.342 1.000 21.695 310 ARG AAA N 1
ATOM 2402 C CA . ARG A 1 310 ? -15.743 18.724 41.489 1.000 23.242 310 ARG AAA CA 1
ATOM 2403 C C . ARG A 1 310 ? -14.746 17.556 41.385 1.000 21.798 310 ARG AAA C 1
ATOM 2404 O O . ARG A 1 310 ? -14.893 16.579 42.184 1.000 20.937 310 ARG AAA O 1
ATOM 2412 N N . ALA A 1 311 ? -13.763 17.629 40.493 1.000 21.066 311 ALA AAA N 1
ATOM 2413 C CA . ALA A 1 311 ? -12.763 16.535 40.348 1.000 20.103 311 ALA AAA CA 1
ATOM 2414 C C . ALA A 1 311 ? -11.943 16.444 41.645 1.000 19.277 311 ALA AAA C 1
ATOM 2415 O O . ALA A 1 311 ? -11.720 15.356 42.129 1.000 19.321 311 ALA AAA O 1
ATOM 2417 N N . ILE A 1 312 ? -11.525 17.571 42.188 1.000 18.977 312 ILE AAA N 1
ATOM 2418 C CA . ILE A 1 312 ? -10.737 17.621 43.452 1.000 19.094 312 ILE AAA CA 1
ATOM 2419 C C . ILE A 1 312 ? -11.566 16.942 44.542 1.000 19.104 312 ILE AAA C 1
ATOM 2420 O O . ILE A 1 312 ? -11.039 16.036 45.208 1.000 19.299 312 ILE AAA O 1
ATOM 2425 N N . ALA A 1 313 ? -12.816 17.360 44.712 1.000 19.417 313 ALA AAA N 1
ATOM 2426 C CA . ALA A 1 313 ? -13.720 16.864 45.775 1.000 19.891 313 ALA AAA CA 1
ATOM 2427 C C . ALA A 1 313 ? -13.963 15.358 45.601 1.000 19.931 313 ALA AAA C 1
ATOM 2428 O O . ALA A 1 313 ? -14.121 14.651 46.636 1.000 21.387 313 ALA AAA O 1
ATOM 2430 N N . ALA A 1 314 ? -14.034 14.875 44.358 1.000 19.908 314 ALA AAA N 1
ATOM 2431 C CA . ALA A 1 314 ? -14.210 13.432 44.032 1.000 19.645 314 ALA AAA CA 1
ATOM 2432 C C . ALA A 1 314 ? -13.026 12.643 44.582 1.000 19.090 314 ALA AAA C 1
ATOM 2433 O O . ALA A 1 314 ? -13.247 11.504 45.071 1.000 18.841 314 ALA AAA O 1
ATOM 2435 N N . VAL A 1 315 ? -11.814 13.183 44.472 1.000 18.330 315 VAL AAA N 1
ATOM 2436 C CA . VAL A 1 315 ? -10.583 12.460 44.885 1.000 18.152 315 VAL AAA CA 1
ATOM 2437 C C . VAL A 1 315 ? -10.458 12.488 46.410 1.000 18.544 315 VAL AAA C 1
ATOM 2438 O O . VAL A 1 315 ? -10.146 11.454 46.989 1.000 18.874 315 VAL AAA O 1
ATOM 2442 N N . THR A 1 316 ? -10.707 13.607 47.064 1.000 18.598 316 THR AAA N 1
ATOM 2443 C CA . THR A 1 316 ? -10.575 13.662 48.520 1.000 18.786 316 THR AAA CA 1
ATOM 2444 C C . THR A 1 316 ? -11.434 14.784 49.074 1.000 19.788 316 THR AAA C 1
ATOM 2445 O O . THR A 1 316 ? -11.484 15.890 48.498 1.000 19.626 316 THR AAA O 1
ATOM 2449 N N . PRO A 1 317 ? -12.075 14.557 50.235 1.000 20.888 317 PRO AAA N 1
ATOM 2450 C CA . PRO A 1 317 ? -12.813 15.618 50.914 1.000 21.644 317 PRO AAA CA 1
ATOM 2451 C C . PRO A 1 317 ? -11.955 16.429 51.885 1.000 21.540 317 PRO AAA C 1
ATOM 2452 O O . PRO A 1 317 ? -12.481 17.301 52.547 1.000 22.916 317 PRO AAA O 1
ATOM 2456 N N . ARG A 1 318 ? -10.658 16.145 51.982 1.000 21.191 318 ARG AAA N 1
ATOM 2457 C CA . ARG A 1 318 ? -9.792 16.799 52.992 1.000 20.507 318 ARG AAA CA 1
ATOM 2458 C C . ARG A 1 318 ? -9.703 18.293 52.689 1.000 20.858 318 ARG AAA C 1
ATOM 2459 O O . ARG A 1 318 ? -9.893 18.710 51.545 1.000 20.959 318 ARG AAA O 1
ATOM 2467 N N . PRO A 1 319 ? -9.466 19.139 53.709 1.000 21.026 319 PRO AAA N 1
ATOM 2468 C CA . PRO A 1 319 ? -9.220 20.558 53.472 1.000 21.489 319 PRO AAA CA 1
ATOM 2469 C C . PRO A 1 319 ? -7.982 20.693 52.582 1.000 20.783 319 PRO AAA C 1
ATOM 2470 O O . PRO A 1 319 ? -7.033 19.999 52.841 1.000 20.203 319 PRO AAA O 1
ATOM 2474 N N . LEU A 1 320 ? -8.032 21.524 51.564 1.000 21.134 320 LEU AAA N 1
ATOM 2475 C CA . LEU A 1 320 ? -6.890 21.652 50.620 1.000 21.547 320 LEU AAA CA 1
ATOM 2476 C C . LEU A 1 320 ? -5.693 22.255 51.347 1.000 22.156 320 LEU AAA C 1
ATOM 2477 O O . LEU A 1 320 ? -4.556 21.855 51.042 1.000 21.302 320 LEU AAA O 1
ATOM 2482 N N . ARG A 1 321 ? -5.931 23.142 52.314 1.000 23.713 321 ARG AAA N 1
ATOM 2483 C CA . ARG A 1 321 ? -4.863 23.754 53.144 1.000 25.725 321 ARG AAA CA 1
ATOM 2484 C C . ARG A 1 321 ? -4.072 22.723 53.943 1.000 24.935 321 ARG AAA C 1
ATOM 2485 O O . ARG A 1 321 ? -2.978 23.044 54.341 1.000 24.262 321 ARG AAA O 1
ATOM 2493 N N . ASP A 1 322 ? -4.637 21.538 54.203 1.000 24.524 322 ASP AAA N 1
ATOM 2494 C CA . ASP A 1 322 ? -4.097 20.558 55.176 1.000 24.863 322 ASP AAA CA 1
ATOM 2495 C C . ASP A 1 322 ? -3.004 19.704 54.544 1.000 23.121 322 ASP AAA C 1
ATOM 2496 O O . ASP A 1 322 ? -2.487 18.860 55.232 1.000 22.848 322 ASP AAA O 1
ATOM 2501 N N . GLY A 1 323 ? -2.648 19.923 53.280 1.000 21.096 323 GLY AAA N 1
ATOM 2502 C CA . GLY A 1 323 ? -1.523 19.196 52.666 1.000 20.335 323 GLY AAA CA 1
ATOM 2503 C C . GLY A 1 323 ? -1.118 19.796 51.348 1.000 19.142 323 GLY AAA C 1
ATOM 2504 O O . GLY A 1 323 ? -1.667 20.809 50.964 1.000 19.351 323 GLY AAA O 1
ATOM 2505 N N . VAL A 1 324 ? -0.189 19.153 50.691 1.000 18.249 324 VAL AAA N 1
ATOM 2506 C CA . VAL A 1 324 ? 0.351 19.546 49.393 1.000 17.904 324 VAL AAA CA 1
ATOM 2507 C C . VAL A 1 324 ? 0.502 18.255 48.593 1.000 17.130 324 VAL AAA C 1
ATOM 2508 O O . VAL A 1 324 ? 0.520 17.166 49.234 1.000 16.685 324 VAL AAA O 1
ATOM 2512 N N . GLY A 1 325 ? 0.508 18.351 47.265 1.000 16.533 325 GLY AAA N 1
ATOM 2513 C CA . GLY A 1 325 ? 0.767 17.195 46.382 1.000 15.903 325 GLY AAA CA 1
ATOM 2514 C C . GLY A 1 325 ? -0.502 16.484 45.910 1.000 15.754 325 GLY AAA C 1
ATOM 2515 O O . GLY A 1 325 ? -0.364 15.549 45.118 1.000 15.587 325 GLY AAA O 1
ATOM 2516 N N . LEU A 1 326 ? -1.699 16.863 46.380 1.000 14.983 326 LEU AAA N 1
ATOM 2517 C CA . LEU A 1 326 ? -2.942 16.367 45.746 1.000 14.810 326 LEU AAA CA 1
ATOM 2518 C C . LEU A 1 326 ? -2.896 16.782 44.284 1.000 14.866 326 LEU AAA C 1
ATOM 2519 O O . LEU A 1 326 ? -3.031 15.918 43.409 1.000 14.625 326 LEU AAA O 1
ATOM 2524 N N . ILE A 1 327 ? -2.681 18.071 44.030 1.000 14.953 327 ILE AAA N 1
ATOM 2525 C CA . ILE A 1 327 ? -2.459 18.571 42.654 1.000 15.394 327 ILE AAA CA 1
ATOM 2526 C C . ILE A 1 327 ? -0.965 18.385 42.363 1.000 14.997 327 ILE AAA C 1
ATOM 2527 O O . ILE A 1 327 ? -0.165 19.199 42.790 1.000 14.467 327 ILE AAA O 1
ATOM 2532 N N . ALA A 1 328 ? -0.621 17.280 41.717 1.000 14.693 328 ALA AAA N 1
ATOM 2533 C CA . ALA A 1 328 ? 0.768 16.831 41.576 1.000 14.638 328 ALA AAA CA 1
ATOM 2534 C C . ALA A 1 328 ? 1.473 17.615 40.455 1.000 14.483 328 ALA AAA C 1
ATOM 2535 O O . ALA A 1 328 ? 2.671 17.948 40.589 1.000 14.144 328 ALA AAA O 1
ATOM 2537 N N . HIS A 1 329 ? 0.758 17.829 39.384 1.000 14.397 329 HIS AAA N 1
ATOM 2538 C CA . HIS A 1 329 ? 1.222 18.499 38.154 1.000 14.865 329 HIS AAA CA 1
ATOM 2539 C C . HIS A 1 329 ? 0.076 19.297 37.540 1.000 14.482 329 HIS AAA C 1
ATOM 2540 O O . HIS A 1 329 ? -1.110 18.968 37.775 1.000 14.640 329 HIS AAA O 1
ATOM 2547 N N . VAL A 1 330 ? 0.422 20.283 36.733 1.000 14.044 330 VAL AAA N 1
ATOM 2548 C CA . VAL A 1 330 ? -0.537 20.895 35.789 1.000 14.479 330 VAL AAA CA 1
ATOM 2549 C C . VAL A 1 330 ? 0.192 21.091 34.474 1.000 14.499 330 VAL AAA C 1
ATOM 2550 O O . VAL A 1 330 ? 1.409 21.403 34.510 1.000 14.230 330 VAL AAA O 1
ATOM 2554 N N . SER A 1 331 ? -0.490 20.853 33.372 1.000 15.167 331 SER AAA N 1
ATOM 2555 C CA . SER A 1 331 ? 0.142 20.843 32.044 1.000 16.082 331 SER AAA CA 1
ATOM 2556 C C . SER A 1 331 ? -0.670 21.653 31.047 1.000 16.730 331 SER AAA C 1
ATOM 2557 O O . SER A 1 331 ? -1.883 21.712 31.142 1.000 16.899 331 SER AAA O 1
ATOM 2560 N N . LEU A 1 332 ? 0.038 22.293 30.135 1.000 17.284 332 LEU AAA N 1
ATOM 2561 C CA . LEU A 1 332 ? -0.522 22.991 28.978 1.000 18.694 332 LEU AAA CA 1
ATOM 2562 C C . LEU A 1 332 ? -0.191 22.193 27.728 1.000 19.173 332 LEU AAA C 1
ATOM 2563 O O . LEU A 1 332 ? 1.011 21.871 27.552 1.000 18.242 332 LEU AAA O 1
ATOM 2568 N N . ARG A 1 333 ? -1.216 21.899 26.909 1.000 20.534 333 ARG AAA N 1
ATOM 2569 C CA . ARG A 1 333 ? -1.120 21.121 25.646 1.000 23.680 333 ARG AAA CA 1
ATOM 2570 C C . ARG A 1 333 ? -1.307 22.095 24.485 1.000 24.661 333 ARG AAA C 1
ATOM 2571 O O . ARG A 1 333 ? -2.326 22.728 24.455 1.000 23.617 333 ARG AAA O 1
ATOM 2579 N N . LEU A 1 334 ? -0.327 22.184 23.572 1.000 26.042 334 LEU AAA N 1
ATOM 2580 C CA . LEU A 1 334 ? -0.370 23.027 22.343 1.000 27.827 334 LEU AAA CA 1
ATOM 2581 C C . LEU A 1 334 ? -0.302 22.142 21.089 1.000 28.005 334 LEU AAA C 1
ATOM 2582 O O . LEU A 1 334 ? 0.539 21.199 21.103 1.000 27.590 334 LEU AAA O 1
ATOM 2587 N N . GLY A 1 340 ? -5.337 22.404 25.369 1.000 24.324 340 GLY AAA N 1
ATOM 2588 C CA . GLY A 1 340 ? -6.062 22.514 26.653 1.000 23.497 340 GLY AAA CA 1
ATOM 2589 C C . GLY A 1 340 ? -5.161 22.364 27.880 1.000 21.826 340 GLY AAA C 1
ATOM 2590 O O . GLY A 1 340 ? -3.945 22.419 27.743 1.000 21.696 340 GLY AAA O 1
ATOM 2591 N N . VAL A 1 341 ? -5.766 22.172 29.050 1.000 20.129 341 VAL AAA N 1
ATOM 2592 C CA . VAL A 1 341 ? -5.056 22.152 30.362 1.000 19.607 341 VAL AAA CA 1
ATOM 2593 C C . VAL A 1 341 ? -5.387 20.846 31.072 1.000 18.781 341 VAL AAA C 1
ATOM 2594 O O . VAL A 1 341 ? -6.572 20.474 31.089 1.000 19.115 341 VAL AAA O 1
ATOM 2598 N N . THR A 1 342 ? -4.389 20.184 31.634 1.000 17.943 342 THR AAA N 1
ATOM 2599 C CA . THR A 1 342 ? -4.569 18.904 32.365 1.000 17.372 342 THR AAA CA 1
ATOM 2600 C C . THR A 1 342 ? -4.123 19.068 33.813 1.000 16.633 342 THR AAA C 1
ATOM 2601 O O . THR A 1 342 ? -3.101 19.661 34.062 1.000 16.107 342 THR AAA O 1
ATOM 2605 N N . VAL A 1 343 ? -4.912 18.541 34.728 1.000 16.501 343 VAL AAA N 1
ATOM 2606 C CA . VAL A 1 343 ? -4.651 18.609 36.181 1.000 15.888 343 VAL AAA CA 1
ATOM 2607 C C . VAL A 1 343 ? -4.444 17.177 36.644 1.000 15.349 343 VAL AAA C 1
ATOM 2608 O O . VAL A 1 343 ? -5.267 16.325 36.298 1.000 15.428 343 VAL AAA O 1
ATOM 2612 N N . TYR A 1 344 ? -3.354 16.930 37.350 1.000 14.850 344 TYR AAA N 1
ATOM 2613 C CA . TYR A 1 344 ? -2.931 15.575 37.772 1.000 15.169 344 TYR AAA CA 1
ATOM 2614 C C . TYR A 1 344 ? -3.239 15.500 39.256 1.000 14.835 344 TYR AAA C 1
ATOM 2615 O O . TYR A 1 344 ? -2.739 16.374 40.019 1.000 14.703 344 TYR AAA O 1
ATOM 2624 N N . LEU A 1 345 ? -4.071 14.537 39.643 1.000 14.947 345 LEU AAA N 1
ATOM 2625 C CA . LEU A 1 345 ? -4.600 14.405 41.017 1.000 14.930 345 LEU AAA CA 1
ATOM 2626 C C . LEU A 1 345 ? -4.110 13.101 41.663 1.000 14.757 345 LEU AAA C 1
ATOM 2627 O O . LEU A 1 345 ? -4.294 12.009 41.077 1.000 14.491 345 LEU AAA O 1
ATOM 2632 N N . SER A 1 346 ? -3.472 13.226 42.820 1.000 14.644 346 SER AAA N 1
ATOM 2633 C CA . SER A 1 346 ? -2.877 12.108 43.565 1.000 14.746 346 SER AAA CA 1
ATOM 2634 C C . SER A 1 346 ? -3.947 11.325 44.338 1.000 14.879 346 SER AAA C 1
ATOM 2635 O O . SER A 1 346 ? -4.806 11.921 44.956 1.000 15.368 346 SER AAA O 1
ATOM 2638 N N . ALA A 1 347 ? -3.829 10.012 44.355 1.000 14.733 347 ALA AAA N 1
ATOM 2639 C CA . ALA A 1 347 ? -4.687 9.124 45.157 1.000 15.160 347 ALA AAA CA 1
ATOM 2640 C C . ALA A 1 347 ? -4.473 9.365 46.656 1.000 15.221 347 ALA AAA C 1
ATOM 2641 O O . ALA A 1 347 ? -5.429 9.232 47.404 1.000 15.916 347 ALA AAA O 1
ATOM 2643 N N . GLU A 1 348 ? -3.256 9.674 47.077 1.000 15.493 348 GLU AAA N 1
ATOM 2644 C CA . GLU A 1 348 ? -2.895 9.826 48.503 1.000 16.016 348 GLU AAA CA 1
ATOM 2645 C C . GLU A 1 348 ? -3.410 8.603 49.290 1.000 16.328 348 GLU AAA C 1
ATOM 2646 O O . GLU A 1 348 ? -3.964 8.771 50.418 1.000 15.913 348 GLU AAA O 1
ATOM 2652 N N . ALA A 1 349 ? -3.204 7.411 48.760 1.000 16.297 349 ALA AAA N 1
ATOM 2653 C CA . ALA A 1 349 ? -3.614 6.163 49.428 1.000 16.497 349 ALA AAA CA 1
ATOM 2654 C C . ALA A 1 349 ? -2.728 5.922 50.665 1.000 17.128 349 ALA AAA C 1
ATOM 2655 O O . ALA A 1 349 ? -3.216 5.268 51.601 1.000 18.086 349 ALA AAA O 1
ATOM 2657 N N . TYR A 1 350 ? -1.499 6.417 50.684 1.000 17.649 350 TYR AAA N 1
ATOM 2658 C CA . TYR A 1 350 ? -0.500 6.107 51.743 1.000 18.758 350 TYR AAA CA 1
ATOM 2659 C C . TYR A 1 350 ? -0.136 7.314 52.577 1.000 20.962 350 TYR AAA C 1
ATOM 2660 O O . TYR A 1 350 ? 0.120 7.107 53.765 1.000 21.677 350 TYR AAA O 1
ATOM 2669 N N . ARG A 1 351 ? -0.045 8.502 51.981 1.000 21.864 351 ARG AAA N 1
ATOM 2670 C CA . ARG A 1 351 ? 0.450 9.704 52.675 1.000 23.806 351 ARG AAA CA 1
ATOM 2671 C C . ARG A 1 351 ? -0.205 10.942 52.080 1.000 22.394 351 ARG AAA C 1
ATOM 2672 O O . ARG A 1 351 ? -0.405 10.980 50.826 1.000 22.457 351 ARG AAA O 1
ATOM 2680 N N . VAL A 1 352 ? -0.577 11.890 52.936 1.000 20.848 352 VAL AAA N 1
ATOM 2681 C CA . VAL A 1 352 ? -0.869 13.292 52.533 1.000 20.798 352 VAL AAA CA 1
ATOM 2682 C C . VAL A 1 352 ? 0.383 14.072 52.885 1.000 20.422 352 VAL AAA C 1
ATOM 2683 O O . VAL A 1 352 ? 0.675 14.134 54.043 1.000 20.153 352 VAL AAA O 1
ATOM 2687 N N . SER A 1 353 ? 1.120 14.595 51.909 1.000 20.477 353 SER AAA N 1
ATOM 2688 C CA . SER A 1 353 ? 2.336 15.393 52.186 1.000 20.844 353 SER AAA CA 1
ATOM 2689 C C . SER A 1 353 ? 1.898 16.637 52.945 1.000 20.149 353 SER AAA C 1
ATOM 2690 O O . SER A 1 353 ? 0.903 17.263 52.588 1.000 19.214 353 SER AAA O 1
ATOM 2693 N N . PRO A 1 354 ? 2.601 17.023 54.010 1.000 20.699 354 PRO AAA N 1
ATOM 2694 C CA . PRO A 1 354 ? 2.194 18.179 54.801 1.000 21.441 354 PRO AAA CA 1
ATOM 2695 C C . PRO A 1 354 ? 2.414 19.520 54.080 1.000 22.478 354 PRO AAA C 1
ATOM 2696 O O . PRO A 1 354 ? 3.307 19.652 53.238 1.000 23.145 354 PRO AAA O 1
ATOM 2700 N N . PRO A 1 355 ? 1.638 20.566 54.441 1.000 23.567 355 PRO AAA N 1
ATOM 2701 C CA . PRO A 1 355 ? 1.846 21.912 53.909 1.000 25.015 355 PRO AAA CA 1
ATOM 2702 C C . PRO A 1 355 ? 3.292 22.369 54.174 1.000 26.900 355 PRO AAA C 1
ATOM 2703 O O . PRO A 1 355 ? 3.844 21.908 55.124 1.000 26.216 355 PRO AAA O 1
ATOM 2707 N N . ARG A 1 356 ? 3.848 23.270 53.347 1.000 29.597 356 ARG AAA N 1
ATOM 2708 C CA . ARG A 1 356 ? 5.299 23.642 53.393 1.000 32.614 356 ARG AAA CA 1
ATOM 2709 C C . ARG A 1 356 ? 5.460 25.152 53.529 1.000 33.365 356 ARG AAA C 1
ATOM 2710 O O . ARG A 1 356 ? 4.809 25.850 52.786 1.000 34.857 356 ARG AAA O 1
ATOM 2718 N N . ALA B 1 2 ? -4.643 20.902 83.101 1.000 36.470 2 ALA BBB N 1
ATOM 2719 C CA . ALA B 1 2 ? -5.000 20.978 81.645 1.000 36.577 2 ALA BBB CA 1
ATOM 2720 C C . ALA B 1 2 ? -5.102 19.570 81.047 1.000 35.622 2 ALA BBB C 1
ATOM 2721 O O . ALA B 1 2 ? -4.854 18.571 81.775 1.000 35.316 2 ALA BBB O 1
ATOM 2723 N N . GLY B 1 3 ? -5.434 19.483 79.761 1.000 33.798 3 GLY BBB N 1
ATOM 2724 C CA . GLY B 1 3 ? -5.262 18.239 78.997 1.000 32.101 3 GLY BBB CA 1
ATOM 2725 C C . GLY B 1 3 ? -3.813 17.818 79.036 1.000 29.877 3 GLY BBB C 1
ATOM 2726 O O . GLY B 1 3 ? -2.969 18.701 79.173 1.000 30.741 3 GLY BBB O 1
ATOM 2727 N N . LEU B 1 4 ? -3.533 16.527 78.903 1.000 29.176 4 LEU BBB N 1
ATOM 2728 C CA . LEU B 1 4 ? -2.160 15.992 78.826 1.000 28.942 4 LEU BBB CA 1
ATOM 2729 C C . LEU B 1 4 ? -1.467 16.614 77.629 1.000 27.064 4 LEU BBB C 1
ATOM 2730 O O . LEU B 1 4 ? -2.078 16.677 76.552 1.000 27.329 4 LEU BBB O 1
ATOM 2735 N N . SER B 1 5 ? -0.232 17.042 77.827 1.000 25.606 5 SER BBB N 1
ATOM 2736 C CA . SER B 1 5 ? 0.688 17.493 76.754 1.000 23.526 5 SER BBB CA 1
ATOM 2737 C C . SER B 1 5 ? 1.555 16.314 76.269 1.000 22.354 5 SER BBB C 1
ATOM 2738 O O . SER B 1 5 ? 1.622 15.279 76.942 1.000 21.647 5 SER BBB O 1
ATOM 2741 N N . VAL B 1 6 ? 2.277 16.497 75.171 1.000 21.744 6 VAL BBB N 1
ATOM 2742 C CA . VAL B 1 6 ? 3.269 15.509 74.677 1.000 21.193 6 VAL BBB CA 1
ATOM 2743 C C . VAL B 1 6 ? 4.385 15.384 75.711 1.000 21.236 6 VAL BBB C 1
ATOM 2744 O O . VAL B 1 6 ? 4.849 14.266 75.962 1.000 20.385 6 VAL BBB O 1
ATOM 2748 N N . SER B 1 7 ? 4.816 16.494 76.284 1.000 21.204 7 SER BBB N 1
ATOM 2749 C CA . SER B 1 7 ? 5.842 16.501 77.350 1.000 21.582 7 SER BBB CA 1
ATOM 2750 C C . SER B 1 7 ? 5.366 15.662 78.552 1.000 21.778 7 SER BBB C 1
ATOM 2751 O O . SER B 1 7 ? 6.164 14.842 79.058 1.000 21.354 7 SER BBB O 1
ATOM 2754 N N . ASP B 1 8 ? 4.142 15.901 79.032 1.000 21.757 8 ASP BBB N 1
ATOM 2755 C CA . ASP B 1 8 ? 3.607 15.154 80.196 1.000 22.188 8 ASP BBB CA 1
ATOM 2756 C C . ASP B 1 8 ? 3.800 13.669 79.940 1.000 21.668 8 ASP BBB C 1
ATOM 2757 O O . ASP B 1 8 ? 4.423 12.994 80.807 1.000 22.032 8 ASP BBB O 1
ATOM 2762 N N . HIS B 1 9 ? 3.310 13.190 78.788 1.000 20.772 9 HIS BBB N 1
ATOM 2763 C CA . HIS B 1 9 ? 3.341 11.760 78.400 1.000 20.714 9 HIS BBB CA 1
ATOM 2764 C C . HIS B 1 9 ? 4.803 11.306 78.322 1.000 19.752 9 HIS BBB C 1
ATOM 2765 O O . HIS B 1 9 ? 5.198 10.325 79.045 1.000 18.859 9 HIS BBB O 1
ATOM 2772 N N . LEU B 1 10 ? 5.611 11.953 77.482 1.000 19.439 10 LEU BBB N 1
ATOM 2773 C CA . LEU B 1 10 ? 6.966 11.419 77.151 1.000 19.222 10 LEU BBB CA 1
ATOM 2774 C C . LEU B 1 10 ? 7.904 11.543 78.375 1.000 19.109 10 LEU BBB C 1
ATOM 2775 O O . LEU B 1 10 ? 8.718 10.693 78.566 1.000 18.160 10 LEU BBB O 1
ATOM 2780 N N . ASP B 1 11 ? 7.782 12.606 79.163 1.000 19.723 11 ASP BBB N 1
ATOM 2781 C CA . ASP B 1 11 ? 8.680 12.849 80.333 1.000 20.507 11 ASP BBB CA 1
ATOM 2782 C C . ASP B 1 11 ? 8.506 11.709 81.349 1.000 20.910 11 ASP BBB C 1
ATOM 2783 O O . ASP B 1 11 ? 9.520 11.215 81.883 1.000 21.029 11 ASP BBB O 1
ATOM 2788 N N . GLY B 1 12 ? 7.271 11.296 81.606 1.000 20.345 12 GLY BBB N 1
ATOM 2789 C CA . GLY B 1 12 ? 6.977 10.146 82.483 1.000 20.884 12 GLY BBB CA 1
ATOM 2790 C C . GLY B 1 12 ? 7.546 8.849 81.941 1.000 19.927 12 GLY BBB C 1
ATOM 2791 O O . GLY B 1 12 ? 8.110 8.074 82.704 1.000 20.794 12 GLY BBB O 1
ATOM 2792 N N . GLN B 1 13 ? 7.418 8.614 80.649 1.000 19.387 13 GLN BBB N 1
ATOM 2793 C CA . GLN B 1 13 ? 7.976 7.403 80.016 1.000 19.136 13 GLN BBB CA 1
ATOM 2794 C C . GLN B 1 13 ? 9.496 7.413 80.234 1.000 19.502 13 GLN BBB C 1
ATOM 2795 O O . GLN B 1 13 ? 10.040 6.374 80.657 1.000 19.762 13 GLN BBB O 1
ATOM 2801 N N . LEU B 1 14 ? 10.163 8.557 79.988 1.000 19.362 14 LEU BBB N 1
ATOM 2802 C CA . LEU B 1 14 ? 11.647 8.622 80.101 1.000 20.164 14 LEU BBB CA 1
ATOM 2803 C C . LEU B 1 14 ? 12.088 8.434 81.578 1.000 20.917 14 LEU BBB C 1
ATOM 2804 O O . LEU B 1 14 ? 13.019 7.703 81.808 1.000 20.633 14 LEU BBB O 1
ATOM 2809 N N . ALA B 1 15 ? 11.412 9.070 82.527 1.000 22.624 15 ALA BBB N 1
ATOM 2810 C CA . ALA B 1 15 ? 11.726 8.994 83.984 1.000 23.433 15 ALA BBB CA 1
ATOM 2811 C C . ALA B 1 15 ? 11.746 7.519 84.424 1.000 24.091 15 ALA BBB C 1
ATOM 2812 O O . ALA B 1 15 ? 12.739 7.072 85.022 1.000 25.237 15 ALA BBB O 1
ATOM 2814 N N . ARG B 1 16 ? 10.709 6.786 84.065 1.000 23.584 16 ARG BBB N 1
ATOM 2815 C CA . ARG B 1 16 ? 10.537 5.353 84.406 1.000 23.422 16 ARG BBB CA 1
ATOM 2816 C C . ARG B 1 16 ? 11.569 4.497 83.655 1.000 23.281 16 ARG BBB C 1
ATOM 2817 O O . ARG B 1 16 ? 12.112 3.547 84.280 1.000 22.558 16 ARG BBB O 1
ATOM 2825 N N . LEU B 1 17 ? 11.851 4.772 82.375 1.000 22.077 17 LEU BBB N 1
ATOM 2826 C CA . LEU B 1 17 ? 12.894 4.010 81.644 1.000 21.853 17 LEU BBB CA 1
ATOM 2827 C C . LEU B 1 17 ? 14.276 4.250 82.296 1.000 22.780 17 LEU BBB C 1
ATOM 2828 O O . LEU B 1 17 ? 15.087 3.305 82.347 1.000 23.334 17 LEU BBB O 1
ATOM 2833 N N . CYS B 1 18 ? 14.532 5.465 82.795 1.000 23.396 18 CYS BBB N 1
ATOM 2834 C CA . CYS B 1 18 ? 15.777 5.819 83.517 1.000 25.549 18 CYS BBB CA 1
ATOM 2835 C C . CYS B 1 18 ? 15.941 4.900 84.729 1.000 27.820 18 CYS BBB C 1
ATOM 2836 O O . CYS B 1 18 ? 17.072 4.394 84.941 1.000 28.760 18 CYS BBB O 1
ATOM 2839 N N . GLU B 1 19 ? 14.852 4.653 85.445 1.000 29.390 19 GLU BBB N 1
ATOM 2840 C CA . GLU B 1 19 ? 14.820 3.775 86.636 1.000 33.192 19 GLU BBB CA 1
ATOM 2841 C C . GLU B 1 19 ? 15.153 2.347 86.202 1.000 32.828 19 GLU BBB C 1
ATOM 2842 O O . GLU B 1 19 ? 15.988 1.719 86.822 1.000 32.498 19 GLU BBB O 1
ATOM 2848 N N . VAL B 1 20 ? 14.527 1.870 85.136 1.000 32.554 20 VAL BBB N 1
ATOM 2849 C CA . VAL B 1 20 ? 14.788 0.516 84.588 1.000 32.310 20 VAL BBB CA 1
ATOM 2850 C C . VAL B 1 20 ? 16.282 0.362 84.297 1.000 32.870 20 VAL BBB C 1
ATOM 2851 O O . VAL B 1 20 ? 16.828 -0.651 84.726 1.000 33.073 20 VAL BBB O 1
ATOM 2855 N N . ALA B 1 21 ? 16.897 1.320 83.575 1.000 32.437 21 ALA BBB N 1
ATOM 2856 C CA . ALA B 1 21 ? 18.300 1.258 83.075 1.000 33.137 21 ALA BBB CA 1
ATOM 2857 C C . ALA B 1 21 ? 19.304 1.594 84.203 1.000 34.048 21 ALA BBB C 1
ATOM 2858 O O . ALA B 1 21 ? 20.508 1.193 84.083 1.000 35.468 21 ALA BBB O 1
ATOM 2860 N N . GLY B 1 22 ? 18.843 2.292 85.238 1.000 34.538 22 GLY BBB N 1
ATOM 2861 C CA . GLY B 1 22 ? 19.672 2.828 86.333 1.000 35.510 22 GLY BBB CA 1
ATOM 2862 C C . GLY B 1 22 ? 20.409 4.092 85.921 1.000 35.734 22 GLY BBB C 1
ATOM 2863 O O . GLY B 1 22 ? 21.437 4.393 86.531 1.000 37.126 22 GLY BBB O 1
ATOM 2864 N N . ALA B 1 23 ? 19.920 4.814 84.912 1.000 34.297 23 ALA BBB N 1
ATOM 2865 C CA . ALA B 1 23 ? 20.504 6.098 84.481 1.000 34.227 23 ALA BBB CA 1
ATOM 2866 C C . ALA B 1 23 ? 19.983 7.200 85.408 1.000 33.714 23 ALA BBB C 1
ATOM 2867 O O . ALA B 1 23 ? 18.803 7.128 85.817 1.000 33.074 23 ALA BBB O 1
ATOM 2869 N N . ASP B 1 24 ? 20.816 8.186 85.724 1.000 34.018 24 ASP BBB N 1
ATOM 2870 C CA . ASP B 1 24 ? 20.354 9.399 86.436 1.000 33.690 24 ASP BBB CA 1
ATOM 2871 C C . ASP B 1 24 ? 19.393 10.158 85.524 1.000 32.234 24 ASP BBB C 1
ATOM 2872 O O . ASP B 1 24 ? 19.729 10.430 84.381 1.000 31.319 24 ASP BBB O 1
ATOM 2877 N N . PRO B 1 25 ? 18.165 10.468 85.995 1.000 31.410 25 PRO BBB N 1
ATOM 2878 C CA . PRO B 1 25 ? 17.125 11.058 85.146 1.000 30.756 25 PRO BBB CA 1
ATOM 2879 C C . PRO B 1 25 ? 17.125 12.581 84.931 1.000 30.210 25 PRO BBB C 1
ATOM 2880 O O . PRO B 1 25 ? 16.470 13.003 84.035 1.000 28.517 25 PRO BBB O 1
ATOM 2884 N N . VAL B 1 26 ? 17.827 13.370 85.752 1.000 31.397 26 VAL BBB N 1
ATOM 2885 C CA . VAL B 1 26 ? 17.699 14.858 85.696 1.000 30.671 26 VAL BBB CA 1
ATOM 2886 C C . VAL B 1 26 ? 18.096 15.365 84.299 1.000 28.558 26 VAL BBB C 1
ATOM 2887 O O . VAL B 1 26 ? 17.300 16.034 83.679 1.000 28.528 26 VAL BBB O 1
ATOM 2891 N N . GLU B 1 27 ? 19.293 15.084 83.849 1.000 28.426 27 GLU BBB N 1
ATOM 2892 C CA . GLU B 1 27 ? 19.802 15.625 82.567 1.000 28.677 27 GLU BBB CA 1
ATOM 2893 C C . GLU B 1 27 ? 19.024 14.987 81.404 1.000 26.372 27 GLU BBB C 1
ATOM 2894 O O . GLU B 1 27 ? 18.599 15.679 80.504 1.000 25.048 27 GLU BBB O 1
ATOM 2900 N N . PRO B 1 28 ? 18.816 13.645 81.350 1.000 25.823 28 PRO BBB N 1
ATOM 2901 C CA . PRO B 1 28 ? 17.954 13.071 80.309 1.000 24.304 28 PRO BBB CA 1
ATOM 2902 C C . PRO B 1 28 ? 16.598 13.804 80.179 1.000 23.112 28 PRO BBB C 1
ATOM 2903 O O . PRO B 1 28 ? 16.224 14.104 79.089 1.000 21.774 28 PRO BBB O 1
ATOM 2907 N N . ARG B 1 29 ? 15.918 14.112 81.282 1.000 23.175 29 ARG BBB N 1
ATOM 2908 C CA . ARG B 1 29 ? 14.584 14.773 81.233 1.000 23.468 29 ARG BBB CA 1
ATOM 2909 C C . ARG B 1 29 ? 14.741 16.212 80.706 1.000 22.108 29 ARG BBB C 1
ATOM 2910 O O . ARG B 1 29 ? 13.908 16.644 79.924 1.000 20.828 29 ARG BBB O 1
ATOM 2918 N N . ASN B 1 30 ? 15.810 16.889 81.088 1.000 22.990 30 ASN BBB N 1
ATOM 2919 C CA . ASN B 1 30 ? 16.125 18.261 80.601 1.000 23.577 30 ASN BBB CA 1
ATOM 2920 C C . ASN B 1 30 ? 16.373 18.205 79.074 1.000 22.014 30 ASN BBB C 1
ATOM 2921 O O . ASN B 1 30 ? 15.810 19.028 78.355 1.000 21.713 30 ASN BBB O 1
ATOM 2926 N N . LEU B 1 31 ? 17.144 17.222 78.599 1.000 20.827 31 LEU BBB N 1
ATOM 2927 C CA . LEU B 1 31 ? 17.483 17.094 77.165 1.000 19.609 31 LEU BBB CA 1
ATOM 2928 C C . LEU B 1 31 ? 16.225 16.717 76.372 1.000 18.927 31 LEU BBB C 1
ATOM 2929 O O . LEU B 1 31 ? 16.048 17.263 75.327 1.000 18.247 31 LEU BBB O 1
ATOM 2934 N N . LEU B 1 32 ? 15.374 15.811 76.859 1.000 18.160 32 LEU BBB N 1
ATOM 2935 C CA . LEU B 1 32 ? 14.089 15.502 76.162 1.000 17.980 32 LEU BBB CA 1
ATOM 2936 C C . LEU B 1 32 ? 13.220 16.767 75.994 1.000 17.802 32 LEU BBB C 1
ATOM 2937 O O . LEU B 1 32 ? 12.623 16.957 74.907 1.000 17.323 32 LEU BBB O 1
ATOM 2942 N N . ALA B 1 33 ? 13.044 17.559 77.039 1.000 17.923 33 ALA BBB N 1
ATOM 2943 C CA . ALA B 1 33 ? 12.283 18.827 76.956 1.000 18.134 33 ALA BBB CA 1
ATOM 2944 C C . ALA B 1 33 ? 12.882 19.726 75.841 1.000 17.472 33 ALA BBB C 1
ATOM 2945 O O . ALA B 1 33 ? 12.108 20.250 75.009 1.000 17.871 33 ALA BBB O 1
ATOM 2947 N N . GLY B 1 34 ? 14.205 19.863 75.796 1.000 17.402 34 GLY BBB N 1
ATOM 2948 C CA . GLY B 1 34 ? 14.926 20.618 74.739 1.000 16.872 34 GLY BBB CA 1
ATOM 2949 C C . GLY B 1 34 ? 14.667 20.035 73.347 1.000 16.693 34 GLY BBB C 1
ATOM 2950 O O . GLY B 1 34 ? 14.352 20.786 72.422 1.000 16.621 34 GLY BBB O 1
ATOM 2951 N N . LEU B 1 35 ? 14.765 18.716 73.197 1.000 16.422 35 LEU BBB N 1
ATOM 2952 C CA . LEU B 1 35 ? 14.544 18.053 71.893 1.000 16.200 35 LEU BBB CA 1
ATOM 2953 C C . LEU B 1 35 ? 13.106 18.286 71.426 1.000 15.471 35 LEU BBB C 1
ATOM 2954 O O . LEU B 1 35 ? 12.912 18.514 70.249 1.000 15.193 35 LEU BBB O 1
ATOM 2959 N N . LEU B 1 36 ? 12.112 18.188 72.310 1.000 15.367 36 LEU BBB N 1
ATOM 2960 C CA . LEU B 1 36 ? 10.681 18.302 71.877 1.000 15.431 36 LEU BBB CA 1
ATOM 2961 C C . LEU B 1 36 ? 10.371 19.729 71.402 1.000 15.009 36 LEU BBB C 1
ATOM 2962 O O . LEU B 1 36 ? 9.524 19.877 70.506 1.000 14.737 36 LEU BBB O 1
ATOM 2967 N N . GLY B 1 37 ? 11.024 20.730 71.976 1.000 15.547 37 GLY BBB N 1
ATOM 2968 C CA . GLY B 1 37 ? 10.822 22.137 71.593 1.000 16.064 37 GLY BBB CA 1
ATOM 2969 C C . GLY B 1 37 ? 9.335 22.471 71.636 1.000 16.297 37 GLY BBB C 1
ATOM 2970 O O . GLY B 1 37 ? 8.710 22.229 72.667 1.000 16.953 37 GLY BBB O 1
ATOM 2971 N N . PRO B 1 38 ? 8.696 22.921 70.534 1.000 16.702 38 PRO BBB N 1
ATOM 2972 C CA . PRO B 1 38 ? 7.314 23.415 70.602 1.000 17.018 38 PRO BBB CA 1
ATOM 2973 C C . PRO B 1 38 ? 6.270 22.305 70.765 1.000 17.134 38 PRO BBB C 1
ATOM 2974 O O . PRO B 1 38 ? 5.102 22.579 71.066 1.000 17.559 38 PRO BBB O 1
ATOM 2978 N N . VAL B 1 39 ? 6.673 21.063 70.538 1.000 16.754 39 VAL BBB N 1
ATOM 2979 C CA . VAL B 1 39 ? 5.746 19.908 70.682 1.000 17.224 39 VAL BBB CA 1
ATOM 2980 C C . VAL B 1 39 ? 5.519 19.635 72.169 1.000 17.469 39 VAL BBB C 1
ATOM 2981 O O . VAL B 1 39 ? 4.403 19.207 72.518 1.000 17.592 39 VAL BBB O 1
ATOM 2985 N N . GLY B 1 40 ? 6.519 19.875 73.012 1.000 17.721 40 GLY BBB N 1
ATOM 2986 C CA . GLY B 1 40 ? 6.448 19.549 74.446 1.000 18.223 40 GLY BBB CA 1
ATOM 2987 C C . GLY B 1 40 ? 5.127 20.005 75.063 1.000 19.110 40 GLY BBB C 1
ATOM 2988 O O . GLY B 1 40 ? 4.368 19.190 75.600 1.000 20.003 40 GLY BBB O 1
ATOM 2989 N N . PRO B 1 41 ? 4.841 21.330 75.045 1.000 19.720 41 PRO BBB N 1
ATOM 2990 C CA . PRO B 1 41 ? 3.607 21.883 75.609 1.000 20.436 41 PRO BBB CA 1
ATOM 2991 C C . PRO B 1 41 ? 2.300 21.616 74.847 1.000 21.070 41 PRO BBB C 1
ATOM 2992 O O . PRO B 1 41 ? 1.262 21.936 75.366 1.000 20.948 41 PRO BBB O 1
ATOM 2996 N N . ARG B 1 42 ? 2.362 21.063 73.649 1.000 22.122 42 ARG BBB N 1
ATOM 2997 C CA . ARG B 1 42 ? 1.174 20.818 72.783 1.000 23.425 42 ARG BBB CA 1
ATOM 2998 C C . ARG B 1 42 ? 0.260 19.750 73.411 1.000 24.450 42 ARG BBB C 1
ATOM 2999 O O . ARG B 1 42 ? 0.712 18.673 73.826 1.000 23.708 42 ARG BBB O 1
ATOM 3007 N N . PRO B 1 43 ? -1.070 19.994 73.501 1.000 26.166 43 PRO BBB N 1
ATOM 3008 C CA . PRO B 1 43 ? -1.983 18.981 74.024 1.000 27.055 43 PRO BBB CA 1
ATOM 3009 C C . PRO B 1 43 ? -2.074 17.732 73.131 1.000 27.558 43 PRO BBB C 1
ATOM 3010 O O . PRO B 1 43 ? -2.109 17.883 71.895 1.000 27.162 43 PRO BBB O 1
ATOM 3014 N N . LEU B 1 44 ? -2.158 16.547 73.758 1.000 28.451 44 LEU BBB N 1
ATOM 3015 C CA . LEU B 1 44 ? -2.317 15.238 73.068 1.000 30.138 44 LEU BBB CA 1
ATOM 3016 C C . LEU B 1 44 ? -3.565 15.245 72.179 1.000 32.256 44 LEU BBB C 1
ATOM 3017 O O . LEU B 1 44 ? -3.529 14.555 71.145 1.000 32.501 44 LEU BBB O 1
ATOM 3022 N N . TYR B 1 45 ? -4.615 15.995 72.551 1.000 35.046 45 TYR BBB N 1
ATOM 3023 C CA . TYR B 1 45 ? -5.942 15.939 71.873 1.000 37.491 45 TYR BBB CA 1
ATOM 3024 C C . TYR B 1 45 ? -5.887 16.714 70.550 1.000 36.986 45 TYR BBB C 1
ATOM 3025 O O . TYR B 1 45 ? -6.763 16.498 69.725 1.000 38.858 45 TYR BBB O 1
ATOM 3034 N N . GLU B 1 46 ? -4.885 17.566 70.347 1.000 35.440 46 GLU BBB N 1
ATOM 3035 C CA . GLU B 1 46 ? -4.667 18.249 69.051 1.000 34.856 46 GLU BBB CA 1
ATOM 3036 C C . GLU B 1 46 ? -3.993 17.284 68.087 1.000 32.114 46 GLU BBB C 1
ATOM 3037 O O . GLU B 1 46 ? -3.144 16.506 68.503 1.000 29.602 46 GLU BBB O 1
ATOM 3043 N N . PRO B 1 47 ? -4.274 17.380 66.766 1.000 31.045 47 PRO BBB N 1
ATOM 3044 C CA . PRO B 1 47 ? -3.519 16.633 65.771 1.000 29.200 47 PRO BBB CA 1
ATOM 3045 C C . PRO B 1 47 ? -2.036 16.945 65.915 1.000 27.421 47 PRO BBB C 1
ATOM 3046 O O . PRO B 1 47 ? -1.686 18.039 66.359 1.000 26.095 47 PRO BBB O 1
ATOM 3050 N N . PRO B 1 48 ? -1.124 16.024 65.517 1.000 24.867 48 PRO BBB N 1
ATOM 3051 C CA . PRO B 1 48 ? 0.302 16.328 65.491 1.000 23.949 48 PRO BBB CA 1
ATOM 3052 C C . PRO B 1 48 ? 0.532 17.626 64.691 1.000 23.397 48 PRO BBB C 1
ATOM 3053 O O . PRO B 1 48 ? -0.188 17.838 63.710 1.000 23.565 48 PRO BBB O 1
ATOM 3057 N N . ALA B 1 49 ? 1.499 18.441 65.103 1.000 23.306 49 ALA BBB N 1
ATOM 3058 C CA . ALA B 1 49 ? 1.878 19.721 64.442 1.000 23.632 49 ALA BBB CA 1
ATOM 3059 C C . ALA B 1 49 ? 2.425 19.429 63.044 1.000 24.153 49 ALA BBB C 1
ATOM 3060 O O . ALA B 1 49 ? 2.311 20.288 62.156 1.000 24.729 49 ALA BBB O 1
ATOM 3062 N N . TRP B 1 50 ? 3.020 18.261 62.867 1.000 22.966 50 TRP BBB N 1
ATOM 3063 C CA . TRP B 1 50 ? 3.733 17.882 61.644 1.000 23.187 50 TRP BBB CA 1
ATOM 3064 C C . TRP B 1 50 ? 3.857 16.362 61.609 1.000 21.624 50 TRP BBB C 1
ATOM 3065 O O . TRP B 1 50 ? 4.018 15.772 62.662 1.000 21.517 50 TRP BBB O 1
ATOM 3076 N N . PRO B 1 51 ? 3.688 15.685 60.444 1.000 21.093 51 PRO BBB N 1
ATOM 3077 C CA . PRO B 1 51 ? 3.717 14.207 60.391 1.000 20.280 51 PRO BBB CA 1
ATOM 3078 C C . PRO B 1 51 ? 5.137 13.636 60.478 1.000 19.675 51 PRO BBB C 1
ATOM 3079 O O . PRO B 1 51 ? 5.644 13.132 59.478 1.000 19.337 51 PRO BBB O 1
ATOM 3083 N N . SER B 1 52 ? 5.755 13.720 61.671 1.000 18.575 52 SER BBB N 1
ATOM 3084 C CA . SER B 1 52 ? 7.152 13.288 61.920 1.000 17.647 52 SER BBB CA 1
ATOM 3085 C C . SER B 1 52 ? 7.303 11.838 61.467 1.000 17.654 52 SER BBB C 1
ATOM 3086 O O . SER B 1 52 ? 6.439 11.034 61.769 1.000 17.806 52 SER BBB O 1
ATOM 3089 N N . GLY B 1 53 ? 8.369 11.535 60.727 1.000 17.486 53 GLY BBB N 1
ATOM 3090 C CA . GLY B 1 53 ? 8.704 10.177 60.318 1.000 17.008 53 GLY BBB CA 1
ATOM 3091 C C . GLY B 1 53 ? 9.312 9.350 61.442 1.000 16.267 53 GLY BBB C 1
ATOM 3092 O O . GLY B 1 53 ? 9.535 8.187 61.227 1.000 15.889 53 GLY BBB O 1
ATOM 3093 N N . VAL B 1 54 ? 9.573 9.936 62.596 1.000 16.383 54 VAL BBB N 1
ATOM 3094 C CA . VAL B 1 54 ? 10.262 9.254 63.739 1.000 16.337 54 VAL BBB CA 1
ATOM 3095 C C . VAL B 1 54 ? 9.429 8.039 64.172 1.000 16.516 54 VAL BBB C 1
ATOM 3096 O O . VAL B 1 54 ? 10.025 6.998 64.475 1.000 16.090 54 VAL BBB O 1
ATOM 3100 N N . SER B 1 55 ? 8.103 8.157 64.169 1.000 16.587 55 SER BBB N 1
ATOM 3101 C CA . SER B 1 55 ? 7.219 7.053 64.602 1.000 16.476 55 SER BBB CA 1
ATOM 3102 C C . SER B 1 55 ? 5.966 7.024 63.753 1.000 16.890 55 SER BBB C 1
ATOM 3103 O O . SER B 1 55 ? 5.632 8.048 63.160 1.000 16.768 55 SER BBB O 1
ATOM 3106 N N . ASP B 1 56 ? 5.261 5.903 63.763 1.000 16.858 56 ASP BBB N 1
ATOM 3107 C CA . ASP B 1 56 ? 4.060 5.696 62.905 1.000 17.296 56 ASP BBB CA 1
ATOM 3108 C C . ASP B 1 56 ? 2.962 6.679 63.307 1.000 17.562 56 ASP BBB C 1
ATOM 3109 O O . ASP B 1 56 ? 2.199 7.052 62.424 1.000 18.350 56 ASP BBB O 1
ATOM 3114 N N . ASP B 1 57 ? 2.844 7.043 64.581 1.000 16.890 57 ASP BBB N 1
ATOM 3115 C CA . ASP B 1 57 ? 1.737 7.961 65.003 1.000 17.447 57 ASP BBB CA 1
ATOM 3116 C C . ASP B 1 57 ? 2.221 9.401 64.979 1.000 17.221 57 ASP BBB C 1
ATOM 3117 O O . ASP B 1 57 ? 1.465 10.273 65.458 1.000 17.500 57 ASP BBB O 1
ATOM 3122 N N . HIS B 1 58 ? 3.443 9.646 64.478 1.000 17.284 58 HIS BBB N 1
ATOM 3123 C CA . HIS B 1 58 ? 4.010 11.005 64.257 1.000 17.441 58 HIS BBB CA 1
ATOM 3124 C C . HIS B 1 58 ? 4.438 11.685 65.574 1.000 16.736 58 HIS BBB C 1
ATOM 3125 O O . HIS B 1 58 ? 4.753 12.908 65.537 1.000 17.173 58 HIS BBB O 1
ATOM 3132 N N . THR B 1 59 ? 4.508 10.964 66.696 1.000 16.150 59 THR BBB N 1
ATOM 3133 C CA . THR B 1 59 ? 5.275 11.450 67.872 1.000 15.530 59 THR BBB CA 1
ATOM 3134 C C . THR B 1 59 ? 6.731 11.655 67.424 1.000 14.801 59 THR BBB C 1
ATOM 3135 O O . THR B 1 59 ? 7.327 10.739 66.856 1.000 13.999 59 THR BBB O 1
ATOM 3139 N N . PRO B 1 60 ? 7.360 12.828 67.648 1.000 14.801 60 PRO BBB N 1
ATOM 3140 C CA . PRO B 1 60 ? 8.710 13.080 67.128 1.000 14.860 60 PRO BBB CA 1
ATOM 3141 C C . PRO B 1 60 ? 9.836 12.480 67.977 1.000 14.717 60 PRO BBB C 1
ATOM 3142 O O . PRO B 1 60 ? 10.929 12.935 67.909 1.000 14.344 60 PRO BBB O 1
ATOM 3146 N N . VAL B 1 61 ? 9.524 11.418 68.727 1.000 15.275 61 VAL BBB N 1
ATOM 3147 C CA . VAL B 1 61 ? 10.484 10.704 69.582 1.000 15.482 61 VAL BBB CA 1
ATOM 3148 C C . VAL B 1 61 ? 10.161 9.199 69.524 1.000 15.369 61 VAL BBB C 1
ATOM 3149 O O . VAL B 1 61 ? 8.996 8.833 69.386 1.000 15.464 61 VAL BBB O 1
ATOM 3153 N N . GLU B 1 62 ? 11.198 8.396 69.581 1.000 15.351 62 GLU BBB N 1
ATOM 3154 C CA . GLU B 1 62 ? 11.117 6.939 69.801 1.000 15.104 62 GLU BBB CA 1
ATOM 3155 C C . GLU B 1 62 ? 12.141 6.576 70.861 1.000 14.980 62 GLU BBB C 1
ATOM 3156 O O . GLU B 1 62 ? 13.271 7.073 70.800 1.000 15.160 62 GLU BBB O 1
ATOM 3162 N N . PHE B 1 63 ? 11.767 5.708 71.793 1.000 14.969 63 PHE BBB N 1
ATOM 3163 C CA . PHE B 1 63 ? 12.685 5.216 72.844 1.000 14.988 63 PHE BBB CA 1
ATOM 3164 C C . PHE B 1 63 ? 13.347 3.935 72.388 1.000 15.179 63 PHE BBB C 1
ATOM 3165 O O . PHE B 1 63 ? 12.780 3.223 71.581 1.000 15.129 63 PHE BBB O 1
ATOM 3173 N N . SER B 1 64 ? 14.518 3.638 72.923 1.000 15.464 64 SER BBB N 1
ATOM 3174 C CA . SER B 1 64 ? 15.058 2.270 72.811 1.000 15.811 64 SER BBB CA 1
ATOM 3175 C C . SER B 1 64 ? 15.874 1.888 74.040 1.000 16.561 64 SER BBB C 1
ATOM 3176 O O . SER B 1 64 ? 16.407 2.747 74.694 1.000 16.564 64 SER BBB O 1
ATOM 3179 N N . ILE B 1 65 ? 15.918 0.601 74.328 1.000 17.161 65 ILE BBB N 1
ATOM 3180 C CA . ILE B 1 65 ? 16.781 0.051 75.394 1.000 18.106 65 ILE BBB CA 1
ATOM 3181 C C . ILE B 1 65 ? 17.634 -1.031 74.758 1.000 17.839 65 ILE BBB C 1
ATOM 3182 O O . ILE B 1 65 ? 17.070 -1.964 74.103 1.000 17.883 65 ILE BBB O 1
ATOM 3187 N N . ALA B 1 66 ? 18.934 -0.840 74.865 1.000 18.543 66 ALA BBB N 1
ATOM 3188 C CA . ALA B 1 66 ? 20.001 -1.701 74.336 1.000 18.691 66 ALA BBB CA 1
ATOM 3189 C C . ALA B 1 66 ? 20.554 -2.546 75.467 1.000 19.455 66 ALA BBB C 1
ATOM 3190 O O . ALA B 1 66 ? 21.107 -1.961 76.433 1.000 19.176 66 ALA BBB O 1
ATOM 3192 N N . PHE B 1 67 ? 20.452 -3.851 75.329 1.000 19.983 67 PHE BBB N 1
ATOM 3193 C CA . PHE B 1 67 ? 21.001 -4.831 76.278 1.000 21.952 67 PHE BBB CA 1
ATOM 3194 C C . PHE B 1 67 ? 22.380 -5.224 75.777 1.000 23.888 67 PHE BBB C 1
ATOM 3195 O O . PHE B 1 67 ? 22.491 -5.556 74.585 1.000 24.417 67 PHE BBB O 1
ATOM 3203 N N . ASN B 1 68 ? 23.376 -5.121 76.649 1.000 26.241 68 ASN BBB N 1
ATOM 3204 C CA . ASN B 1 68 ? 24.822 -5.275 76.354 1.000 29.473 68 ASN BBB CA 1
ATOM 3205 C C . ASN B 1 68 ? 25.389 -6.356 77.294 1.000 31.401 68 ASN BBB C 1
ATOM 3206 O O . ASN B 1 68 ? 24.989 -6.385 78.447 1.000 31.230 68 ASN BBB O 1
ATOM 3211 N N . GLU B 1 69 ? 26.282 -7.223 76.821 1.000 35.569 69 GLU BBB N 1
ATOM 3212 C CA . GLU B 1 69 ? 26.962 -8.235 77.682 1.000 38.789 69 GLU BBB CA 1
ATOM 3213 C C . GLU B 1 69 ? 27.829 -7.498 78.711 1.000 41.696 69 GLU BBB C 1
ATOM 3214 O O . GLU B 1 69 ? 28.567 -6.591 78.296 1.000 42.049 69 GLU BBB O 1
ATOM 3216 N N . ALA B 1 70 ? 27.705 -7.851 79.999 1.000 43.920 70 ALA BBB N 1
ATOM 3217 C CA . ALA B 1 70 ? 28.526 -7.325 81.127 1.000 46.528 70 ALA BBB CA 1
ATOM 3218 C C . ALA B 1 70 ? 28.538 -5.784 81.122 1.000 47.736 70 ALA BBB C 1
ATOM 3219 O O . ALA B 1 70 ? 29.640 -5.177 81.152 1.000 49.088 70 ALA BBB O 1
ATOM 3221 N N . GLU B 1 71 ? 27.352 -5.174 81.091 1.000 47.007 71 GLU BBB N 1
ATOM 3222 C CA . GLU B 1 71 ? 27.163 -3.705 81.107 1.000 45.665 71 GLU BBB CA 1
ATOM 3223 C C . GLU B 1 71 ? 25.676 -3.423 81.267 1.000 42.085 71 GLU BBB C 1
ATOM 3224 O O . GLU B 1 71 ? 24.856 -4.095 80.639 1.000 41.636 71 GLU BBB O 1
ATOM 3230 N N . PRO B 1 72 ? 25.267 -2.454 82.123 1.000 39.152 72 PRO BBB N 1
ATOM 3231 C CA . PRO B 1 72 ? 23.852 -2.114 82.271 1.000 36.585 72 PRO BBB CA 1
ATOM 3232 C C . PRO B 1 72 ? 23.257 -1.634 80.941 1.000 32.252 72 PRO BBB C 1
ATOM 3233 O O . PRO B 1 72 ? 23.987 -1.250 80.031 1.000 30.168 72 PRO BBB O 1
ATOM 3237 N N . PRO B 1 73 ? 21.928 -1.658 80.787 1.000 29.370 73 PRO BBB N 1
ATOM 3238 C CA . PRO B 1 73 ? 21.296 -1.293 79.528 1.000 27.487 73 PRO BBB CA 1
ATOM 3239 C C . PRO B 1 73 ? 21.533 0.172 79.160 1.000 26.122 73 PRO BBB C 1
ATOM 3240 O O . PRO B 1 73 ? 21.621 1.000 80.031 1.000 25.134 73 PRO BBB O 1
ATOM 3244 N N . THR B 1 74 ? 21.634 0.448 77.874 1.000 23.866 74 THR BBB N 1
ATOM 3245 C CA . THR B 1 74 ? 21.753 1.808 77.351 1.000 22.035 74 THR BBB CA 1
ATOM 3246 C C . THR B 1 74 ? 20.378 2.237 76.883 1.000 20.734 74 THR BBB C 1
ATOM 3247 O O . THR B 1 74 ? 19.770 1.517 76.115 1.000 19.875 74 THR BBB O 1
ATOM 3251 N N A LEU B 1 75 ? 19.911 3.382 77.378 0.560 20.375 75 LEU BBB N 1
ATOM 3252 N N B LEU B 1 75 ? 19.941 3.410 77.315 0.440 20.240 75 LEU BBB N 1
ATOM 3253 C CA A LEU B 1 75 ? 18.679 4.049 76.905 0.560 20.274 75 LEU BBB CA 1
ATOM 3254 C CA B LEU B 1 75 ? 18.638 4.007 76.956 0.440 20.008 75 LEU BBB CA 1
ATOM 3255 C C A LEU B 1 75 ? 19.048 5.014 75.795 0.560 19.697 75 LEU BBB C 1
ATOM 3256 C C B LEU B 1 75 ? 18.889 5.145 75.958 0.440 19.651 75 LEU BBB C 1
ATOM 3257 O O A LEU B 1 75 ? 20.116 5.662 75.880 0.560 19.254 75 LEU BBB O 1
ATOM 3258 O O B LEU B 1 75 ? 19.739 6.010 76.269 0.440 19.523 75 LEU BBB O 1
ATOM 3267 N N . ARG B 1 76 ? 18.174 5.137 74.820 1.000 19.360 76 ARG BBB N 1
ATOM 3268 C CA . ARG B 1 76 ? 18.345 6.109 73.732 1.000 19.731 76 ARG BBB CA 1
ATOM 3269 C C . ARG B 1 76 ? 16.988 6.736 73.413 1.000 18.828 76 ARG BBB C 1
ATOM 3270 O O . ARG B 1 76 ? 15.956 6.105 73.641 1.000 17.226 76 ARG BBB O 1
ATOM 3276 N N . ILE B 1 77 ? 17.023 7.983 72.966 1.000 18.494 77 ILE BBB N 1
ATOM 3277 C CA . ILE B 1 77 ? 15.884 8.684 72.374 1.000 19.223 77 ILE BBB CA 1
ATOM 3278 C C . ILE B 1 77 ? 16.296 9.114 70.987 1.000 18.808 77 ILE BBB C 1
ATOM 3279 O O . ILE B 1 77 ? 17.331 9.796 70.904 1.000 19.236 77 ILE BBB O 1
ATOM 3284 N N . LEU B 1 78 ? 15.541 8.707 69.961 1.000 17.764 78 LEU BBB N 1
ATOM 3285 C CA . LEU B 1 78 ? 15.646 9.229 68.580 1.000 17.389 78 LEU BBB CA 1
ATOM 3286 C C . LEU B 1 78 ? 14.566 10.283 68.409 1.000 16.472 78 LEU BBB C 1
ATOM 3287 O O . LEU B 1 78 ? 13.391 10.012 68.762 1.000 15.636 78 LEU BBB O 1
ATOM 3292 N N . GLY B 1 79 ? 14.883 11.440 67.859 1.000 15.722 79 GLY BBB N 1
ATOM 3293 C CA . GLY B 1 79 ? 13.803 12.384 67.630 1.000 15.331 79 GLY BBB CA 1
ATOM 3294 C C . GLY B 1 79 ? 14.215 13.626 66.887 1.000 15.468 79 GLY BBB C 1
ATOM 3295 O O . GLY B 1 79 ? 15.338 13.695 66.404 1.000 15.754 79 GLY BBB O 1
ATOM 3296 N N . GLU B 1 80 ? 13.285 14.563 66.774 1.000 15.262 80 GLU BBB N 1
ATOM 3297 C CA . GLU B 1 80 ? 13.549 15.837 66.127 1.000 15.819 80 GLU BBB CA 1
ATOM 3298 C C . GLU B 1 80 ? 12.814 16.941 66.857 1.000 16.089 80 GLU BBB C 1
ATOM 3299 O O . GLU B 1 80 ? 11.772 16.663 67.509 1.000 15.684 80 GLU BBB O 1
ATOM 3305 N N . THR B 1 81 ? 13.341 18.145 66.699 1.000 15.848 81 THR BBB N 1
ATOM 3306 C CA . THR B 1 81 ? 12.755 19.413 67.159 1.000 16.770 81 THR BBB CA 1
ATOM 3307 C C . THR B 1 81 ? 12.004 20.050 65.980 1.000 17.453 81 THR BBB C 1
ATOM 3308 O O . THR B 1 81 ? 12.656 20.444 65.038 1.000 17.447 81 THR BBB O 1
ATOM 3312 N N . LEU B 1 82 ? 10.663 20.147 66.038 1.000 18.262 82 LEU BBB N 1
ATOM 3313 C CA . LEU B 1 82 ? 9.894 20.809 64.963 1.000 18.724 82 LEU BBB CA 1
ATOM 3314 C C . LEU B 1 82 ? 10.213 22.320 64.978 1.000 19.591 82 LEU BBB C 1
ATOM 3315 O O . LEU B 1 82 ? 10.403 22.886 66.062 1.000 19.542 82 LEU BBB O 1
ATOM 3320 N N . GLY B 1 83 ? 10.242 22.934 63.801 1.000 20.633 83 GLY BBB N 1
ATOM 3321 C CA . GLY B 1 83 ? 10.360 24.388 63.634 1.000 21.835 83 GLY BBB CA 1
ATOM 3322 C C . GLY B 1 83 ? 9.027 25.081 63.827 1.000 23.755 83 GLY BBB C 1
ATOM 3323 O O . GLY B 1 83 ? 8.007 24.382 64.089 1.000 22.527 83 GLY BBB O 1
ATOM 3324 N N . SER B 1 84 ? 8.987 26.405 63.672 1.000 26.148 84 SER BBB N 1
ATOM 3325 C CA . SER B 1 84 ? 7.721 27.159 63.810 1.000 29.144 84 SER BBB CA 1
ATOM 3326 C C . SER B 1 84 ? 7.491 28.206 62.724 1.000 30.135 84 SER BBB C 1
ATOM 3327 O O . SER B 1 84 ? 8.028 29.304 62.831 1.000 34.624 84 SER BBB O 1
ATOM 3330 N N . PRO B 1 85 ? 7.038 27.790 61.528 1.000 29.226 85 PRO BBB N 1
ATOM 3331 C CA . PRO B 1 85 ? 5.991 26.798 61.411 1.000 27.977 85 PRO BBB CA 1
ATOM 3332 C C . PRO B 1 85 ? 6.816 25.551 61.068 1.000 25.528 85 PRO BBB C 1
ATOM 3333 O O . PRO B 1 85 ? 7.919 25.676 60.543 1.000 23.726 85 PRO BBB O 1
ATOM 3337 N N . PRO B 1 86 ? 6.360 24.321 61.368 1.000 24.660 86 PRO BBB N 1
ATOM 3338 C CA . PRO B 1 86 ? 7.146 23.129 61.027 1.000 24.368 86 PRO BBB CA 1
ATOM 3339 C C . PRO B 1 86 ? 7.268 22.892 59.506 1.000 24.679 86 PRO BBB C 1
ATOM 3340 O O . PRO B 1 86 ? 6.387 23.246 58.774 1.000 23.952 86 PRO BBB O 1
ATOM 3344 N N . GLY B 1 87 ? 8.377 22.280 59.112 1.000 25.326 87 GLY BBB N 1
ATOM 3345 C CA . GLY B 1 87 ? 8.748 21.908 57.729 1.000 26.681 87 GLY BBB CA 1
ATOM 3346 C C . GLY B 1 87 ? 10.171 21.370 57.738 1.000 26.740 87 GLY BBB C 1
ATOM 3347 O O . GLY B 1 87 ? 10.881 21.552 58.716 1.000 26.132 87 GLY BBB O 1
ATOM 3348 N N . PRO B 1 88 ? 10.646 20.666 56.694 1.000 30.292 88 PRO BBB N 1
ATOM 3349 C CA . PRO B 1 88 ? 11.945 20.001 56.788 1.000 29.697 88 PRO BBB CA 1
ATOM 3350 C C . PRO B 1 88 ? 13.082 20.995 57.092 1.000 27.638 88 PRO BBB C 1
ATOM 3351 O O . PRO B 1 88 ? 13.907 20.729 57.970 1.000 26.272 88 PRO BBB O 1
ATOM 3355 N N . LEU B 1 89 ? 13.081 22.142 56.435 1.000 27.725 89 LEU BBB N 1
ATOM 3356 C CA . LEU B 1 89 ? 14.118 23.181 56.660 1.000 27.067 89 LEU BBB CA 1
ATOM 3357 C C . LEU B 1 89 ? 13.978 23.774 58.078 1.000 24.846 89 LEU BBB C 1
ATOM 3358 O O . LEU B 1 89 ? 14.981 23.867 58.773 1.000 23.620 89 LEU BBB O 1
ATOM 3363 N N . ALA B 1 90 ? 12.778 24.166 58.476 1.000 23.534 90 ALA BBB N 1
ATOM 3364 C CA . ALA B 1 90 ? 12.486 24.742 59.814 1.000 22.320 90 ALA BBB CA 1
ATOM 3365 C C . ALA B 1 90 ? 12.818 23.720 60.906 1.000 21.283 90 ALA BBB C 1
ATOM 3366 O O . ALA B 1 90 ? 13.392 24.136 61.967 1.000 20.013 90 ALA BBB O 1
ATOM 3368 N N . ASN B 1 91 ? 12.512 22.419 60.656 1.000 20.492 91 ASN BBB N 1
ATOM 3369 C CA . ASN B 1 91 ? 12.809 21.297 61.586 1.000 20.126 91 ASN BBB CA 1
ATOM 3370 C C . ASN B 1 91 ? 14.324 21.139 61.687 1.000 20.119 91 ASN BBB C 1
ATOM 3371 O O . ASN B 1 91 ? 14.823 21.024 62.802 1.000 19.027 91 ASN BBB O 1
ATOM 3376 N N . LEU B 1 92 ? 15.022 21.195 60.549 1.000 21.493 92 LEU BBB N 1
ATOM 3377 C CA . LEU B 1 92 ? 16.508 21.216 60.486 1.000 22.263 92 LEU BBB CA 1
ATOM 3378 C C . LEU B 1 92 ? 17.049 22.318 61.393 1.000 22.049 92 LEU BBB C 1
ATOM 3379 O O . LEU B 1 92 ? 17.833 21.991 62.247 1.000 22.706 92 LEU BBB O 1
ATOM 3384 N N . SER B 1 93 ? 16.583 23.570 61.254 1.000 22.381 93 SER BBB N 1
ATOM 3385 C CA . SER B 1 93 ? 17.080 24.723 62.047 1.000 22.125 93 SER BBB CA 1
ATOM 3386 C C . SER B 1 93 ? 16.904 24.476 63.555 1.000 20.921 93 SER BBB C 1
ATOM 3387 O O . SER B 1 93 ? 17.879 24.677 64.308 1.000 20.422 93 SER BBB O 1
ATOM 3390 N N . ALA B 1 94 ? 15.712 24.054 63.991 1.000 19.589 94 ALA BBB N 1
ATOM 3391 C CA . ALA B 1 94 ? 15.371 23.825 65.414 1.000 19.179 94 ALA BBB CA 1
ATOM 3392 C C . ALA B 1 94 ? 16.209 22.664 65.981 1.000 18.284 94 ALA BBB C 1
ATOM 3393 O O . ALA B 1 94 ? 16.787 22.808 67.051 1.000 17.792 94 ALA BBB O 1
ATOM 3395 N N . THR B 1 95 ? 16.300 21.557 65.256 1.000 18.027 95 THR BBB N 1
ATOM 3396 C CA . THR B 1 95 ? 17.066 20.354 65.687 1.000 17.613 95 THR BBB CA 1
ATOM 3397 C C . THR B 1 95 ? 18.558 20.714 65.754 1.000 17.766 95 THR BBB C 1
ATOM 3398 O O . THR B 1 95 ? 19.196 20.456 66.781 1.000 16.803 95 THR BBB O 1
ATOM 3402 N N . ARG B 1 96 ? 19.088 21.331 64.715 1.000 19.197 96 ARG BBB N 1
ATOM 3403 C CA . ARG B 1 96 ? 20.504 21.777 64.702 1.000 20.713 96 ARG BBB CA 1
ATOM 3404 C C . ARG B 1 96 ? 20.741 22.776 65.848 1.000 20.148 96 ARG BBB C 1
ATOM 3405 O O . ARG B 1 96 ? 21.803 22.698 66.535 1.000 19.481 96 ARG BBB O 1
ATOM 3413 N N . GLY B 1 97 ? 19.796 23.685 66.056 1.000 19.989 97 GLY BBB N 1
ATOM 3414 C CA . GLY B 1 97 ? 19.887 24.716 67.100 1.000 19.301 97 GLY BBB CA 1
ATOM 3415 C C . GLY B 1 97 ? 20.013 24.080 68.461 1.000 19.116 97 GLY BBB C 1
ATOM 3416 O O . GLY B 1 97 ? 20.869 24.511 69.236 1.000 18.680 97 GLY BBB O 1
ATOM 3417 N N . PHE B 1 98 ? 19.187 23.042 68.731 1.000 18.690 98 PHE BBB N 1
ATOM 3418 C CA . PHE B 1 98 ? 19.199 22.280 69.991 1.000 18.829 98 PHE BBB CA 1
ATOM 3419 C C . PHE B 1 98 ? 20.589 21.679 70.159 1.000 18.576 98 PHE BBB C 1
ATOM 3420 O O . PHE B 1 98 ? 21.194 21.848 71.226 1.000 17.880 98 PHE BBB O 1
ATOM 3428 N N . LEU B 1 99 ? 21.077 20.968 69.133 1.000 19.340 99 LEU BBB N 1
ATOM 3429 C CA . LEU B 1 99 ? 22.378 20.238 69.197 1.000 19.340 99 LEU BBB CA 1
ATOM 3430 C C . LEU B 1 99 ? 23.538 21.218 69.385 1.000 19.258 99 LEU BBB C 1
ATOM 3431 O O . LEU B 1 99 ? 24.417 20.939 70.242 1.000 18.894 99 LEU BBB O 1
ATOM 3436 N N . ASP B 1 100 ? 23.530 22.326 68.654 1.000 20.381 100 ASP BBB N 1
ATOM 3437 C CA . ASP B 1 100 ? 24.606 23.347 68.710 1.000 21.634 100 ASP BBB CA 1
ATOM 3438 C C . ASP B 1 100 ? 24.676 23.938 70.119 1.000 21.365 100 ASP BBB C 1
ATOM 3439 O O . ASP B 1 100 ? 25.820 24.086 70.648 1.000 20.967 100 ASP BBB O 1
ATOM 3444 N N . ALA B 1 101 ? 23.528 24.217 70.754 1.000 20.745 101 ALA BBB N 1
ATOM 3445 C CA . ALA B 1 101 ? 23.512 24.782 72.118 1.000 21.269 101 ALA BBB CA 1
ATOM 3446 C C . ALA B 1 101 ? 24.098 23.776 73.095 1.000 21.679 101 ALA BBB C 1
ATOM 3447 O O . ALA B 1 101 ? 24.821 24.202 74.006 1.000 21.656 101 ALA BBB O 1
ATOM 3449 N N . GLN B 1 102 ? 23.804 22.471 72.929 1.000 22.651 102 GLN BBB N 1
ATOM 3450 C CA . GLN B 1 102 ? 24.287 21.418 73.874 1.000 23.952 102 GLN BBB CA 1
ATOM 3451 C C . GLN B 1 102 ? 25.796 21.273 73.705 1.000 24.146 102 GLN BBB C 1
ATOM 3452 O O . GLN B 1 102 ? 26.502 21.190 74.742 1.000 24.798 102 GLN BBB O 1
ATOM 3458 N N . ALA B 1 103 ? 26.280 21.311 72.455 1.000 24.147 103 ALA BBB N 1
ATOM 3459 C CA . ALA B 1 103 ? 27.716 21.266 72.121 1.000 25.025 103 ALA BBB CA 1
ATOM 3460 C C . ALA B 1 103 ? 28.421 22.435 72.791 1.000 25.895 103 ALA BBB C 1
ATOM 3461 O O . ALA B 1 103 ? 29.488 22.220 73.374 1.000 27.253 103 ALA BBB O 1
ATOM 3463 N N . ARG B 1 104 ? 27.860 23.637 72.704 1.000 25.546 104 ARG BBB N 1
ATOM 3464 C CA . ARG B 1 104 ? 28.478 24.824 73.345 1.000 27.064 104 ARG BBB CA 1
ATOM 3465 C C . ARG B 1 104 ? 28.518 24.615 74.856 1.000 29.068 104 ARG BBB C 1
ATOM 3466 O O . ARG B 1 104 ? 29.581 24.843 75.450 1.000 29.700 104 ARG BBB O 1
ATOM 3474 N N . ARG B 1 105 ? 27.410 24.192 75.440 1.000 32.199 105 ARG BBB N 1
ATOM 3475 C CA . ARG B 1 105 ? 27.274 23.995 76.903 1.000 35.970 105 ARG BBB CA 1
ATOM 3476 C C . ARG B 1 105 ? 28.326 22.971 77.368 1.000 37.168 105 ARG BBB C 1
ATOM 3477 O O . ARG B 1 105 ? 29.119 23.297 78.283 1.000 37.922 105 ARG BBB O 1
ATOM 3485 N N . ALA B 1 106 ? 28.367 21.799 76.730 1.000 37.551 106 ALA BBB N 1
ATOM 3486 C CA . ALA B 1 106 ? 29.188 20.632 77.158 1.000 37.462 106 ALA BBB CA 1
ATOM 3487 C C . ALA B 1 106 ? 30.632 20.763 76.655 1.000 38.614 106 ALA BBB C 1
ATOM 3488 O O . ALA B 1 106 ? 31.438 19.865 76.978 1.000 40.680 106 ALA BBB O 1
ATOM 3490 N N . GLY B 1 107 ? 30.946 21.819 75.883 1.000 38.591 107 GLY BBB N 1
ATOM 3491 C CA . GLY B 1 107 ? 32.288 22.107 75.330 1.000 38.163 107 GLY BBB CA 1
ATOM 3492 C C . GLY B 1 107 ? 32.727 21.084 74.273 1.000 39.238 107 GLY BBB C 1
ATOM 3493 O O . GLY B 1 107 ? 33.915 20.750 74.234 1.000 40.854 107 GLY BBB O 1
ATOM 3494 N N . LEU B 1 108 ? 31.820 20.611 73.425 1.000 37.604 108 LEU BBB N 1
ATOM 3495 C CA . LEU B 1 108 ? 32.160 19.651 72.342 1.000 37.119 108 LEU BBB CA 1
ATOM 3496 C C . LEU B 1 108 ? 32.725 20.429 71.139 1.000 37.152 108 LEU BBB C 1
ATOM 3497 O O . LEU B 1 108 ? 32.332 21.578 70.939 1.000 37.088 108 LEU BBB O 1
ATOM 3502 N N . SER B 1 109 ? 33.636 19.812 70.390 1.000 37.435 109 SER BBB N 1
ATOM 3503 C CA . SER B 1 109 ? 34.049 20.216 69.016 1.000 37.200 109 SER BBB CA 1
ATOM 3504 C C . SER B 1 109 ? 33.116 19.533 68.008 1.000 34.942 109 SER BBB C 1
ATOM 3505 O O . SER B 1 109 ? 32.910 18.332 68.166 1.000 35.357 109 SER BBB O 1
ATOM 3508 N N . THR B 1 110 ? 32.597 20.252 67.007 1.000 33.877 110 THR BBB N 1
ATOM 3509 C CA . THR B 1 110 ? 31.661 19.684 65.981 1.000 33.413 110 THR BBB CA 1
ATOM 3510 C C . THR B 1 110 ? 32.246 19.859 64.564 1.000 33.170 110 THR BBB C 1
ATOM 3511 O O . THR B 1 110 ? 31.458 19.915 63.592 1.000 31.688 110 THR BBB O 1
ATOM 3515 N N . SER B 1 111 ? 33.575 19.887 64.446 1.000 34.195 111 SER BBB N 1
ATOM 3516 C CA . SER B 1 111 ? 34.301 20.207 63.183 1.000 35.018 111 SER BBB CA 1
ATOM 3517 C C . SER B 1 111 ? 34.114 19.081 62.132 1.000 33.468 111 SER BBB C 1
ATOM 3518 O O . SER B 1 111 ? 33.922 19.414 60.918 1.000 34.737 111 SER BBB O 1
ATOM 3521 N N . ARG B 1 112 ? 34.113 17.811 62.526 1.000 31.566 112 ARG BBB N 1
ATOM 3522 C CA . ARG B 1 112 ? 33.893 16.705 61.551 1.000 31.022 112 ARG BBB CA 1
ATOM 3523 C C . ARG B 1 112 ? 32.499 16.819 60.949 1.000 29.261 112 ARG BBB C 1
ATOM 3524 O O . ARG B 1 112 ? 32.361 16.686 59.745 1.000 27.484 112 ARG BBB O 1
ATOM 3532 N N . LEU B 1 113 ? 31.496 17.032 61.795 1.000 29.023 113 LEU BBB N 1
ATOM 3533 C CA . LEU B 1 113 ? 30.084 17.141 61.376 1.000 29.297 113 LEU BBB CA 1
ATOM 3534 C C . LEU B 1 113 ? 29.922 18.406 60.521 1.000 31.192 113 LEU BBB C 1
ATOM 3535 O O . LEU B 1 113 ? 29.256 18.331 59.440 1.000 32.230 113 LEU BBB O 1
ATOM 3540 N N . ASP B 1 114 ? 30.506 19.519 60.966 1.000 33.672 114 ASP BBB N 1
ATOM 3541 C CA . ASP B 1 114 ? 30.505 20.812 60.237 1.000 36.172 114 ASP BBB CA 1
ATOM 3542 C C . ASP B 1 114 ? 31.156 20.625 58.847 1.000 37.498 114 ASP BBB C 1
ATOM 3543 O O . ASP B 1 114 ? 30.665 21.239 57.901 1.000 38.452 114 ASP BBB O 1
ATOM 3548 N N . SER B 1 115 ? 32.188 19.773 58.726 1.000 37.580 115 SER BBB N 1
ATOM 3549 C CA . SER B 1 115 ? 33.009 19.605 57.486 1.000 39.301 115 SER BBB CA 1
ATOM 3550 C C . SER B 1 115 ? 32.191 18.988 56.335 1.000 40.068 115 SER BBB C 1
ATOM 3551 O O . SER B 1 115 ? 32.649 19.084 55.195 1.000 41.376 115 SER BBB O 1
ATOM 3554 N N . VAL B 1 116 ? 31.034 18.378 56.608 1.000 38.895 116 VAL BBB N 1
ATOM 3555 C CA . VAL B 1 116 ? 30.217 17.714 55.555 1.000 38.949 116 VAL BBB CA 1
ATOM 3556 C C . VAL B 1 116 ? 28.872 18.427 55.393 1.000 40.160 116 VAL BBB C 1
ATOM 3557 O O . VAL B 1 116 ? 28.059 17.912 54.617 1.000 39.346 116 VAL BBB O 1
ATOM 3561 N N . ARG B 1 117 ? 28.641 19.561 56.083 1.000 41.556 117 ARG BBB N 1
ATOM 3562 C CA . ARG B 1 117 ? 27.327 20.261 56.093 1.000 43.100 117 ARG BBB CA 1
ATOM 3563 C C . ARG B 1 117 ? 26.968 20.735 54.677 1.000 43.190 117 ARG BBB C 1
ATOM 3564 O O . ARG B 1 117 ? 25.835 20.468 54.238 1.000 45.413 117 ARG BBB O 1
ATOM 3572 N N . ASP B 1 118 ? 27.899 21.406 54.000 1.000 43.985 118 ASP BBB N 1
ATOM 3573 C CA . ASP B 1 118 ? 27.713 21.983 52.640 1.000 43.753 118 ASP BBB CA 1
ATOM 3574 C C . ASP B 1 118 ? 27.173 20.903 51.696 1.000 43.390 118 ASP BBB C 1
ATOM 3575 O O . ASP B 1 118 ? 26.388 21.260 50.793 1.000 44.146 118 ASP BBB O 1
ATOM 3580 N N . LEU B 1 119 ? 27.585 19.633 51.904 1.000 40.463 119 LEU BBB N 1
ATOM 3581 C CA . LEU B 1 119 ? 27.230 18.478 51.048 1.000 37.764 119 LEU BBB CA 1
ATOM 3582 C C . LEU B 1 119 ? 25.757 18.133 51.224 1.000 34.690 119 LEU BBB C 1
ATOM 3583 O O . LEU B 1 119 ? 25.116 17.762 50.228 1.000 34.200 119 LEU BBB O 1
ATOM 3588 N N . PHE B 1 120 ? 25.246 18.230 52.448 1.000 31.961 120 PHE BBB N 1
ATOM 3589 C CA . PHE B 1 120 ? 23.842 17.917 52.799 1.000 30.592 120 PHE BBB CA 1
ATOM 3590 C C . PHE B 1 120 ? 22.958 19.165 52.653 1.000 31.385 120 PHE BBB C 1
ATOM 3591 O O . PHE B 1 120 ? 21.717 19.011 52.477 1.000 31.530 120 PHE BBB O 1
ATOM 3599 N N . ALA B 1 121 ? 23.565 20.355 52.745 1.000 31.726 121 ALA BBB N 1
ATOM 3600 C CA . ALA B 1 121 ? 22.891 21.670 52.696 1.000 32.498 121 ALA BBB CA 1
ATOM 3601 C C . ALA B 1 121 ? 22.087 21.812 51.400 1.000 33.775 121 ALA BBB C 1
ATOM 3602 O O . ALA B 1 121 ? 22.680 21.736 50.307 1.000 34.247 121 ALA BBB O 1
ATOM 3604 N N . THR B 1 122 ? 20.785 22.020 51.524 1.000 35.065 122 THR BBB N 1
ATOM 3605 C CA . THR B 1 122 ? 19.867 22.365 50.407 1.000 36.296 122 THR BBB CA 1
ATOM 3606 C C . THR B 1 122 ? 18.749 23.234 50.961 1.000 38.560 122 THR BBB C 1
ATOM 3607 O O . THR B 1 122 ? 18.334 23.006 52.123 1.000 37.046 122 THR BBB O 1
ATOM 3611 N N . ASP B 1 123 ? 18.295 24.203 50.174 1.000 42.089 123 ASP BBB N 1
ATOM 3612 C CA . ASP B 1 123 ? 17.181 25.108 50.550 1.000 45.612 123 ASP BBB CA 1
ATOM 3613 C C . ASP B 1 123 ? 15.859 24.365 50.371 1.000 45.294 123 ASP BBB C 1
ATOM 3614 O O . ASP B 1 123 ? 14.861 24.815 50.957 1.000 45.667 123 ASP BBB O 1
ATOM 3619 N N . ASP B 1 124 ? 15.877 23.246 49.630 1.000 45.206 124 ASP BBB N 1
ATOM 3620 C CA . ASP B 1 124 ? 14.686 22.433 49.273 1.000 44.554 124 ASP BBB CA 1
ATOM 3621 C C . ASP B 1 124 ? 14.907 20.981 49.713 1.000 42.107 124 ASP BBB C 1
ATOM 3622 O O . ASP B 1 124 ? 15.035 20.086 48.890 1.000 40.551 124 ASP BBB O 1
ATOM 3627 N N . PRO B 1 125 ? 14.955 20.688 51.026 1.000 41.036 125 PRO BBB N 1
ATOM 3628 C CA . PRO B 1 125 ? 15.178 19.320 51.491 1.000 38.681 125 PRO BBB CA 1
ATOM 3629 C C . PRO B 1 125 ? 14.034 18.384 51.074 1.000 38.503 125 PRO BBB C 1
ATOM 3630 O O . PRO B 1 125 ? 12.899 18.753 51.268 1.000 37.669 125 PRO BBB O 1
ATOM 3634 N N . GLN B 1 126 ? 14.389 17.219 50.500 1.000 36.393 126 GLN BBB N 1
ATOM 3635 C CA . GLN B 1 126 ? 13.475 16.154 50.015 1.000 36.140 126 GLN BBB CA 1
ATOM 3636 C C . GLN B 1 126 ? 13.273 15.128 51.119 1.000 34.194 126 GLN BBB C 1
ATOM 3637 O O . GLN B 1 126 ? 14.169 14.988 51.979 1.000 31.838 126 GLN BBB O 1
ATOM 3643 N N . GLY B 1 127 ? 12.160 14.416 51.074 1.000 33.148 127 GLY BBB N 1
ATOM 3644 C CA . GLY B 1 127 ? 11.783 13.454 52.125 1.000 32.638 127 GLY BBB CA 1
ATOM 3645 C C . GLY B 1 127 ? 11.248 14.195 53.333 1.000 32.258 127 GLY BBB C 1
ATOM 3646 O O . GLY B 1 127 ? 10.959 15.394 53.225 1.000 31.904 127 GLY BBB O 1
ATOM 3647 N N . ASP B 1 128 ? 11.083 13.533 54.455 1.000 31.673 128 ASP BBB N 1
ATOM 3648 C CA . ASP B 1 128 ? 10.370 14.192 55.578 1.000 31.470 128 ASP BBB CA 1
ATOM 3649 C C . ASP B 1 128 ? 11.376 14.644 56.642 1.000 28.820 128 ASP BBB C 1
ATOM 3650 O O . ASP B 1 128 ? 10.931 14.955 57.764 1.000 28.246 128 ASP BBB O 1
ATOM 3655 N N . PHE B 1 129 ? 12.673 14.704 56.327 1.000 25.459 129 PHE BBB N 1
ATOM 3656 C CA . PHE B 1 129 ? 13.678 15.175 57.306 1.000 23.846 129 PHE BBB CA 1
ATOM 3657 C C . PHE B 1 129 ? 15.013 15.450 56.627 1.000 22.868 129 PHE BBB C 1
ATOM 3658 O O . PHE B 1 129 ? 15.294 14.882 55.553 1.000 21.860 129 PHE BBB O 1
ATOM 3666 N N . ALA B 1 130 ? 15.816 16.285 57.281 1.000 21.770 130 ALA BBB N 1
ATOM 3667 C CA . ALA B 1 130 ? 17.216 16.538 56.948 1.000 20.963 130 ALA BBB CA 1
ATOM 3668 C C . ALA B 1 130 ? 18.099 16.060 58.098 1.000 20.474 130 ALA BBB C 1
ATOM 3669 O O . ALA B 1 130 ? 19.179 15.509 57.829 1.000 20.600 130 ALA BBB O 1
ATOM 3671 N N . MET B 1 131 ? 17.671 16.253 59.343 1.000 19.873 131 MET BBB N 1
ATOM 3672 C CA . MET B 1 131 ? 18.531 15.951 60.506 1.000 19.951 131 MET BBB CA 1
ATOM 3673 C C . MET B 1 131 ? 17.656 15.487 61.662 1.000 19.569 131 MET BBB C 1
ATOM 3674 O O . MET B 1 131 ? 16.772 16.253 62.086 1.000 19.154 131 MET BBB O 1
ATOM 3679 N N . TRP B 1 132 ? 17.907 14.261 62.135 1.000 18.601 132 TRP BBB N 1
ATOM 3680 C CA . TRP B 1 132 ? 17.385 13.796 63.423 1.000 18.329 132 TRP BBB CA 1
ATOM 3681 C C . TRP B 1 132 ? 18.520 13.732 64.412 1.000 18.931 132 TRP BBB C 1
ATOM 3682 O O . TRP B 1 132 ? 19.694 13.816 64.036 1.000 18.930 132 TRP BBB O 1
ATOM 3693 N N . CYS B 1 133 ? 18.142 13.480 65.619 1.000 20.222 133 CYS BBB N 1
ATOM 3694 C CA . CYS B 1 133 ? 18.958 13.552 66.812 1.000 22.103 133 CYS BBB CA 1
ATOM 3695 C C . CYS B 1 133 ? 18.817 12.223 67.587 1.000 21.381 133 CYS BBB C 1
ATOM 3696 O O . CYS B 1 133 ? 17.678 11.792 67.750 1.000 21.100 133 CYS BBB O 1
ATOM 3699 N N . SER B 1 134 ? 19.911 11.619 68.064 1.000 20.845 134 SER BBB N 1
ATOM 3700 C CA . SER B 1 134 ? 19.847 10.535 69.076 1.000 21.276 134 SER BBB CA 1
ATOM 3701 C C . SER B 1 134 ? 20.516 10.994 70.391 1.000 21.025 134 SER BBB C 1
ATOM 3702 O O . SER B 1 134 ? 21.640 11.433 70.336 1.000 20.324 134 SER BBB O 1
ATOM 3705 N N . LEU B 1 135 ? 19.823 10.852 71.517 1.000 21.296 135 LEU BBB N 1
ATOM 3706 C CA . LEU B 1 135 ? 20.345 11.085 72.899 1.000 22.027 135 LEU BBB CA 1
ATOM 3707 C C . LEU B 1 135 ? 20.650 9.723 73.515 1.000 22.240 135 LEU BBB C 1
ATOM 3708 O O . LEU B 1 135 ? 19.731 8.872 73.531 1.000 21.005 135 LEU BBB O 1
ATOM 3713 N N . VAL B 1 136 ? 21.869 9.519 74.021 1.000 22.588 136 VAL BBB N 1
ATOM 3714 C CA . VAL B 1 136 ? 22.306 8.181 74.523 1.000 23.470 136 VAL BBB CA 1
ATOM 3715 C C . VAL B 1 136 ? 22.605 8.310 76.022 1.000 24.633 136 VAL BBB C 1
ATOM 3716 O O . VAL B 1 136 ? 23.477 9.147 76.376 1.000 23.743 136 VAL BBB O 1
ATOM 3720 N N . PHE B 1 137 ? 21.920 7.522 76.863 1.000 25.807 137 PHE BBB N 1
ATOM 3721 C CA . PHE B 1 137 ? 21.976 7.608 78.348 1.000 27.977 137 PHE BBB CA 1
ATOM 3722 C C . PHE B 1 137 ? 22.440 6.285 78.979 1.000 30.677 137 PHE BBB C 1
ATOM 3723 O O . PHE B 1 137 ? 21.938 5.206 78.617 1.000 28.736 137 PHE BBB O 1
ATOM 3731 N N . ARG B 1 138 ? 23.323 6.398 79.962 1.000 35.518 138 ARG BBB N 1
ATOM 3732 C CA . ARG B 1 138 ? 23.954 5.261 80.664 1.000 39.147 138 ARG BBB CA 1
ATOM 3733 C C . ARG B 1 138 ? 24.066 5.566 82.152 1.000 40.890 138 ARG BBB C 1
ATOM 3734 O O . ARG B 1 138 ? 24.183 6.756 82.504 1.000 41.560 138 ARG BBB O 1
ATOM 3742 N N . SER B 1 139 ? 24.042 4.523 82.984 1.000 41.937 139 SER BBB N 1
ATOM 3743 C CA . SER B 1 139 ? 24.648 4.535 84.338 1.000 43.433 139 SER BBB CA 1
ATOM 3744 C C . SER B 1 139 ? 26.132 4.882 84.177 1.000 43.805 139 SER BBB C 1
ATOM 3745 O O . SER B 1 139 ? 26.771 4.371 83.226 1.000 44.516 139 SER BBB O 1
ATOM 3748 N N . SER B 1 140 ? 26.643 5.776 85.007 1.000 45.384 140 SER BBB N 1
ATOM 3749 C CA . SER B 1 140 ? 28.091 6.065 85.130 1.000 46.082 140 SER BBB CA 1
ATOM 3750 C C . SER B 1 140 ? 28.655 6.730 83.863 1.000 45.418 140 SER BBB C 1
ATOM 3751 O O . SER B 1 140 ? 29.891 6.719 83.731 1.000 45.979 140 SER BBB O 1
ATOM 3754 N N . ARG B 1 141 ? 27.815 7.296 82.974 1.000 42.263 141 ARG BBB N 1
ATOM 3755 C CA . ARG B 1 141 ? 28.288 8.177 81.870 1.000 40.876 141 ARG BBB CA 1
ATOM 3756 C C . ARG B 1 141 ? 27.321 9.357 81.665 1.000 37.926 141 ARG BBB C 1
ATOM 3757 O O . ARG B 1 141 ? 26.112 9.185 81.826 1.000 34.914 141 ARG BBB O 1
ATOM 3765 N N . ARG B 1 142 ? 27.855 10.524 81.296 1.000 35.658 142 ARG BBB N 1
ATOM 3766 C CA . ARG B 1 142 ? 27.025 11.703 80.952 1.000 34.912 142 ARG BBB CA 1
ATOM 3767 C C . ARG B 1 142 ? 26.436 11.451 79.562 1.000 31.207 142 ARG BBB C 1
ATOM 3768 O O . ARG B 1 142 ? 26.939 10.617 78.803 1.000 30.165 142 ARG BBB O 1
ATOM 3772 N N . PRO B 1 143 ? 25.303 12.097 79.228 1.000 29.622 143 PRO BBB N 1
ATOM 3773 C CA . PRO B 1 143 ? 24.669 11.911 77.922 1.000 28.804 143 PRO BBB CA 1
ATOM 3774 C C . PRO B 1 143 ? 25.610 12.117 76.722 1.000 27.946 143 PRO BBB C 1
ATOM 3775 O O . PRO B 1 143 ? 26.434 12.958 76.783 1.000 27.745 143 PRO BBB O 1
ATOM 3779 N N . GLU B 1 144 ? 25.433 11.300 75.682 1.000 27.153 144 GLU BBB N 1
ATOM 3780 C CA . GLU B 1 144 ? 26.094 11.422 74.366 1.000 27.480 144 GLU BBB CA 1
ATOM 3781 C C . GLU B 1 144 ? 25.071 11.832 73.318 1.000 25.219 144 GLU BBB C 1
ATOM 3782 O O . GLU B 1 144 ? 23.899 11.399 73.418 1.000 24.335 144 GLU BBB O 1
ATOM 3788 N N . PHE B 1 145 ? 25.507 12.593 72.332 1.000 23.149 145 PHE BBB N 1
ATOM 3789 C CA . PHE B 1 145 ? 24.661 13.071 71.226 1.000 22.720 145 PHE BBB CA 1
ATOM 3790 C C . PHE B 1 145 ? 25.124 12.429 69.935 1.000 22.489 145 PHE BBB C 1
ATOM 3791 O O . PHE B 1 145 ? 26.303 12.400 69.684 1.000 21.781 145 PHE BBB O 1
ATOM 3799 N N . LYS B 1 146 ? 24.186 11.964 69.139 1.000 22.818 146 LYS BBB N 1
ATOM 3800 C CA . LYS B 1 146 ? 24.446 11.505 67.761 1.000 23.258 146 LYS BBB CA 1
ATOM 3801 C C . LYS B 1 146 ? 23.534 12.248 66.811 1.000 21.831 146 LYS BBB C 1
ATOM 3802 O O . LYS B 1 146 ? 22.392 12.554 67.192 1.000 20.943 146 LYS BBB O 1
ATOM 3808 N N . VAL B 1 147 ? 24.011 12.478 65.595 1.000 20.392 147 VAL BBB N 1
ATOM 3809 C CA . VAL B 1 147 ? 23.291 13.238 64.556 1.000 19.936 147 VAL BBB CA 1
ATOM 3810 C C . VAL B 1 147 ? 23.008 12.306 63.390 1.000 18.983 147 VAL BBB C 1
ATOM 3811 O O . VAL B 1 147 ? 23.966 11.667 62.895 1.000 18.587 147 VAL BBB O 1
ATOM 3815 N N . TYR B 1 148 ? 21.756 12.265 62.948 1.000 18.776 148 TYR BBB N 1
ATOM 3816 C CA . TYR B 1 148 ? 21.239 11.402 61.869 1.000 19.099 148 TYR BBB CA 1
ATOM 3817 C C . TYR B 1 148 ? 20.847 12.292 60.688 1.000 19.013 148 TYR BBB C 1
ATOM 3818 O O . TYR B 1 148 ? 19.882 13.038 60.797 1.000 18.844 148 TYR BBB O 1
ATOM 3827 N N . LEU B 1 149 ? 21.644 12.257 59.617 1.000 18.606 149 LEU BBB N 1
ATOM 3828 C CA . LEU B 1 149 ? 21.428 13.052 58.406 1.000 18.554 149 LEU BBB CA 1
ATOM 3829 C C . LEU B 1 149 ? 20.723 12.195 57.362 1.000 18.580 149 LEU BBB C 1
ATOM 3830 O O . LEU B 1 149 ? 20.945 10.953 57.338 1.000 18.426 149 LEU BBB O 1
ATOM 3835 N N . ASN B 1 150 ? 19.870 12.817 56.553 1.000 18.560 150 ASN BBB N 1
ATOM 3836 C CA . ASN B 1 150 ? 19.141 12.172 55.442 1.000 18.612 150 ASN BBB CA 1
ATOM 3837 C C . ASN B 1 150 ? 20.012 12.160 54.183 1.000 18.985 150 ASN BBB C 1
ATOM 3838 O O . ASN B 1 150 ? 20.198 13.198 53.527 1.000 19.954 150 ASN BBB O 1
ATOM 3843 N N . PRO B 1 151 ? 20.541 10.992 53.766 1.000 18.744 151 PRO BBB N 1
ATOM 3844 C CA . PRO B 1 151 ? 21.294 10.888 52.515 1.000 19.261 151 PRO BBB CA 1
ATOM 3845 C C . PRO B 1 151 ? 20.480 11.208 51.260 1.000 20.415 151 PRO BBB C 1
ATOM 3846 O O . PRO B 1 151 ? 21.101 11.512 50.260 1.000 21.946 151 PRO BBB O 1
ATOM 3850 N N . GLU B 1 152 ? 19.151 11.123 51.334 1.000 21.580 152 GLU BBB N 1
ATOM 3851 C CA . GLU B 1 152 ? 18.214 11.358 50.206 1.000 22.653 152 GLU BBB CA 1
ATOM 3852 C C . GLU B 1 152 ? 17.657 12.789 50.229 1.000 23.525 152 GLU BBB C 1
ATOM 3853 O O . GLU B 1 152 ? 16.694 13.056 49.479 1.000 24.314 152 GLU BBB O 1
ATOM 3859 N N . VAL B 1 153 ? 18.267 13.671 51.002 1.000 23.911 153 VAL BBB N 1
ATOM 3860 C CA . VAL B 1 153 ? 17.774 15.058 51.255 1.000 25.165 153 VAL BBB CA 1
ATOM 3861 C C . VAL B 1 153 ? 17.829 15.899 49.973 1.000 27.049 153 VAL BBB C 1
ATOM 3862 O O . VAL B 1 153 ? 17.045 16.841 49.879 1.000 28.044 153 VAL BBB O 1
ATOM 3866 N N . LYS B 1 154 ? 18.715 15.575 49.035 1.000 29.295 154 LYS BBB N 1
ATOM 3867 C CA . LYS B 1 154 ? 18.784 16.250 47.710 1.000 31.905 154 LYS BBB CA 1
ATOM 3868 C C . LYS B 1 154 ? 18.123 15.357 46.651 1.000 32.183 154 LYS BBB C 1
ATOM 3869 O O . LYS B 1 154 ? 18.354 15.590 45.476 1.000 33.756 154 LYS BBB O 1
ATOM 3875 N N . GLY B 1 155 ? 17.338 14.350 47.068 1.000 31.195 155 GLY BBB N 1
ATOM 3876 C CA . GLY B 1 155 ? 16.731 13.367 46.159 1.000 30.332 155 GLY BBB CA 1
ATOM 3877 C C . GLY B 1 155 ? 17.418 11.999 46.234 1.000 29.602 155 GLY BBB C 1
ATOM 3878 O O . GLY B 1 155 ? 18.600 11.925 46.602 1.000 27.644 155 GLY BBB O 1
ATOM 3879 N N . VAL B 1 156 ? 16.686 10.961 45.866 1.000 30.135 156 VAL BBB N 1
ATOM 3880 C CA . VAL B 1 156 ? 17.121 9.543 45.943 1.000 29.822 156 VAL BBB CA 1
ATOM 3881 C C . VAL B 1 156 ? 18.248 9.339 44.937 1.000 30.050 156 VAL BBB C 1
ATOM 3882 O O . VAL B 1 156 ? 19.280 8.750 45.298 1.000 28.702 156 VAL BBB O 1
ATOM 3886 N N . GLU B 1 157 ? 18.094 9.876 43.732 1.000 31.224 157 GLU BBB N 1
ATOM 3887 C CA . GLU B 1 157 ? 19.071 9.653 42.643 1.000 32.020 157 GLU BBB CA 1
ATOM 3888 C C . GLU B 1 157 ? 20.441 10.232 43.036 1.000 30.970 157 GLU BBB C 1
ATOM 3889 O O . GLU B 1 157 ? 21.415 9.648 42.648 1.000 29.743 157 GLU BBB O 1
ATOM 3895 N N . ARG B 1 158 ? 20.488 11.329 43.802 1.000 30.447 158 ARG BBB N 1
ATOM 3896 C CA . ARG B 1 158 ? 21.762 12.007 44.195 1.000 30.384 158 ARG BBB CA 1
ATOM 3897 C C . ARG B 1 158 ? 22.361 11.394 45.463 1.000 27.829 158 ARG BBB C 1
ATOM 3898 O O . ARG B 1 158 ? 23.439 11.780 45.804 1.000 27.744 158 ARG BBB O 1
ATOM 3906 N N . SER B 1 159 ? 21.673 10.471 46.135 1.000 25.866 159 SER BBB N 1
ATOM 3907 C CA . SER B 1 159 ? 22.105 9.948 47.459 1.000 24.222 159 SER BBB CA 1
ATOM 3908 C C . SER B 1 159 ? 23.449 9.218 47.358 1.000 23.470 159 SER BBB C 1
ATOM 3909 O O . SER B 1 159 ? 24.302 9.441 48.211 1.000 22.179 159 SER BBB O 1
ATOM 3912 N N . PRO B 1 160 ? 23.716 8.335 46.354 1.000 24.326 160 PRO BBB N 1
ATOM 3913 C CA . PRO B 1 160 ? 24.996 7.645 46.295 1.000 24.445 160 PRO BBB CA 1
ATOM 3914 C C . PRO B 1 160 ? 26.166 8.634 46.249 1.000 25.172 160 PRO BBB C 1
ATOM 3915 O O . PRO B 1 160 ? 27.138 8.457 46.994 1.000 24.489 160 PRO BBB O 1
ATOM 3919 N N . ALA B 1 161 ? 26.054 9.666 45.405 1.000 26.364 161 ALA BBB N 1
ATOM 3920 C CA . ALA B 1 161 ? 27.105 10.686 45.206 1.000 26.896 161 ALA BBB CA 1
ATOM 3921 C C . ALA B 1 161 ? 27.289 11.491 46.502 1.000 26.375 161 ALA BBB C 1
ATOM 3922 O O . ALA B 1 161 ? 28.443 11.722 46.892 1.000 25.564 161 ALA BBB O 1
ATOM 3924 N N . LEU B 1 162 ? 26.178 11.872 47.155 1.000 25.735 162 LEU BBB N 1
ATOM 3925 C CA . LEU B 1 162 ? 26.205 12.645 48.434 1.000 25.433 162 LEU BBB CA 1
ATOM 3926 C C . LEU B 1 162 ? 27.018 11.849 49.456 1.000 24.125 162 LEU BBB C 1
ATOM 3927 O O . LEU B 1 162 ? 28.004 12.386 50.008 1.000 23.332 162 LEU BBB O 1
ATOM 3932 N N . VAL B 1 163 ? 26.666 10.573 49.651 1.000 23.500 163 VAL BBB N 1
ATOM 3933 C CA . VAL B 1 163 ? 27.297 9.719 50.691 1.000 23.238 163 VAL BBB CA 1
ATOM 3934 C C . VAL B 1 163 ? 28.763 9.452 50.310 1.000 23.546 163 VAL BBB C 1
ATOM 3935 O O . VAL B 1 163 ? 29.648 9.568 51.189 1.000 22.218 163 VAL BBB O 1
ATOM 3939 N N . SER B 1 164 ? 29.024 9.118 49.056 1.000 24.267 164 SER BBB N 1
ATOM 3940 C CA . SER B 1 164 ? 30.396 8.859 48.563 1.000 25.809 164 SER BBB CA 1
ATOM 3941 C C . SER B 1 164 ? 31.286 10.070 48.861 1.000 26.466 164 SER BBB C 1
ATOM 3942 O O . SER B 1 164 ? 32.396 9.893 49.400 1.000 25.965 164 SER BBB O 1
ATOM 3945 N N . GLU B 1 165 ? 30.795 11.267 48.561 1.000 27.256 165 GLU BBB N 1
ATOM 3946 C CA . GLU B 1 165 ? 31.572 12.502 48.742 1.000 29.136 165 GLU BBB CA 1
ATOM 3947 C C . GLU B 1 165 ? 31.746 12.776 50.240 1.000 27.432 165 GLU BBB C 1
ATOM 3948 O O . GLU B 1 165 ? 32.850 13.147 50.627 1.000 26.137 165 GLU BBB O 1
ATOM 3954 N N . ALA B 1 166 ? 30.705 12.592 51.070 1.000 24.653 166 ALA BBB N 1
ATOM 3955 C CA . ALA B 1 166 ? 30.817 12.846 52.528 1.000 24.163 166 ALA BBB CA 1
ATOM 3956 C C . ALA B 1 166 ? 31.838 11.883 53.177 1.000 23.780 166 ALA BBB C 1
ATOM 3957 O O . ALA B 1 166 ? 32.652 12.339 53.982 1.000 23.206 166 ALA BBB O 1
ATOM 3959 N N . LEU B 1 167 ? 31.786 10.587 52.854 1.000 23.814 167 LEU BBB N 1
ATOM 3960 C CA . LEU B 1 167 ? 32.721 9.602 53.448 1.000 24.824 167 LEU BBB CA 1
ATOM 3961 C C . LEU B 1 167 ? 34.150 9.887 52.957 1.000 25.386 167 LEU BBB C 1
ATOM 3962 O O . LEU B 1 167 ? 35.067 9.822 53.771 1.000 25.202 167 LEU BBB O 1
ATOM 3967 N N . HIS B 1 168 ? 34.329 10.279 51.698 1.000 26.946 168 HIS BBB N 1
ATOM 3968 C CA . HIS B 1 168 ? 35.669 10.657 51.151 1.000 28.254 168 HIS BBB CA 1
ATOM 3969 C C . HIS B 1 168 ? 36.274 11.811 51.978 1.000 29.297 168 HIS BBB C 1
ATOM 3970 O O . HIS B 1 168 ? 37.462 11.713 52.408 1.000 28.395 168 HIS BBB O 1
ATOM 3977 N N . ARG B 1 169 ? 35.492 12.864 52.211 1.000 29.727 169 ARG BBB N 1
ATOM 3978 C CA . ARG B 1 169 ? 35.915 14.049 52.985 1.000 31.251 169 ARG BBB CA 1
ATOM 3979 C C . ARG B 1 169 ? 36.380 13.651 54.380 1.000 29.887 169 ARG BBB C 1
ATOM 3980 O O . ARG B 1 169 ? 37.305 14.251 54.861 1.000 29.538 169 ARG BBB O 1
ATOM 3988 N N . LEU B 1 170 ? 35.708 12.693 55.019 1.000 27.728 170 LEU BBB N 1
ATOM 3989 C CA . LEU B 1 170 ? 35.997 12.319 56.432 1.000 28.056 170 LEU BBB CA 1
ATOM 3990 C C . LEU B 1 170 ? 37.181 11.380 56.491 1.000 29.715 170 LEU BBB C 1
ATOM 3991 O O . LEU B 1 170 ? 37.646 11.145 57.592 1.000 31.253 170 LEU BBB O 1
ATOM 3996 N N . GLY B 1 171 ? 37.612 10.865 55.335 1.000 30.093 171 GLY BBB N 1
ATOM 3997 C CA . GLY B 1 171 ? 38.751 9.960 55.202 1.000 31.241 171 GLY BBB CA 1
ATOM 3998 C C . GLY B 1 171 ? 38.318 8.521 55.232 1.000 31.586 171 GLY BBB C 1
ATOM 3999 O O . GLY B 1 171 ? 39.183 7.682 55.495 1.000 33.510 171 GLY BBB O 1
ATOM 4000 N N . LEU B 1 172 ? 37.050 8.227 54.902 1.000 30.342 172 LEU BBB N 1
ATOM 4001 C CA . LEU B 1 172 ? 36.454 6.861 55.018 1.000 30.376 172 LEU BBB CA 1
ATOM 4002 C C . LEU B 1 172 ? 36.043 6.280 53.648 1.000 31.274 172 LEU BBB C 1
ATOM 4003 O O . LEU B 1 172 ? 35.244 5.360 53.637 1.000 32.380 172 LEU BBB O 1
ATOM 4008 N N . GLY B 1 173 ? 36.580 6.778 52.542 1.000 33.163 173 GLY BBB N 1
ATOM 4009 C CA . GLY B 1 173 ? 36.194 6.342 51.181 1.000 34.645 173 GLY BBB CA 1
ATOM 4010 C C . GLY B 1 173 ? 36.377 4.837 50.954 1.000 35.175 173 GLY BBB C 1
ATOM 4011 O O . GLY B 1 173 ? 35.413 4.179 50.495 1.000 33.107 173 GLY BBB O 1
ATOM 4012 N N . ALA B 1 174 ? 37.566 4.297 51.251 1.000 36.871 174 ALA BBB N 1
ATOM 4013 C CA . ALA B 1 174 ? 37.929 2.885 50.950 1.000 37.605 174 ALA BBB CA 1
ATOM 4014 C C . ALA B 1 174 ? 36.947 1.931 51.611 1.000 36.143 174 ALA BBB C 1
ATOM 4015 O O . ALA B 1 174 ? 36.504 0.993 50.933 1.000 37.220 174 ALA BBB O 1
ATOM 4017 N N . SER B 1 175 ? 36.623 2.131 52.892 1.000 35.622 175 SER BBB N 1
ATOM 4018 C CA . SER B 1 175 ? 35.731 1.210 53.633 1.000 34.165 175 SER BBB CA 1
ATOM 4019 C C . SER B 1 175 ? 34.322 1.260 53.028 1.000 32.081 175 SER BBB C 1
ATOM 4020 O O . SER B 1 175 ? 33.672 0.235 53.015 1.000 30.777 175 SER BBB O 1
ATOM 4023 N N . TYR B 1 176 ? 33.893 2.413 52.506 1.000 30.520 176 TYR BBB N 1
ATOM 4024 C CA . TYR B 1 176 ? 32.556 2.570 51.866 1.000 29.201 176 TYR BBB CA 1
ATOM 4025 C C . TYR B 1 176 ? 32.555 1.885 50.493 1.000 27.893 176 TYR BBB C 1
ATOM 4026 O O . TYR B 1 176 ? 31.558 1.364 50.100 1.000 27.008 176 TYR BBB O 1
ATOM 4035 N N . ARG B 1 177 ? 33.665 1.915 49.776 1.000 27.942 177 ARG BBB N 1
ATOM 4036 C CA . ARG B 1 177 ? 33.710 1.380 48.397 1.000 27.914 177 ARG BBB CA 1
ATOM 4037 C C . ARG B 1 177 ? 33.558 -0.152 48.450 1.000 26.097 177 ARG BBB C 1
ATOM 4038 O O . ARG B 1 177 ? 32.978 -0.683 47.547 1.000 24.659 177 ARG BBB O 1
ATOM 4046 N N . ALA B 1 178 ? 34.058 -0.799 49.504 1.000 25.351 178 ALA BBB N 1
ATOM 4047 C CA . ALA B 1 178 ? 33.834 -2.239 49.793 1.000 24.822 178 ALA BBB CA 1
ATOM 4048 C C . ALA B 1 178 ? 32.323 -2.520 49.817 1.000 23.764 178 ALA BBB C 1
ATOM 4049 O O . ALA B 1 178 ? 31.881 -3.560 49.252 1.000 23.954 178 ALA BBB O 1
ATOM 4051 N N . LEU B 1 179 ? 31.528 -1.633 50.436 1.000 23.253 179 LEU BBB N 1
ATOM 4052 C CA . LEU B 1 179 ? 30.058 -1.832 50.512 1.000 23.166 179 LEU BBB CA 1
ATOM 4053 C C . LEU B 1 179 ? 29.441 -1.601 49.119 1.000 23.749 179 LEU BBB C 1
ATOM 4054 O O . LEU B 1 179 ? 28.623 -2.438 48.719 1.000 22.773 179 LEU BBB O 1
ATOM 4059 N N . LEU B 1 180 ? 29.800 -0.489 48.421 1.000 25.023 180 LEU BBB N 1
ATOM 4060 C CA . LEU B 1 180 ? 29.270 -0.141 47.055 1.000 26.533 180 LEU BBB CA 1
ATOM 4061 C C . LEU B 1 180 ? 29.503 -1.327 46.094 1.000 26.637 180 LEU BBB C 1
ATOM 4062 O O . LEU B 1 180 ? 28.558 -1.747 45.388 1.000 26.702 180 LEU BBB O 1
ATOM 4067 N N . ASP B 1 181 ? 30.742 -1.804 46.058 1.000 25.892 181 ASP BBB N 1
ATOM 4068 C CA . ASP B 1 181 ? 31.272 -2.725 45.026 1.000 26.330 181 ASP BBB CA 1
ATOM 4069 C C . ASP B 1 181 ? 30.974 -4.173 45.373 1.000 25.800 181 ASP BBB C 1
ATOM 4070 O O . ASP B 1 181 ? 30.809 -4.963 44.408 1.000 25.148 181 ASP BBB O 1
ATOM 4075 N N . HIS B 1 182 ? 30.916 -4.520 46.675 1.000 25.012 182 HIS BBB N 1
ATOM 4076 C CA . HIS B 1 182 ? 30.806 -5.944 47.122 1.000 24.679 182 HIS BBB CA 1
ATOM 4077 C C . HIS B 1 182 ? 29.639 -6.203 48.091 1.000 24.637 182 HIS BBB C 1
ATOM 4078 O O . HIS B 1 182 ? 29.416 -7.386 48.382 1.000 24.193 182 HIS BBB O 1
ATOM 4085 N N . GLY B 1 183 ? 28.911 -5.175 48.555 1.000 24.577 183 GLY BBB N 1
ATOM 4086 C CA . GLY B 1 183 ? 27.854 -5.357 49.577 1.000 24.927 183 GLY BBB CA 1
ATOM 4087 C C . GLY B 1 183 ? 26.491 -4.894 49.129 1.000 25.854 183 GLY BBB C 1
ATOM 4088 O O . GLY B 1 183 ? 25.541 -5.096 49.865 1.000 24.530 183 GLY BBB O 1
ATOM 4089 N N . VAL B 1 184 ? 26.385 -4.253 47.993 1.000 36.138 184 VAL BBB N 1
ATOM 4090 C CA . VAL B 1 184 ? 25.095 -3.724 47.531 1.000 37.575 184 VAL BBB CA 1
ATOM 4091 C C . VAL B 1 184 ? 24.646 -4.579 46.369 1.000 42.187 184 VAL BBB C 1
ATOM 4092 O O . VAL B 1 184 ? 25.395 -4.677 45.351 1.000 44.518 184 VAL BBB O 1
ATOM 4096 N N . ARG B 1 185 ? 23.495 -5.222 46.550 1.000 45.828 185 ARG BBB N 1
ATOM 4097 C CA . ARG B 1 185 ? 22.745 -5.893 45.475 1.000 48.270 185 ARG BBB CA 1
ATOM 4098 C C . ARG B 1 185 ? 23.069 -5.163 44.176 1.000 46.759 185 ARG BBB C 1
ATOM 4099 O O . ARG B 1 185 ? 22.819 -3.973 44.058 1.000 47.882 185 ARG BBB O 1
ATOM 4107 N N . PRO B 1 186 ? 23.700 -5.797 43.180 1.000 47.338 186 PRO BBB N 1
ATOM 4108 C CA . PRO B 1 186 ? 24.077 -5.072 41.958 1.000 46.401 186 PRO BBB CA 1
ATOM 4109 C C . PRO B 1 186 ? 22.860 -4.403 41.293 1.000 44.400 186 PRO BBB C 1
ATOM 4110 O O . PRO B 1 186 ? 21.771 -4.977 41.363 1.000 42.592 186 PRO BBB O 1
ATOM 4114 N N . GLY B 1 187 ? 23.063 -3.192 40.738 1.000 41.808 187 GLY BBB N 1
ATOM 4115 C CA . GLY B 1 187 ? 22.025 -2.312 40.166 1.000 39.309 187 GLY BBB CA 1
ATOM 4116 C C . GLY B 1 187 ? 21.008 -1.759 41.190 1.000 35.802 187 GLY BBB C 1
ATOM 4117 O O . GLY B 1 187 ? 20.074 -1.068 40.751 1.000 35.480 187 GLY BBB O 1
ATOM 4118 N N . GLU B 1 188 ? 21.149 -2.004 42.499 1.000 33.608 188 GLU BBB N 1
ATOM 4119 C CA . GLU B 1 188 ? 20.011 -1.748 43.435 1.000 31.228 188 GLU BBB CA 1
ATOM 4120 C C . GLU B 1 188 ? 20.235 -0.507 44.309 1.000 28.667 188 GLU BBB C 1
ATOM 4121 O O . GLU B 1 188 ? 19.313 -0.181 45.015 1.000 25.446 188 GLU BBB O 1
ATOM 4127 N N . LEU B 1 189 ? 21.379 0.183 44.249 1.000 28.277 189 LEU BBB N 1
ATOM 4128 C CA . LEU B 1 189 ? 21.592 1.363 45.132 1.000 27.762 189 LEU BBB CA 1
ATOM 4129 C C . LEU B 1 189 ? 20.738 2.525 44.661 1.000 26.452 189 LEU BBB C 1
ATOM 4130 O O . LEU B 1 189 ? 20.860 2.918 43.531 1.000 27.250 189 LEU BBB O 1
ATOM 4135 N N . GLY B 1 190 ? 19.898 3.046 45.546 1.000 24.694 190 GLY BBB N 1
ATOM 4136 C CA . GLY B 1 190 ? 18.903 4.067 45.225 1.000 24.654 190 GLY BBB CA 1
ATOM 4137 C C . GLY B 1 190 ? 17.634 3.438 44.682 1.000 24.528 190 GLY BBB C 1
ATOM 4138 O O . GLY B 1 190 ? 16.798 4.167 44.262 1.000 25.789 190 GLY BBB O 1
ATOM 4139 N N . ARG B 1 191 ? 17.516 2.102 44.694 1.000 23.556 191 ARG BBB N 1
ATOM 4140 C CA . ARG B 1 191 ? 16.279 1.418 44.255 1.000 24.531 191 ARG BBB CA 1
ATOM 4141 C C . ARG B 1 191 ? 15.859 0.439 45.362 1.000 24.558 191 ARG BBB C 1
ATOM 4142 O O . ARG B 1 191 ? 15.270 0.893 46.332 1.000 26.551 191 ARG BBB O 1
ATOM 4150 N N . GLY B 1 192 ? 16.130 -0.839 45.226 1.000 24.524 192 GLY BBB N 1
ATOM 4151 C CA . GLY B 1 192 ? 15.828 -1.821 46.291 1.000 25.476 192 GLY BBB CA 1
ATOM 4152 C C . GLY B 1 192 ? 16.598 -1.522 47.575 1.000 24.747 192 GLY BBB C 1
ATOM 4153 O O . GLY B 1 192 ? 16.037 -1.747 48.640 1.000 25.776 192 GLY BBB O 1
ATOM 4154 N N . ASP B 1 193 ? 17.854 -1.037 47.457 1.000 23.064 193 ASP BBB N 1
ATOM 4155 C CA . ASP B 1 193 ? 18.724 -0.700 48.604 1.000 22.807 193 ASP BBB CA 1
ATOM 4156 C C . ASP B 1 193 ? 18.855 0.823 48.723 1.000 21.374 193 ASP BBB C 1
ATOM 4157 O O . ASP B 1 193 ? 19.461 1.454 47.835 1.000 19.534 193 ASP BBB O 1
ATOM 4162 N N . ARG B 1 194 ? 18.269 1.384 49.771 1.000 21.036 194 ARG BBB N 1
ATOM 4163 C CA . ARG B 1 194 ? 18.153 2.849 49.923 1.000 20.654 194 ARG BBB CA 1
ATOM 4164 C C . ARG B 1 194 ? 19.093 3.319 51.050 1.000 20.096 194 ARG BBB C 1
ATOM 4165 O O . ARG B 1 194 ? 19.167 2.665 52.107 1.000 19.871 194 ARG BBB O 1
ATOM 4173 N N . LEU B 1 195 ? 19.775 4.437 50.840 1.000 19.612 195 LEU BBB N 1
ATOM 4174 C CA . LEU B 1 195 ? 20.640 5.075 51.863 1.000 19.239 195 LEU BBB CA 1
ATOM 4175 C C . LEU B 1 195 ? 19.720 5.919 52.752 1.000 19.704 195 LEU BBB C 1
ATOM 4176 O O . LEU B 1 195 ? 19.187 6.956 52.278 1.000 19.861 195 LEU BBB O 1
ATOM 4181 N N . THR B 1 196 ? 19.455 5.439 53.966 1.000 18.660 196 THR BBB N 1
ATOM 4182 C CA . THR B 1 196 ? 18.369 5.937 54.821 1.000 18.975 196 THR BBB CA 1
ATOM 4183 C C . THR B 1 196 ? 18.894 6.927 55.874 1.000 17.895 196 THR BBB C 1
ATOM 4184 O O . THR B 1 196 ? 18.204 7.921 56.148 1.000 18.139 196 THR BBB O 1
ATOM 4188 N N . PHE B 1 197 ? 19.981 6.616 56.528 1.000 17.539 197 PHE BBB N 1
ATOM 4189 C CA . PHE B 1 197 ? 20.577 7.469 57.576 1.000 17.466 197 PHE BBB CA 1
ATOM 4190 C C . PHE B 1 197 ? 22.077 7.491 57.423 1.000 17.094 197 PHE BBB C 1
ATOM 4191 O O . PHE B 1 197 ? 22.683 6.448 57.145 1.000 16.670 197 PHE BBB O 1
ATOM 4199 N N . PHE B 1 198 ? 22.642 8.670 57.618 1.000 16.640 198 PHE BBB N 1
ATOM 4200 C CA . PHE B 1 198 ? 24.090 8.904 57.749 1.000 17.263 198 PHE BBB CA 1
ATOM 4201 C C . PHE B 1 198 ? 24.335 9.427 59.160 1.000 16.824 198 PHE BBB C 1
ATOM 4202 O O . PHE B 1 198 ? 23.996 10.581 59.394 1.000 16.346 198 PHE BBB O 1
ATOM 4210 N N . ALA B 1 199 ? 24.898 8.619 60.072 1.000 17.114 199 ALA BBB N 1
ATOM 4211 C CA . ALA B 1 199 ? 24.911 8.942 61.523 1.000 17.613 199 ALA BBB CA 1
ATOM 4212 C C . ALA B 1 199 ? 26.341 9.131 62.007 1.000 18.587 199 ALA BBB C 1
ATOM 4213 O O . ALA B 1 199 ? 27.212 8.271 61.713 1.000 18.589 199 ALA BBB O 1
ATOM 4215 N N . VAL B 1 200 ? 26.582 10.254 62.678 1.000 19.298 200 VAL BBB N 1
ATOM 4216 C CA . VAL B 1 200 ? 27.894 10.574 63.294 1.000 20.418 200 VAL BBB CA 1
ATOM 4217 C C . VAL B 1 200 ? 27.665 11.066 64.719 1.000 21.772 200 VAL BBB C 1
ATOM 4218 O O . VAL B 1 200 ? 26.555 11.618 65.007 1.000 21.684 200 VAL BBB O 1
ATOM 4222 N N . ASP B 1 201 ? 28.679 10.915 65.568 1.000 23.612 201 ASP BBB N 1
ATOM 4223 C CA . ASP B 1 201 ? 28.733 11.583 66.896 1.000 24.848 201 ASP BBB CA 1
ATOM 4224 C C . ASP B 1 201 ? 28.676 13.093 66.666 1.000 24.417 201 ASP BBB C 1
ATOM 4225 O O . ASP B 1 201 ? 29.254 13.571 65.660 1.000 24.597 201 ASP BBB O 1
ATOM 4230 N N . LEU B 1 202 ? 28.024 13.815 67.559 1.000 23.239 202 LEU BBB N 1
ATOM 4231 C CA . LEU B 1 202 ? 28.066 15.289 67.587 1.000 23.855 202 LEU BBB CA 1
ATOM 4232 C C . LEU B 1 202 ? 29.515 15.729 67.835 1.000 24.749 202 LEU BBB C 1
ATOM 4233 O O . LEU B 1 202 ? 29.999 16.630 67.127 1.000 24.871 202 LEU BBB O 1
ATOM 4238 N N . HIS B 1 203 ? 30.167 15.092 68.797 1.000 26.793 203 HIS BBB N 1
ATOM 4239 C CA . HIS B 1 203 ? 31.515 15.458 69.289 1.000 29.476 203 HIS BBB CA 1
ATOM 4240 C C . HIS B 1 203 ? 32.561 14.835 68.362 1.000 30.472 203 HIS BBB C 1
ATOM 4241 O O . HIS B 1 203 ? 32.399 13.646 68.033 1.000 31.153 203 HIS BBB O 1
ATOM 4248 N N . ASP B 1 204 ? 33.560 15.606 67.935 1.000 32.846 204 ASP BBB N 1
ATOM 4249 C CA . ASP B 1 204 ? 34.748 15.079 67.207 1.000 34.850 204 ASP BBB CA 1
ATOM 4250 C C . ASP B 1 204 ? 35.400 14.042 68.110 1.000 36.692 204 ASP BBB C 1
ATOM 4251 O O . ASP B 1 204 ? 35.767 14.402 69.219 1.000 39.872 204 ASP BBB O 1
ATOM 4256 N N . GLY B 1 205 ? 35.466 12.797 67.677 1.000 38.152 205 GLY BBB N 1
ATOM 4257 C CA . GLY B 1 205 ? 36.183 11.734 68.399 1.000 38.715 205 GLY BBB CA 1
ATOM 4258 C C . GLY B 1 205 ? 37.646 11.730 67.982 1.000 38.761 205 GLY BBB C 1
ATOM 4259 O O . GLY B 1 205 ? 38.042 12.523 67.139 1.000 38.665 205 GLY BBB O 1
ATOM 4260 N N . PRO B 1 206 ? 38.485 10.833 68.536 1.000 40.117 206 PRO BBB N 1
ATOM 4261 C CA . PRO B 1 206 ? 39.867 10.705 68.079 1.000 39.184 206 PRO BBB CA 1
ATOM 4262 C C . PRO B 1 206 ? 39.944 10.412 66.564 1.000 37.762 206 PRO BBB C 1
ATOM 4263 O O . PRO B 1 206 ? 40.803 10.928 65.918 1.000 37.581 206 PRO BBB O 1
ATOM 4267 N N . GLN B 1 207 ? 39.003 9.628 66.042 1.000 35.090 207 GLN BBB N 1
ATOM 4268 C CA . GLN B 1 207 ? 38.969 9.184 64.629 1.000 34.136 207 GLN BBB CA 1
ATOM 4269 C C . GLN B 1 207 ? 37.582 9.441 64.046 1.000 32.068 207 GLN BBB C 1
ATOM 4270 O O . GLN B 1 207 ? 36.611 9.460 64.817 1.000 31.009 207 GLN BBB O 1
ATOM 4276 N N . ALA B 1 208 ? 37.504 9.647 62.738 1.000 29.541 208 ALA BBB N 1
ATOM 4277 C CA . ALA B 1 208 ? 36.232 9.764 62.002 1.000 27.703 208 ALA BBB CA 1
ATOM 4278 C C . ALA B 1 208 ? 35.519 8.422 62.128 1.000 26.862 208 ALA BBB C 1
ATOM 4279 O O . ALA B 1 208 ? 36.191 7.384 62.087 1.000 25.516 208 ALA BBB O 1
ATOM 4281 N N . ARG B 1 209 ? 34.207 8.461 62.259 1.000 25.930 209 ARG BBB N 1
ATOM 4282 C CA . ARG B 1 209 ? 33.369 7.264 62.434 1.000 26.508 209 ARG BBB CA 1
ATOM 4283 C C . ARG B 1 209 ? 31.986 7.602 61.884 1.000 24.351 209 ARG BBB C 1
ATOM 4284 O O . ARG B 1 209 ? 31.451 8.708 62.213 1.000 24.431 209 ARG BBB O 1
ATOM 4292 N N . VAL B 1 210 ? 31.456 6.765 61.023 1.000 21.365 210 VAL BBB N 1
ATOM 4293 C CA . VAL B 1 210 ? 30.118 6.969 60.430 1.000 20.389 210 VAL BBB CA 1
ATOM 4294 C C . VAL B 1 210 ? 29.353 5.674 60.533 1.000 19.988 210 VAL BBB C 1
ATOM 4295 O O . VAL B 1 210 ? 29.947 4.607 60.294 1.000 19.106 210 VAL BBB O 1
ATOM 4299 N N . LYS B 1 211 ? 28.068 5.776 60.840 1.000 19.312 211 LYS BBB N 1
ATOM 4300 C CA . LYS B 1 211 ? 27.170 4.619 60.793 1.000 20.329 211 LYS BBB CA 1
ATOM 4301 C C . LYS B 1 211 ? 26.149 4.864 59.683 1.000 19.208 211 LYS BBB C 1
ATOM 4302 O O . LYS B 1 211 ? 25.416 5.876 59.754 1.000 19.452 211 LYS BBB O 1
ATOM 4308 N N . LEU B 1 212 ? 26.153 4.016 58.659 1.000 17.885 212 LEU BBB N 1
ATOM 4309 C CA . LEU B 1 212 ? 25.309 4.189 57.459 1.000 17.381 212 LEU BBB CA 1
ATOM 4310 C C . LEU B 1 212 ? 24.236 3.141 57.494 1.000 17.391 212 LEU BBB C 1
ATOM 4311 O O . LEU B 1 212 ? 24.579 1.958 57.677 1.000 17.719 212 LEU BBB O 1
ATOM 4316 N N . TYR B 1 213 ? 22.981 3.551 57.352 1.000 17.187 213 TYR BBB N 1
ATOM 4317 C CA . TYR B 1 213 ? 21.839 2.618 57.382 1.000 17.182 213 TYR BBB CA 1
ATOM 4318 C C . TYR B 1 213 ? 21.302 2.423 55.965 1.000 17.738 213 TYR BBB C 1
ATOM 4319 O O . TYR B 1 213 ? 21.049 3.425 55.238 1.000 17.810 213 TYR BBB O 1
ATOM 4328 N N . LEU B 1 214 ? 21.127 1.172 55.565 1.000 17.723 214 LEU BBB N 1
ATOM 4329 C CA . LEU B 1 214 ? 20.538 0.808 54.249 1.000 18.570 214 LEU BBB CA 1
ATOM 4330 C C . LEU B 1 214 ? 19.197 0.154 54.473 1.000 18.279 214 LEU BBB C 1
ATOM 4331 O O . LEU B 1 214 ? 19.164 -0.818 55.253 1.000 18.582 214 LEU BBB O 1
ATOM 4336 N N . THR B 1 215 ? 18.182 0.575 53.746 1.000 17.327 215 THR BBB N 1
ATOM 4337 C CA . THR B 1 215 ? 16.841 -0.035 53.804 1.000 17.051 215 THR BBB CA 1
ATOM 4338 C C . THR B 1 215 ? 16.734 -0.988 52.627 1.000 17.017 215 THR BBB C 1
ATOM 4339 O O . THR B 1 215 ? 16.999 -0.563 51.527 1.000 16.200 215 THR BBB O 1
ATOM 4343 N N . HIS B 1 216 ? 16.376 -2.235 52.877 1.000 16.940 216 HIS BBB N 1
ATOM 4344 C CA . HIS B 1 216 ? 16.238 -3.283 51.843 1.000 18.101 216 HIS BBB CA 1
ATOM 4345 C C . HIS B 1 216 ? 14.748 -3.545 51.589 1.000 19.235 216 HIS BBB C 1
ATOM 4346 O O . HIS B 1 216 ? 14.139 -4.337 52.348 1.000 19.243 216 HIS BBB O 1
ATOM 4353 N N . HIS B 1 217 ? 14.187 -2.903 50.571 1.000 20.020 217 HIS BBB N 1
ATOM 4354 C CA . HIS B 1 217 ? 12.771 -3.029 50.154 1.000 21.238 217 HIS BBB CA 1
ATOM 4355 C C . HIS B 1 217 ? 12.488 -4.434 49.595 1.000 22.519 217 HIS BBB C 1
ATOM 4356 O O . HIS B 1 217 ? 13.220 -4.896 48.690 1.000 22.633 217 HIS BBB O 1
ATOM 4363 N N . GLU B 1 218 ? 11.434 -5.072 50.101 1.000 23.696 218 GLU BBB N 1
ATOM 4364 C CA . GLU B 1 218 ? 10.890 -6.328 49.528 1.000 25.325 218 GLU BBB CA 1
ATOM 4365 C C . GLU B 1 218 ? 12.031 -7.356 49.408 1.000 25.444 218 GLU BBB C 1
ATOM 4366 O O . GLU B 1 218 ? 12.252 -7.899 48.294 1.000 25.608 218 GLU BBB O 1
ATOM 4372 N N . ALA B 1 219 ? 12.746 -7.611 50.500 1.000 24.488 219 ALA BBB N 1
ATOM 4373 C CA . ALA B 1 219 ? 14.034 -8.334 50.462 1.000 24.603 219 ALA BBB CA 1
ATOM 4374 C C . ALA B 1 219 ? 13.919 -9.756 51.030 1.000 23.829 219 ALA BBB C 1
ATOM 4375 O O . ALA B 1 219 ? 13.184 -9.967 52.017 1.000 24.094 219 ALA BBB O 1
ATOM 4377 N N . GLU B 1 220 ? 14.691 -10.679 50.449 1.000 23.052 220 GLU BBB N 1
ATOM 4378 C CA . GLU B 1 220 ? 14.940 -12.040 50.983 1.000 22.129 220 GLU BBB CA 1
ATOM 4379 C C . GLU B 1 220 ? 16.102 -11.941 51.967 1.000 20.184 220 GLU BBB C 1
ATOM 4380 O O . GLU B 1 220 ? 17.082 -11.192 51.671 1.000 18.319 220 GLU BBB O 1
ATOM 4386 N N . VAL B 1 221 ? 16.006 -12.620 53.109 1.000 19.106 221 VAL BBB N 1
ATOM 4387 C CA A VAL B 1 221 ? 17.063 -12.580 54.161 0.610 18.967 221 VAL BBB CA 1
ATOM 4388 C CA B VAL B 1 221 ? 17.063 -12.562 54.160 0.390 18.907 221 VAL BBB CA 1
ATOM 4389 C C . VAL B 1 221 ? 18.383 -13.056 53.544 1.000 18.397 221 VAL BBB C 1
ATOM 4390 O O . VAL B 1 221 ? 19.436 -12.652 54.024 1.000 18.305 221 VAL BBB O 1
ATOM 4397 N N . TRP B 1 222 ? 18.308 -13.891 52.518 1.000 18.595 222 TRP BBB N 1
ATOM 4398 C CA . TRP B 1 222 ? 19.517 -14.384 51.788 1.000 18.309 222 TRP BBB CA 1
ATOM 4399 C C . TRP B 1 222 ? 20.327 -13.189 51.292 1.000 17.751 222 TRP BBB C 1
ATOM 4400 O O . TRP B 1 222 ? 21.554 -13.174 51.488 1.000 17.106 222 TRP BBB O 1
ATOM 44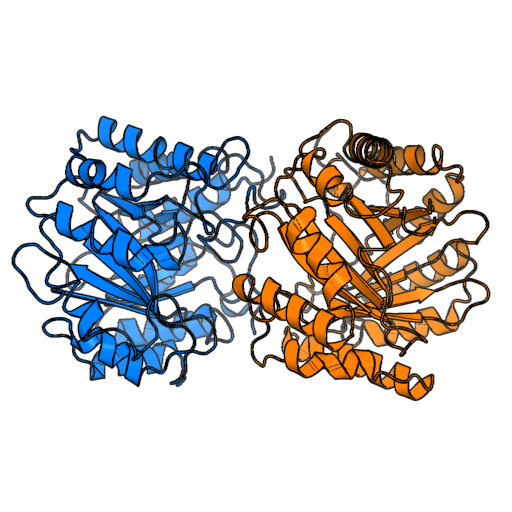11 N N . ASP B 1 223 ? 19.660 -12.216 50.686 1.000 18.011 223 ASP BBB N 1
ATOM 4412 C CA . ASP B 1 223 ? 20.320 -11.026 50.068 1.000 18.596 223 ASP BBB CA 1
ATOM 4413 C C . ASP B 1 223 ? 20.753 -10.021 51.151 1.000 18.294 223 ASP BBB C 1
ATOM 4414 O O . ASP B 1 223 ? 21.805 -9.374 51.008 1.000 17.800 223 ASP BBB O 1
ATOM 4419 N N . VAL B 1 224 ? 19.955 -9.855 52.215 1.000 17.848 224 VAL BBB N 1
ATOM 4420 C CA . VAL B 1 224 ? 20.314 -8.962 53.333 1.000 17.361 224 VAL BBB CA 1
ATOM 4421 C C . VAL B 1 224 ? 21.567 -9.501 54.039 1.000 17.382 224 VAL BBB C 1
ATOM 4422 O O . VAL B 1 224 ? 22.463 -8.690 54.369 1.000 17.482 224 VAL BBB O 1
ATOM 4426 N N . THR B 1 225 ? 21.682 -10.817 54.229 1.000 17.180 225 THR BBB N 1
ATOM 4427 C CA . THR B 1 225 ? 22.872 -11.412 54.893 1.000 17.099 225 THR BBB CA 1
ATOM 4428 C C . THR B 1 225 ? 24.075 -11.408 53.949 1.000 16.858 225 THR BBB C 1
ATOM 4429 O O . THR B 1 225 ? 25.192 -11.329 54.443 1.000 16.446 225 THR BBB O 1
ATOM 4433 N N . ARG B 1 226 ? 23.866 -11.451 52.645 1.000 17.166 226 ARG BBB N 1
ATOM 4434 C CA . ARG B 1 226 ? 24.973 -11.283 51.685 1.000 17.187 226 ARG BBB CA 1
ATOM 4435 C C . ARG B 1 226 ? 25.517 -9.856 51.800 1.000 17.356 226 ARG BBB C 1
ATOM 4436 O O . ARG B 1 226 ? 26.767 -9.689 51.814 1.000 17.964 226 ARG BBB O 1
ATOM 4444 N N . ALA B 1 227 ? 24.656 -8.866 51.907 1.000 17.277 227 ALA BBB N 1
ATOM 4445 C CA . ALA B 1 227 ? 25.071 -7.463 52.144 1.000 17.986 227 ALA BBB CA 1
ATOM 4446 C C . ALA B 1 227 ? 25.888 -7.386 53.442 1.000 18.155 227 ALA BBB C 1
ATOM 4447 O O . ALA B 1 227 ? 26.935 -6.756 53.441 1.000 20.290 227 ALA BBB O 1
ATOM 4449 N N . ALA B 1 228 ? 25.483 -8.093 54.472 1.000 17.910 228 ALA BBB N 1
ATOM 4450 C CA . ALA B 1 228 ? 26.130 -8.047 55.799 1.000 18.069 228 ALA BBB CA 1
ATOM 4451 C C . ALA B 1 228 ? 27.536 -8.652 55.736 1.000 18.514 228 ALA BBB C 1
ATOM 4452 O O . ALA B 1 228 ? 28.372 -8.251 56.523 1.000 18.076 228 ALA BBB O 1
ATOM 4454 N N . SER B 1 229 ? 27.759 -9.609 54.846 1.000 19.504 229 SER BBB N 1
ATOM 4455 C CA A SER B 1 229 ? 28.984 -10.456 54.798 0.410 20.208 229 SER BBB CA 1
ATOM 4456 C CA B SER B 1 229 ? 28.986 -10.451 54.857 0.590 20.296 229 SER BBB CA 1
ATOM 4457 C C . SER B 1 229 ? 30.214 -9.639 54.425 1.000 20.460 229 SER BBB C 1
ATOM 4458 O O . SER B 1 229 ? 31.330 -10.176 54.570 1.000 21.183 229 SER BBB O 1
ATOM 4463 N N . VAL B 1 230 ? 30.039 -8.399 53.954 1.000 20.621 230 VAL BBB N 1
ATOM 4464 C CA . VAL B 1 230 ? 31.215 -7.513 53.691 1.000 21.319 230 VAL BBB CA 1
ATOM 4465 C C . VAL B 1 230 ? 31.852 -7.133 55.044 1.000 22.022 230 VAL BBB C 1
ATOM 4466 O O . VAL B 1 230 ? 33.014 -6.728 55.036 1.000 22.913 230 VAL BBB O 1
ATOM 4470 N N . VAL B 1 231 ? 31.139 -7.255 56.174 1.000 21.200 231 VAL BBB N 1
ATOM 4471 C CA . VAL B 1 231 ? 31.743 -6.971 57.510 1.000 21.988 231 VAL BBB CA 1
ATOM 4472 C C . VAL B 1 231 ? 32.437 -8.237 58.050 1.000 23.296 231 VAL BBB C 1
ATOM 4473 O O . VAL B 1 231 ? 31.808 -9.304 58.080 1.000 21.760 231 VAL BBB O 1
ATOM 4477 N N . ASP B 1 232 ? 33.686 -8.118 58.497 1.000 26.249 232 ASP BBB N 1
ATOM 4478 C CA . ASP B 1 232 ? 34.470 -9.268 59.023 1.000 29.455 232 ASP BBB CA 1
ATOM 4479 C C . ASP B 1 232 ? 33.808 -9.795 60.277 1.000 29.389 232 ASP BBB C 1
ATOM 4480 O O . ASP B 1 232 ? 33.389 -8.981 61.123 1.000 29.766 232 ASP BBB O 1
ATOM 4485 N N . GLY B 1 233 ? 33.746 -11.109 60.387 1.000 30.923 233 GLY BBB N 1
ATOM 4486 C CA . GLY B 1 233 ? 33.309 -11.798 61.602 1.000 31.777 233 GLY BBB CA 1
ATOM 4487 C C . GLY B 1 233 ? 31.848 -11.585 61.874 1.000 31.728 233 GLY BBB C 1
ATOM 4488 O O . GLY B 1 233 ? 31.468 -11.704 63.036 1.000 34.965 233 GLY BBB O 1
ATOM 4489 N N . VAL B 1 234 ? 31.058 -11.261 60.850 1.000 29.777 234 VAL BBB N 1
ATOM 4490 C CA . VAL B 1 234 ? 29.570 -11.334 60.922 1.000 28.730 234 VAL BBB CA 1
ATOM 4491 C C . VAL B 1 234 ? 29.192 -12.769 60.550 1.000 27.605 234 VAL BBB C 1
ATOM 4492 O O . VAL B 1 234 ? 29.751 -13.302 59.564 1.000 28.689 234 VAL BBB O 1
ATOM 4496 N N . ASP B 1 235 ? 28.318 -13.392 61.322 1.000 25.107 235 ASP BBB N 1
ATOM 4497 C CA . ASP B 1 235 ? 27.886 -14.779 61.070 1.000 24.581 235 ASP BBB CA 1
ATOM 4498 C C . ASP B 1 235 ? 26.528 -14.731 60.380 1.000 22.279 235 ASP BBB C 1
ATOM 4499 O O . ASP B 1 235 ? 25.535 -14.334 61.047 1.000 21.130 235 ASP BBB O 1
ATOM 4504 N N . VAL B 1 236 ? 26.470 -15.093 59.102 1.000 20.787 236 VAL BBB N 1
ATOM 4505 C CA . VAL B 1 236 ? 25.225 -14.944 58.287 1.000 20.819 236 VAL BBB CA 1
ATOM 4506 C C . VAL B 1 236 ? 24.137 -15.867 58.855 1.000 20.728 236 VAL BBB C 1
ATOM 4507 O O . VAL B 1 236 ? 22.977 -15.500 58.793 1.000 19.742 236 VAL BBB O 1
ATOM 4511 N N . ALA B 1 237 ? 24.490 -17.060 59.362 1.000 20.818 237 ALA BBB N 1
ATOM 4512 C CA . ALA B 1 237 ? 23.499 -18.003 59.926 1.000 21.068 237 ALA BBB CA 1
ATOM 4513 C C . ALA B 1 237 ? 22.808 -17.354 61.143 1.000 20.845 237 ALA BBB C 1
ATOM 4514 O O . ALA B 1 237 ? 21.552 -17.445 61.244 1.000 20.286 237 ALA BBB O 1
ATOM 4516 N N . GLU B 1 238 ? 23.594 -16.725 62.018 1.000 20.853 238 GLU BBB N 1
ATOM 4517 C CA . GLU B 1 238 ? 23.096 -15.986 63.212 1.000 21.973 238 GLU BBB CA 1
ATOM 4518 C C . GLU B 1 238 ? 22.106 -14.906 62.770 1.000 20.999 238 GLU BBB C 1
ATOM 4519 O O . GLU B 1 238 ? 21.037 -14.811 63.382 1.000 21.034 238 GLU BBB O 1
ATOM 4525 N N . ILE B 1 239 ? 22.441 -14.086 61.764 1.000 20.104 239 ILE BBB N 1
ATOM 4526 C CA . ILE B 1 239 ? 21.525 -12.992 61.307 1.000 19.146 239 ILE BBB CA 1
ATOM 4527 C C . ILE B 1 239 ? 20.234 -13.620 60.777 1.000 18.964 239 ILE BBB C 1
ATOM 4528 O O . ILE B 1 239 ? 19.131 -13.130 61.122 1.000 17.888 239 ILE BBB O 1
ATOM 4533 N N . GLU B 1 240 ? 20.336 -14.707 60.001 1.000 19.145 240 GLU BBB N 1
ATOM 4534 C CA . GLU B 1 240 ? 19.122 -15.390 59.467 1.000 20.304 240 GLU BBB CA 1
ATOM 4535 C C . GLU B 1 240 ? 18.253 -15.912 60.612 1.000 21.324 240 GLU BBB C 1
ATOM 4536 O O . GLU B 1 240 ? 17.033 -15.742 60.522 1.000 22.810 240 GLU BBB O 1
ATOM 4542 N N . GLU B 1 241 ? 18.849 -16.521 61.636 1.000 22.612 241 GLU BBB N 1
ATOM 4543 C CA . GLU B 1 241 ? 18.112 -17.075 62.799 1.000 23.351 241 GLU BBB CA 1
ATOM 4544 C C . GLU B 1 241 ? 17.404 -15.907 63.504 1.000 21.793 241 GLU BBB C 1
ATOM 4545 O O . GLU B 1 241 ? 16.242 -16.065 63.890 1.000 21.550 241 GLU BBB O 1
ATOM 4551 N N . PHE B 1 242 ? 18.078 -14.766 63.638 1.000 20.521 242 PHE BBB N 1
ATOM 4552 C CA . PHE B 1 242 ? 17.504 -13.578 64.332 1.000 19.217 242 PHE BBB CA 1
ATOM 4553 C C . PHE B 1 242 ? 16.263 -13.135 63.579 1.000 19.230 242 PHE BBB C 1
ATOM 4554 O O . PHE B 1 242 ? 15.200 -12.908 64.202 1.000 18.699 242 PHE BBB O 1
ATOM 4562 N N . CYS B 1 243 ? 16.373 -13.022 62.265 1.000 20.023 243 CYS BBB N 1
ATOM 4563 C CA . CYS B 1 243 ? 15.315 -12.505 61.380 1.000 21.104 243 CYS BBB CA 1
ATOM 4564 C C . CYS B 1 243 ? 14.136 -13.457 61.365 1.000 22.633 243 CYS BBB C 1
ATOM 4565 O O . CYS B 1 243 ? 12.994 -12.975 61.442 1.000 21.616 243 CYS BBB O 1
ATOM 4568 N N . VAL B 1 244 ? 14.403 -14.763 61.262 1.000 23.852 244 VAL BBB N 1
ATOM 4569 C CA . VAL B 1 244 ? 13.345 -15.791 61.145 1.000 25.409 244 VAL BBB CA 1
ATOM 4570 C C . VAL B 1 244 ? 12.588 -15.887 62.472 1.000 24.333 244 VAL BBB C 1
ATOM 4571 O O . VAL B 1 244 ? 11.347 -15.937 62.395 1.000 25.264 244 VAL BBB O 1
ATOM 4575 N N . VAL B 1 245 ? 13.247 -15.774 63.635 1.000 22.672 245 VAL BBB N 1
ATOM 4576 C CA . VAL B 1 245 ? 12.540 -15.660 64.953 1.000 22.037 245 VAL BBB CA 1
ATOM 4577 C C . VAL B 1 245 ? 11.739 -14.340 65.005 1.000 20.360 245 VAL BBB C 1
ATOM 4578 O O . VAL B 1 245 ? 10.496 -14.387 65.319 1.000 20.211 245 VAL BBB O 1
ATOM 4582 N N . ALA B 1 246 ? 12.358 -13.193 64.687 1.000 17.989 246 ALA BBB N 1
ATOM 4583 C CA . ALA B 1 246 ? 11.658 -11.893 64.812 1.000 17.313 246 ALA BBB CA 1
ATOM 4584 C C . ALA B 1 246 ? 10.446 -11.849 63.881 1.000 16.888 246 ALA BBB C 1
ATOM 4585 O O . ALA B 1 246 ? 9.398 -11.292 64.291 1.000 16.303 246 ALA BBB O 1
ATOM 4587 N N . GLY B 1 247 ? 10.572 -12.380 62.675 1.000 17.193 247 GLY BBB N 1
ATOM 4588 C CA . GLY B 1 247 ? 9.523 -12.331 61.635 1.000 17.923 247 GLY BBB CA 1
ATOM 4589 C C . GLY B 1 247 ? 8.570 -13.498 61.704 1.000 19.253 247 GLY BBB C 1
ATOM 4590 O O . GLY B 1 247 ? 7.619 -13.497 60.901 1.000 20.292 247 GLY BBB O 1
ATOM 4591 N N . GLY B 1 248 ? 8.768 -14.445 62.620 1.000 19.788 248 GLY BBB N 1
ATOM 4592 C CA . GLY B 1 248 ? 7.800 -15.548 62.829 1.000 21.239 248 GLY BBB CA 1
ATOM 4593 C C . GLY B 1 248 ? 7.856 -16.600 61.726 1.000 22.722 248 GLY BBB C 1
ATOM 4594 O O . GLY B 1 248 ? 6.826 -17.261 61.494 1.000 23.839 248 GLY BBB O 1
ATOM 4595 N N . GLY B 1 249 ? 9.002 -16.755 61.048 1.000 23.212 249 GLY BBB N 1
ATOM 4596 C CA . GLY B 1 249 ? 9.219 -17.822 60.047 1.000 24.611 249 GLY BBB CA 1
ATOM 4597 C C . GLY B 1 249 ? 9.358 -17.326 58.608 1.000 26.623 249 GLY BBB C 1
ATOM 4598 O O . GLY B 1 249 ? 9.830 -18.109 57.756 1.000 28.500 249 GLY BBB O 1
ATOM 4599 N N . THR B 1 250 ? 8.977 -16.102 58.292 1.000 27.606 250 THR BBB N 1
ATOM 4600 C CA . THR B 1 250 ? 9.132 -15.587 56.902 1.000 28.540 250 THR BBB CA 1
ATOM 4601 C C . THR B 1 250 ? 10.625 -15.347 56.582 1.000 27.749 250 THR BBB C 1
ATOM 4602 O O . THR B 1 250 ? 11.380 -14.930 57.468 1.000 25.451 250 THR BBB O 1
ATOM 4606 N N . ARG B 1 251 ? 11.020 -15.626 55.344 1.000 28.878 251 ARG BBB N 1
ATOM 4607 C CA . ARG B 1 251 ? 12.377 -15.338 54.806 1.000 28.665 251 ARG BBB CA 1
ATOM 4608 C C . ARG B 1 251 ? 12.288 -14.097 53.918 1.000 27.668 251 ARG BBB C 1
ATOM 4609 O O . ARG B 1 251 ? 13.330 -13.535 53.617 1.000 26.390 251 ARG BBB O 1
ATOM 4617 N N . ARG B 1 252 ? 11.076 -13.731 53.497 1.000 27.214 252 ARG BBB N 1
ATOM 4618 C CA . ARG B 1 252 ? 10.789 -12.562 52.628 1.000 27.641 252 ARG BBB CA 1
ATOM 4619 C C . ARG B 1 252 ? 10.151 -11.469 53.478 1.000 25.892 252 ARG BBB C 1
ATOM 4620 O O . ARG B 1 252 ? 9.109 -11.728 54.039 1.000 26.545 252 ARG BBB O 1
ATOM 4628 N N . PHE B 1 253 ? 10.746 -10.300 53.533 1.000 23.705 253 PHE BBB N 1
ATOM 4629 C CA . PHE B 1 253 ? 10.258 -9.170 54.361 1.000 22.565 253 PHE BBB CA 1
ATOM 4630 C C . PHE B 1 253 ? 9.578 -8.146 53.437 1.000 23.357 253 PHE BBB C 1
ATOM 4631 O O . PHE B 1 253 ? 10.190 -7.121 53.070 1.000 23.332 253 PHE BBB O 1
ATOM 4639 N N . ASP B 1 254 ? 8.332 -8.437 53.071 1.000 23.789 254 ASP BBB N 1
ATOM 4640 C CA . ASP B 1 254 ? 7.558 -7.694 52.032 1.000 25.201 254 ASP BBB CA 1
ATOM 4641 C C . ASP B 1 254 ? 6.529 -6.770 52.684 1.000 23.863 254 ASP BBB C 1
ATOM 4642 O O . ASP B 1 254 ? 5.751 -6.169 51.940 1.000 23.255 254 ASP BBB O 1
ATOM 4647 N N . GLY B 1 255 ? 6.496 -6.714 54.025 1.000 22.555 255 GLY BBB N 1
ATOM 4648 C CA . GLY B 1 255 ? 5.856 -5.619 54.773 1.000 21.869 255 GLY BBB CA 1
ATOM 4649 C C . GLY B 1 255 ? 6.874 -4.516 54.980 1.000 20.920 255 GLY BBB C 1
ATOM 4650 O O . GLY B 1 255 ? 7.610 -4.164 53.987 1.000 19.864 255 GLY BBB O 1
ATOM 4651 N N . ARG B 1 256 ? 7.010 -4.026 56.207 1.000 20.126 256 ARG BBB N 1
ATOM 4652 C CA . ARG B 1 256 ? 8.046 -3.020 56.521 1.000 20.167 256 ARG BBB CA 1
ATOM 4653 C C . ARG B 1 256 ? 9.398 -3.669 56.278 1.000 18.803 256 ARG BBB C 1
ATOM 4654 O O . ARG B 1 256 ? 9.571 -4.876 56.485 1.000 17.574 256 ARG BBB O 1
ATOM 4662 N N . PRO B 1 257 ? 10.360 -2.901 55.741 1.000 17.752 257 PRO BBB N 1
ATOM 4663 C CA . PRO B 1 257 ? 11.604 -3.466 55.269 1.000 17.300 257 PRO BBB CA 1
ATOM 4664 C C . PRO B 1 257 ? 12.659 -3.727 56.360 1.000 16.629 257 PRO BBB C 1
ATOM 4665 O O . PRO B 1 257 ? 12.773 -2.981 57.301 1.000 16.622 257 PRO BBB O 1
ATOM 4669 N N . LEU B 1 258 ? 13.455 -4.757 56.144 1.000 15.889 258 LEU BBB N 1
ATOM 4670 C CA . LEU B 1 258 ? 14.715 -4.968 56.893 1.000 15.642 258 LEU BBB CA 1
ATOM 4671 C C . LEU B 1 258 ? 15.641 -3.790 56.628 1.000 15.490 258 LEU BBB C 1
ATOM 4672 O O . LEU B 1 258 ? 15.688 -3.264 55.478 1.000 15.385 258 LEU BBB O 1
ATOM 4677 N N . VAL B 1 259 ? 16.362 -3.399 57.646 1.000 15.220 259 VAL BBB N 1
ATOM 4678 C CA . VAL B 1 259 ? 17.393 -2.358 57.575 1.000 15.053 259 VAL BBB CA 1
ATOM 4679 C C . VAL B 1 259 ? 18.681 -2.924 58.134 1.000 14.895 259 VAL BBB C 1
ATOM 4680 O O . VAL B 1 259 ? 18.634 -3.615 59.150 1.000 14.799 259 VAL BBB O 1
ATOM 4684 N N . GLY B 1 260 ? 19.794 -2.663 57.470 1.000 14.825 260 GLY BBB N 1
ATOM 4685 C CA . GLY B 1 260 ? 21.140 -2.930 57.987 1.000 15.034 260 GLY BBB CA 1
ATOM 4686 C C . GLY B 1 260 ? 21.908 -1.647 58.203 1.000 15.206 260 GLY BBB C 1
ATOM 4687 O O . GLY B 1 260 ? 21.726 -0.701 57.431 1.000 16.237 260 GLY BBB O 1
ATOM 4688 N N . SER B 1 261 ? 22.744 -1.611 59.228 1.000 15.392 261 SER BBB N 1
ATOM 4689 C CA . SER B 1 261 ? 23.649 -0.483 59.475 1.000 16.022 261 SER BBB CA 1
ATOM 4690 C C . SER B 1 261 ? 25.082 -0.998 59.475 1.000 15.979 261 SER BBB C 1
ATOM 4691 O O . SER B 1 261 ? 25.319 -2.113 59.893 1.000 15.153 261 SER BBB O 1
ATOM 4694 N N . TYR B 1 262 ? 25.977 -0.168 58.991 1.000 16.946 262 TYR BBB N 1
ATOM 4695 C CA . TYR B 1 262 ? 27.405 -0.456 58.753 1.000 17.860 262 TYR BBB CA 1
ATOM 4696 C C . TYR B 1 262 ? 28.221 0.641 59.407 1.000 18.588 262 TYR BBB C 1
ATOM 4697 O O . TYR B 1 262 ? 27.918 1.830 59.150 1.000 17.515 262 TYR BBB O 1
ATOM 4706 N N . THR B 1 263 ? 29.183 0.272 60.245 1.000 18.971 263 THR BBB N 1
ATOM 4707 C CA . THR B 1 263 ? 30.058 1.228 60.939 1.000 20.796 263 THR BBB CA 1
ATOM 4708 C C . THR B 1 263 ? 31.378 1.346 60.185 1.000 21.039 263 THR BBB C 1
ATOM 4709 O O . THR B 1 263 ? 32.031 0.301 59.993 1.000 22.055 263 THR BBB O 1
ATOM 4713 N N . PHE B 1 264 ? 31.710 2.563 59.763 1.000 21.447 264 PHE BBB N 1
ATOM 4714 C CA . PHE B 1 264 ? 32.956 2.903 59.023 1.000 22.844 264 PHE BBB CA 1
ATOM 4715 C C . PHE B 1 264 ? 33.917 3.577 59.986 1.000 23.032 264 PHE BBB C 1
ATOM 4716 O O . PHE B 1 264 ? 33.522 4.541 60.638 1.000 22.468 264 PHE BBB O 1
ATOM 4724 N N . THR B 1 265 ? 35.149 3.098 60.048 1.000 23.430 265 THR BBB N 1
ATOM 4725 C CA . THR B 1 265 ? 36.202 3.647 60.928 1.000 24.457 265 THR BBB CA 1
ATOM 4726 C C . THR B 1 265 ? 37.487 3.855 60.117 1.000 25.282 265 THR BBB C 1
ATOM 4727 O O . THR B 1 265 ? 37.669 3.185 59.078 1.000 23.862 265 THR BBB O 1
ATOM 4731 N N . GLU B 1 266 ? 38.326 4.778 60.572 1.000 26.434 266 GLU BBB N 1
ATOM 4732 C CA . GLU B 1 266 ? 39.626 5.095 59.937 1.000 28.794 266 GLU BBB CA 1
ATOM 4733 C C . GLU B 1 266 ? 40.490 3.844 59.913 1.000 28.607 266 GLU BBB C 1
ATOM 4734 O O . GLU B 1 266 ? 40.427 3.076 60.864 1.000 28.853 266 GLU BBB O 1
ATOM 4740 N N . GLY B 1 267 ? 41.248 3.651 58.841 1.000 30.083 267 GLY BBB N 1
ATOM 4741 C CA . GLY B 1 267 ? 42.280 2.605 58.768 1.000 30.354 267 GLY BBB CA 1
ATOM 4742 C C . GLY B 1 267 ? 41.770 1.273 58.220 1.000 30.412 267 GLY BBB C 1
ATOM 4743 O O . GLY B 1 267 ? 42.586 0.545 57.677 1.000 31.983 267 GLY BBB O 1
ATOM 4744 N N . ALA B 1 268 ? 40.472 0.960 58.356 1.000 28.272 268 ALA BBB N 1
ATOM 4745 C CA . ALA B 1 268 ? 39.896 -0.333 57.945 1.000 26.892 268 ALA BBB CA 1
ATOM 4746 C C . ALA B 1 268 ? 39.433 -0.234 56.497 1.000 26.117 268 ALA BBB C 1
ATOM 4747 O O . ALA B 1 268 ? 39.015 0.845 56.086 1.000 25.920 268 ALA BBB O 1
ATOM 4749 N N . ASP B 1 269 ? 39.498 -1.337 55.760 1.000 24.653 269 ASP BBB N 1
ATOM 4750 C CA . ASP B 1 269 ? 39.154 -1.379 54.316 1.000 25.621 269 ASP BBB CA 1
ATOM 4751 C C . ASP B 1 269 ? 37.708 -1.821 54.123 1.000 25.659 269 ASP BBB C 1
ATOM 4752 O O . ASP B 1 269 ? 37.295 -2.022 52.984 1.000 26.541 269 ASP BBB O 1
ATOM 4757 N N . ARG B 1 270 ? 36.970 -2.006 55.206 1.000 25.511 270 ARG BBB N 1
ATOM 4758 C CA . ARG B 1 270 ? 35.544 -2.409 55.149 1.000 26.406 270 ARG BBB CA 1
ATOM 4759 C C . ARG B 1 270 ? 34.866 -2.030 56.448 1.000 24.902 270 ARG BBB C 1
ATOM 4760 O O . ARG B 1 270 ? 35.541 -1.760 57.439 1.000 23.381 270 ARG BBB O 1
ATOM 4768 N N . PRO B 1 271 ? 33.518 -2.028 56.479 1.000 24.110 271 PRO BBB N 1
ATOM 4769 C CA . PRO B 1 271 ? 32.799 -1.699 57.707 1.000 23.846 271 PRO BBB CA 1
ATOM 4770 C C . PRO B 1 271 ? 33.170 -2.656 58.847 1.000 23.472 271 PRO BBB C 1
ATOM 4771 O O . PRO B 1 271 ? 33.408 -3.801 58.578 1.000 23.882 271 PRO BBB O 1
ATOM 4775 N N . VAL B 1 272 ? 33.255 -2.154 60.083 1.000 23.357 272 VAL BBB N 1
ATOM 4776 C CA . VAL B 1 272 ? 33.726 -2.946 61.265 1.000 24.291 272 VAL BBB CA 1
ATOM 4777 C C . VAL B 1 272 ? 32.567 -3.345 62.173 1.000 24.638 272 VAL BBB C 1
ATOM 4778 O O . VAL B 1 272 ? 32.787 -4.141 63.097 1.000 27.651 272 VAL BBB O 1
ATOM 4782 N N . GLY B 1 273 ? 31.404 -2.761 62.003 1.000 23.677 273 GLY BBB N 1
ATOM 4783 C CA . GLY B 1 273 ? 30.248 -3.117 62.833 1.000 22.758 273 GLY BBB CA 1
ATOM 4784 C C . GLY B 1 273 ? 29.068 -3.289 61.939 1.000 21.518 273 GLY BBB C 1
ATOM 4785 O O . GLY B 1 273 ? 29.057 -2.611 60.867 1.000 20.776 273 GLY BBB O 1
ATOM 4786 N N . TYR B 1 274 ? 28.176 -4.208 62.294 1.000 19.493 274 TYR BBB N 1
ATOM 4787 C CA . TYR B 1 274 ? 26.924 -4.446 61.559 1.000 18.107 274 TYR BBB CA 1
ATOM 4788 C C . TYR B 1 274 ? 25.816 -4.605 62.560 1.000 17.654 274 TYR BBB C 1
ATOM 4789 O O . TYR B 1 274 ? 26.051 -5.282 63.590 1.000 17.484 274 TYR BBB O 1
ATOM 4798 N N . SER B 1 275 ? 24.658 -4.038 62.244 1.000 17.103 275 SER BBB N 1
ATOM 4799 C CA . SER B 1 275 ? 23.398 -4.265 62.979 1.000 16.078 275 SER BBB CA 1
ATOM 4800 C C . SER B 1 275 ? 22.300 -4.563 61.970 1.000 15.440 275 SER BBB C 1
ATOM 4801 O O . SER B 1 275 ? 22.278 -3.927 60.891 1.000 14.557 275 SER BBB O 1
ATOM 4804 N N . ILE B 1 276 ? 21.399 -5.473 62.322 1.000 14.449 276 ILE BBB N 1
ATOM 4805 C CA . ILE B 1 276 ? 20.179 -5.748 61.526 1.000 14.808 276 ILE BBB CA 1
ATOM 4806 C C . ILE B 1 276 ? 18.977 -5.277 62.350 1.000 14.773 276 ILE BBB C 1
ATOM 4807 O O . ILE B 1 276 ? 18.938 -5.594 63.566 1.000 14.641 276 ILE BBB O 1
ATOM 4812 N N . TYR B 1 277 ? 18.078 -4.532 61.728 1.000 14.787 277 TYR BBB N 1
ATOM 4813 C CA . TYR B 1 277 ? 16.887 -3.951 62.375 1.000 14.970 277 TYR BBB CA 1
ATOM 4814 C C . TYR B 1 277 ? 15.668 -4.579 61.733 1.000 15.042 277 TYR BBB C 1
ATOM 4815 O O . TYR B 1 277 ? 15.416 -4.365 60.552 1.000 15.886 277 TYR BBB O 1
ATOM 4824 N N . VAL B 1 278 ? 14.917 -5.361 62.503 1.000 14.947 278 VAL BBB N 1
ATOM 4825 C CA . VAL B 1 278 ? 13.657 -5.960 62.027 1.000 14.725 278 VAL BBB CA 1
ATOM 4826 C C . VAL B 1 278 ? 12.509 -5.088 62.513 1.000 14.674 278 VAL BBB C 1
ATOM 4827 O O . VAL B 1 278 ? 12.339 -4.934 63.718 1.000 14.276 278 VAL BBB O 1
ATOM 4831 N N . PRO B 1 279 ? 11.644 -4.559 61.602 1.000 14.899 279 PRO BBB N 1
ATOM 4832 C CA . PRO B 1 279 ? 10.451 -3.780 61.993 1.000 14.949 279 PRO BBB CA 1
ATOM 4833 C C . PRO B 1 279 ? 9.314 -4.745 62.393 1.000 14.690 279 PRO BBB C 1
ATOM 4834 O O . PRO B 1 279 ? 8.316 -4.985 61.627 1.000 14.756 279 PRO BBB O 1
ATOM 4838 N N . ILE B 1 280 ? 9.513 -5.344 63.543 1.000 14.586 280 ILE BBB N 1
ATOM 4839 C CA . ILE B 1 280 ? 8.759 -6.533 64.028 1.000 14.977 280 ILE BBB CA 1
ATOM 4840 C C . ILE B 1 280 ? 7.256 -6.201 64.090 1.000 15.193 280 ILE BBB C 1
ATOM 4841 O O . ILE B 1 280 ? 6.468 -7.103 63.856 1.000 15.272 280 ILE BBB O 1
ATOM 4846 N N . ARG B 1 281 ? 6.867 -4.930 64.318 1.000 15.298 281 ARG BBB N 1
ATOM 4847 C CA . ARG B 1 281 ? 5.427 -4.516 64.349 1.000 15.586 281 ARG BBB CA 1
ATOM 4848 C C . ARG B 1 281 ? 4.692 -4.913 63.055 1.000 16.426 281 ARG BBB C 1
ATOM 4849 O O . ARG B 1 281 ? 3.471 -5.075 63.098 1.000 17.666 281 ARG BBB O 1
ATOM 4857 N N . SER B 1 282 ? 5.394 -5.041 61.937 1.000 16.823 282 SER BBB N 1
ATOM 4858 C CA . SER B 1 282 ? 4.816 -5.391 60.613 1.000 17.727 282 SER BBB CA 1
ATOM 4859 C C . SER B 1 282 ? 4.579 -6.920 60.503 1.000 18.329 282 SER BBB C 1
ATOM 4860 O O . SER B 1 282 ? 3.868 -7.337 59.596 1.000 19.283 282 SER BBB O 1
ATOM 4863 N N . TYR B 1 283 ? 5.136 -7.744 61.404 1.000 18.357 283 TYR BBB N 1
ATOM 4864 C CA . TYR B 1 283 ? 5.150 -9.229 61.226 1.000 18.098 283 TYR BBB CA 1
ATOM 4865 C C . TYR B 1 283 ? 4.481 -9.928 62.395 1.000 18.233 283 TYR BBB C 1
ATOM 4866 O O . TYR B 1 283 ? 4.654 -11.108 62.530 1.000 18.016 283 TYR BBB O 1
ATOM 4875 N N . VAL B 1 284 ? 3.694 -9.209 63.172 1.000 18.237 284 VAL BBB N 1
ATOM 4876 C CA . VAL B 1 284 ? 2.959 -9.766 64.353 1.000 18.503 284 VAL BBB CA 1
ATOM 4877 C C . VAL B 1 284 ? 1.504 -9.323 64.283 1.000 19.733 284 VAL BBB C 1
ATOM 4878 O O . VAL B 1 284 ? 1.204 -8.312 63.631 1.000 19.753 284 VAL BBB O 1
ATOM 4882 N N . THR B 1 285 ? 0.653 -9.989 65.045 1.000 20.973 285 THR BBB N 1
ATOM 4883 C CA . THR B 1 285 ? -0.767 -9.605 65.212 1.000 21.796 285 THR BBB CA 1
ATOM 4884 C C . THR B 1 285 ? -0.876 -8.463 66.217 1.000 20.882 285 THR BBB C 1
ATOM 4885 O O . THR B 1 285 ? -1.779 -7.636 66.052 1.000 22.754 285 THR BBB O 1
ATOM 4889 N N . ASP B 1 286 ? 0.014 -8.429 67.214 1.000 19.964 286 ASP BBB N 1
ATOM 4890 C CA . ASP B 1 286 ? -0.075 -7.503 68.364 1.000 18.568 286 ASP BBB CA 1
ATOM 4891 C C . ASP B 1 286 ? 1.214 -7.540 69.190 1.000 17.803 286 ASP BBB C 1
ATOM 4892 O O . ASP B 1 286 ? 2.138 -8.331 68.908 1.000 17.079 286 ASP BBB O 1
ATOM 4897 N N . ASP B 1 287 ? 1.286 -6.685 70.184 1.000 17.371 287 ASP BBB N 1
ATOM 4898 C CA . ASP B 1 287 ? 2.517 -6.497 70.996 1.000 17.009 287 ASP BBB CA 1
ATOM 4899 C C . ASP B 1 287 ? 2.697 -7.668 71.963 1.000 16.837 287 ASP BBB C 1
ATOM 4900 O O . ASP B 1 287 ? 3.800 -7.803 72.498 1.000 16.654 287 ASP BBB O 1
ATOM 4905 N N . GLN B 1 288 ? 1.668 -8.452 72.242 1.000 17.103 288 GLN BBB N 1
ATOM 4906 C CA . GLN B 1 288 ? 1.888 -9.672 73.069 1.000 17.657 288 GLN BBB CA 1
ATOM 4907 C C . GLN B 1 288 ? 2.796 -10.609 72.290 1.000 17.182 288 GLN BBB C 1
ATOM 4908 O O . GLN B 1 288 ? 3.800 -11.087 72.875 1.000 17.231 288 GLN BBB O 1
ATOM 4914 N N . GLU B 1 289 ? 2.479 -10.813 71.014 1.000 17.102 289 GLU BBB N 1
ATOM 4915 C CA . GLU B 1 289 ? 3.269 -11.648 70.107 1.000 17.452 289 GLU BBB CA 1
ATOM 4916 C C . GLU B 1 289 ? 4.662 -11.037 69.931 1.000 16.568 289 GLU BBB C 1
ATOM 4917 O O . GLU B 1 289 ? 5.652 -11.784 70.005 1.000 16.610 289 GLU BBB O 1
ATOM 4923 N N . ALA B 1 290 ? 4.761 -9.733 69.693 1.000 15.852 290 ALA BBB N 1
ATOM 4924 C CA . ALA B 1 290 ? 6.052 -9.089 69.506 1.000 15.170 290 ALA BBB CA 1
ATOM 4925 C C . ALA B 1 290 ? 6.868 -9.258 70.790 1.000 15.066 290 ALA BBB C 1
ATOM 4926 O O . ALA B 1 290 ? 8.048 -9.577 70.696 1.000 15.011 290 ALA BBB O 1
ATOM 4928 N N . ARG B 1 291 ? 6.266 -9.046 71.956 1.000 14.974 291 ARG BBB N 1
ATOM 4929 C CA . ARG B 1 291 ? 6.987 -9.181 73.252 1.000 15.121 291 ARG BBB CA 1
ATOM 4930 C C . ARG B 1 291 ? 7.492 -10.618 73.381 1.000 14.948 291 ARG BBB C 1
ATOM 4931 O O . ARG B 1 291 ? 8.613 -10.805 73.833 1.000 14.461 291 ARG BBB O 1
ATOM 4939 N N . ASP B 1 292 ? 6.691 -11.586 73.010 1.000 15.389 292 ASP BBB N 1
ATOM 4940 C CA . ASP B 1 292 ? 7.074 -13.026 73.177 1.000 15.728 292 ASP BBB CA 1
ATOM 4941 C C . ASP B 1 292 ? 8.269 -13.347 72.260 1.000 15.502 292 ASP BBB C 1
ATOM 4942 O O . ASP B 1 292 ? 9.188 -14.109 72.711 1.000 15.290 292 ASP BBB O 1
ATOM 4947 N N . ARG B 1 293 ? 8.276 -12.816 71.035 1.000 15.078 293 ARG BBB N 1
ATOM 4948 C CA . ARG B 1 293 ? 9.396 -13.060 70.082 1.000 15.246 293 ARG BBB CA 1
ATOM 4949 C C . ARG B 1 293 ? 10.649 -12.363 70.598 1.000 15.044 293 ARG BBB C 1
ATOM 4950 O O . ARG B 1 293 ? 11.702 -12.999 70.623 1.000 15.292 293 ARG BBB O 1
ATOM 4958 N N . VAL B 1 294 ? 10.542 -11.116 71.052 1.000 15.281 294 VAL BBB N 1
ATOM 4959 C CA . VAL B 1 294 ? 11.728 -10.371 71.553 1.000 15.350 294 VAL BBB CA 1
ATOM 4960 C C . VAL B 1 294 ? 12.255 -11.050 72.818 1.000 15.480 294 VAL BBB C 1
ATOM 4961 O O . VAL B 1 294 ? 13.474 -11.135 72.989 1.000 15.365 294 VAL BBB O 1
ATOM 4965 N N . ALA B 1 295 ? 11.352 -11.525 73.681 1.000 15.675 295 ALA BBB N 1
ATOM 4966 C CA . ALA B 1 295 ? 11.713 -12.265 74.899 1.000 15.855 295 ALA BBB CA 1
ATOM 4967 C C . ALA B 1 295 ? 12.490 -13.543 74.514 1.000 15.944 295 ALA BBB C 1
ATOM 4968 O O . ALA B 1 295 ? 13.526 -13.825 75.152 1.000 15.991 295 ALA BBB O 1
ATOM 4970 N N . ALA B 1 296 ? 12.068 -14.253 73.482 1.000 16.102 296 ALA BBB N 1
ATOM 4971 C CA . ALA B 1 296 ? 12.776 -15.476 72.990 1.000 16.256 296 ALA BBB CA 1
ATOM 4972 C C . ALA B 1 296 ? 14.197 -15.084 72.573 1.000 16.649 296 ALA BBB C 1
ATOM 4973 O O . ALA B 1 296 ? 15.171 -15.810 72.936 1.000 16.466 296 ALA BBB O 1
ATOM 4975 N N . LEU B 1 297 ? 14.353 -13.951 71.882 1.000 16.301 297 LEU BBB N 1
ATOM 4976 C CA . LEU B 1 297 ? 15.689 -13.551 71.388 1.000 16.468 297 LEU BBB CA 1
ATOM 4977 C C . LEU B 1 297 ? 16.565 -13.153 72.565 1.000 16.298 297 LEU BBB C 1
ATOM 4978 O O . LEU B 1 297 ? 17.725 -13.540 72.593 1.000 15.957 297 LEU BBB O 1
ATOM 4983 N N . LEU B 1 298 ? 16.047 -12.348 73.489 1.000 16.519 298 LEU BBB N 1
ATOM 4984 C CA . LEU B 1 298 ? 16.834 -11.928 74.671 1.000 17.177 298 LEU BBB CA 1
ATOM 4985 C C . LEU B 1 298 ? 17.301 -13.172 75.443 1.000 17.512 298 LEU BBB C 1
ATOM 4986 O O . LEU B 1 298 ? 18.495 -13.217 75.876 1.000 17.802 298 LEU BBB O 1
ATOM 4991 N N . VAL B 1 299 ? 16.422 -14.140 75.635 1.000 17.283 299 VAL BBB N 1
ATOM 4992 C CA . VAL B 1 299 ? 16.767 -15.399 76.362 1.000 17.909 299 VAL BBB CA 1
ATOM 4993 C C . VAL B 1 299 ? 17.873 -16.143 75.594 1.000 18.175 299 VAL BBB C 1
ATOM 4994 O O . VAL B 1 299 ? 18.867 -16.522 76.215 1.000 17.994 299 VAL BBB O 1
ATOM 4998 N N . ARG B 1 300 ? 17.755 -16.253 74.292 1.000 19.117 300 ARG BBB N 1
ATOM 4999 C CA A ARG B 1 300 ? 18.772 -16.963 73.468 0.430 19.645 300 ARG BBB CA 1
ATOM 5000 C CA B ARG B 1 300 ? 18.762 -16.934 73.434 0.570 19.897 300 ARG BBB CA 1
ATOM 5001 C C . ARG B 1 300 ? 20.133 -16.268 73.619 1.000 19.767 300 ARG BBB C 1
ATOM 5002 O O . ARG B 1 300 ? 21.139 -16.986 73.686 1.000 19.559 300 ARG BBB O 1
ATOM 5017 N N . TYR B 1 301 ? 20.154 -14.931 73.701 1.000 19.385 301 TYR BBB N 1
ATOM 5018 C CA . TYR B 1 301 ? 21.410 -14.150 73.771 1.000 20.116 301 TYR BBB CA 1
ATOM 5019 C C . TYR B 1 301 ? 21.926 -13.997 75.205 1.000 20.492 301 TYR BBB C 1
ATOM 5020 O O . TYR B 1 301 ? 22.901 -13.293 75.376 1.000 20.814 301 TYR BBB O 1
ATOM 5029 N N . GLY B 1 302 ? 21.296 -14.628 76.201 1.000 20.679 302 GLY BBB N 1
ATOM 5030 C CA . GLY B 1 302 ? 21.831 -14.712 77.568 1.000 21.105 302 GLY BBB CA 1
ATOM 5031 C C . GLY B 1 302 ? 21.375 -13.564 78.440 1.000 22.087 302 GLY BBB C 1
ATOM 5032 O O . GLY B 1 302 ? 21.962 -13.391 79.558 1.000 21.909 302 GLY BBB O 1
ATOM 5033 N N . PHE B 1 303 ? 20.367 -12.822 77.995 1.000 22.363 303 PHE BBB N 1
ATOM 5034 C CA . PHE B 1 303 ? 19.736 -11.731 78.772 1.000 24.082 303 PHE BBB CA 1
ATOM 5035 C C . PHE B 1 303 ? 18.537 -12.312 79.539 1.000 25.454 303 PHE BBB C 1
ATOM 5036 O O . PHE B 1 303 ? 18.076 -13.450 79.222 1.000 25.081 303 PHE BBB O 1
ATOM 5044 N N . ASP B 1 304 ? 18.076 -11.613 80.575 1.000 28.208 304 ASP BBB N 1
ATOM 5045 C CA . ASP B 1 304 ? 16.834 -12.037 81.262 1.000 29.044 304 ASP BBB CA 1
ATOM 5046 C C . ASP B 1 304 ? 15.685 -11.399 80.475 1.000 27.535 304 ASP BBB C 1
ATOM 5047 O O . ASP B 1 304 ? 15.979 -10.776 79.408 1.000 27.395 304 ASP BBB O 1
ATOM 5052 N N . THR B 1 305 ? 14.446 -11.618 80.878 1.000 25.051 305 THR BBB N 1
ATOM 5053 C CA . THR B 1 305 ? 13.265 -10.956 80.259 1.000 24.359 305 THR BBB CA 1
ATOM 5054 C C . THR B 1 305 ? 12.751 -9.830 81.195 1.000 24.125 305 THR BBB C 1
ATOM 5055 O O . THR B 1 305 ? 11.885 -9.092 80.784 1.000 22.324 305 THR BBB O 1
ATOM 5059 N N . ASP B 1 306 ? 13.294 -9.717 82.405 1.000 25.485 306 ASP BBB N 1
ATOM 5060 C CA . ASP B 1 306 ? 12.839 -8.744 83.435 1.000 26.723 306 ASP BBB CA 1
ATOM 5061 C C . ASP B 1 306 ? 13.046 -7.309 82.917 1.000 24.812 306 ASP BBB C 1
ATOM 5062 O O . ASP B 1 306 ? 12.123 -6.488 83.067 1.000 23.839 306 ASP BBB O 1
ATOM 5067 N N . GLY B 1 307 ? 14.229 -7.015 82.366 1.000 23.028 307 GLY BBB N 1
ATOM 5068 C CA . GLY B 1 307 ? 14.553 -5.709 81.770 1.000 21.764 307 GLY BBB CA 1
ATOM 5069 C C . GLY B 1 307 ? 13.556 -5.330 80.659 1.000 20.607 307 GLY BBB C 1
ATOM 5070 O O . GLY B 1 307 ? 13.078 -4.177 80.658 1.000 21.139 307 GLY BBB O 1
ATOM 5071 N N . LEU B 1 308 ? 13.269 -6.256 79.759 1.000 18.969 308 LEU BBB N 1
ATOM 5072 C CA . LEU B 1 308 ? 12.310 -6.064 78.638 1.000 18.587 308 LEU BBB CA 1
ATOM 5073 C C . LEU B 1 308 ? 10.940 -5.737 79.221 1.000 18.490 308 LEU BBB C 1
ATOM 5074 O O . LEU B 1 308 ? 10.367 -4.719 78.840 1.000 17.505 308 LEU BBB O 1
ATOM 5079 N N . ASP B 1 309 ? 10.447 -6.569 80.138 1.000 18.912 309 ASP BBB N 1
ATOM 5080 C CA . ASP B 1 309 ? 9.071 -6.438 80.673 1.000 18.839 309 ASP BBB CA 1
ATOM 5081 C C . ASP B 1 309 ? 8.958 -5.151 81.508 1.000 19.267 309 ASP BBB C 1
ATOM 5082 O O . ASP B 1 309 ? 7.935 -4.489 81.414 1.000 18.292 309 ASP BBB O 1
ATOM 5087 N N . ARG B 1 310 ? 9.986 -4.783 82.259 1.000 19.953 310 ARG BBB N 1
ATOM 5088 C CA . ARG B 1 310 ? 9.981 -3.521 83.024 1.000 21.311 310 ARG BBB CA 1
ATOM 5089 C C . ARG B 1 310 ? 10.032 -2.332 82.071 1.000 19.783 310 ARG BBB C 1
ATOM 5090 O O . ARG B 1 310 ? 9.387 -1.294 82.368 1.000 19.851 310 ARG BBB O 1
ATOM 5098 N N . ALA B 1 311 ? 10.754 -2.432 80.984 1.000 18.519 311 ALA BBB N 1
ATOM 5099 C CA . ALA B 1 311 ? 10.889 -1.316 80.030 1.000 17.848 311 ALA BBB CA 1
ATOM 5100 C C . ALA B 1 311 ? 9.538 -1.094 79.335 1.000 17.256 311 ALA BBB C 1
ATOM 5101 O O . ALA B 1 311 ? 9.099 0.065 79.220 1.000 16.874 311 ALA BBB O 1
ATOM 5103 N N . ILE B 1 312 ? 8.897 -2.165 78.904 1.000 16.715 312 ILE BBB N 1
ATOM 5104 C CA . ILE B 1 312 ? 7.542 -2.137 78.285 1.000 16.655 312 ILE BBB CA 1
ATOM 5105 C C . ILE B 1 312 ? 6.586 -1.449 79.276 1.000 17.317 312 ILE BBB C 1
ATOM 5106 O O . ILE B 1 312 ? 5.887 -0.528 78.863 1.000 17.514 312 ILE BBB O 1
ATOM 5111 N N . ALA B 1 313 ? 6.579 -1.890 80.525 1.000 18.154 313 ALA BBB N 1
ATOM 5112 C CA . AL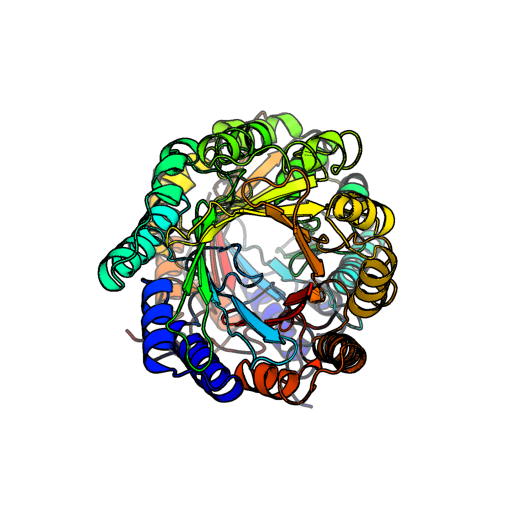A B 1 313 ? 5.635 -1.412 81.558 1.000 19.009 313 ALA BBB CA 1
ATOM 5113 C C . ALA B 1 313 ? 5.914 0.057 81.821 1.000 19.459 313 ALA BBB C 1
ATOM 5114 O O . ALA B 1 313 ? 4.955 0.779 82.088 1.000 21.077 313 ALA BBB O 1
ATOM 5116 N N . ALA B 1 314 ? 7.190 0.492 81.774 1.000 19.428 314 ALA BBB N 1
ATOM 5117 C CA . ALA B 1 314 ? 7.578 1.916 81.937 1.000 18.882 314 ALA BBB CA 1
ATOM 5118 C C . ALA B 1 314 ? 6.883 2.762 80.874 1.000 18.619 314 ALA BBB C 1
ATOM 5119 O O . ALA B 1 314 ? 6.362 3.876 81.210 1.000 19.275 314 ALA BBB O 1
ATOM 5121 N N . VAL B 1 315 ? 6.911 2.314 79.639 1.000 18.245 315 VAL BBB N 1
ATOM 5122 C CA . VAL B 1 315 ? 6.375 3.068 78.478 1.000 17.853 315 VAL BBB CA 1
ATOM 5123 C C . VAL B 1 315 ? 4.843 3.062 78.484 1.000 18.155 315 VAL BBB C 1
ATOM 5124 O O . VAL B 1 315 ? 4.253 4.127 78.228 1.000 17.260 315 VAL BBB O 1
ATOM 5128 N N . THR B 1 316 ? 4.176 1.955 78.804 1.000 18.616 316 THR BBB N 1
ATOM 5129 C CA . THR B 1 316 ? 2.676 1.948 78.787 1.000 19.468 316 THR BBB CA 1
ATOM 5130 C C . THR B 1 316 ? 2.141 0.843 79.667 1.000 20.182 316 THR BBB C 1
ATOM 5131 O O . THR B 1 316 ? 2.687 -0.243 79.658 1.000 20.541 316 THR BBB O 1
ATOM 5135 N N . PRO B 1 317 ? 1.056 1.086 80.443 1.000 21.335 317 PRO BBB N 1
ATOM 5136 C CA . PRO B 1 317 ? 0.394 0.012 81.178 1.000 21.355 317 PRO BBB CA 1
ATOM 5137 C C . PRO B 1 317 ? -0.665 -0.747 80.367 1.000 21.596 317 PRO BBB C 1
ATOM 5138 O O . PRO B 1 317 ? -1.258 -1.688 80.910 1.000 22.627 317 PRO BBB O 1
ATOM 5142 N N . ARG B 1 318 ? -0.872 -0.407 79.102 1.000 20.384 318 ARG BBB N 1
ATOM 5143 C CA . ARG B 1 318 ? -1.967 -1.023 78.314 1.000 19.916 318 ARG BBB CA 1
ATOM 5144 C C . ARG B 1 318 ? -1.703 -2.520 78.157 1.000 20.189 318 ARG BBB C 1
ATOM 5145 O O . ARG B 1 318 ? -0.534 -2.950 78.134 1.000 19.385 318 ARG BBB O 1
ATOM 5153 N N . PRO B 1 319 ? -2.775 -3.338 77.999 1.000 20.619 319 PRO BBB N 1
ATOM 5154 C CA . PRO B 1 319 ? -2.625 -4.737 77.636 1.000 21.430 319 PRO BBB CA 1
ATOM 5155 C C . PRO B 1 319 ? -1.911 -4.792 76.285 1.000 21.004 319 PRO BBB C 1
ATOM 5156 O O . PRO B 1 319 ? -2.228 -4.003 75.428 1.000 20.239 319 PRO BBB O 1
ATOM 5160 N N . LEU B 1 320 ? -0.995 -5.721 76.139 1.000 21.256 320 LEU BBB N 1
ATOM 5161 C CA . LEU B 1 320 ? -0.162 -5.829 74.925 1.000 21.560 320 LEU BBB CA 1
ATOM 5162 C C . LEU B 1 320 ? -1.022 -6.330 73.753 1.000 22.649 320 LEU BBB C 1
ATOM 5163 O O . LEU B 1 320 ? -0.740 -5.913 72.612 1.000 22.076 320 LEU BBB O 1
ATOM 5168 N N . ARG B 1 321 ? -2.063 -7.143 74.015 1.000 23.210 321 ARG BBB N 1
ATOM 5169 C CA . ARG B 1 321 ? -2.954 -7.688 72.944 1.000 24.870 321 ARG BBB CA 1
ATOM 5170 C C . ARG B 1 321 ? -3.832 -6.597 72.324 1.000 24.088 321 ARG BBB C 1
ATOM 5171 O O . ARG B 1 321 ? -4.383 -6.861 71.257 1.000 23.663 321 ARG BBB O 1
ATOM 5179 N N . ASP B 1 322 ? -3.949 -5.420 72.952 1.000 23.752 322 ASP BBB N 1
ATOM 5180 C CA . ASP B 1 322 ? -4.912 -4.365 72.562 1.000 24.370 322 ASP BBB CA 1
ATOM 5181 C C . ASP B 1 322 ? -4.339 -3.490 71.449 1.000 23.235 322 ASP BBB C 1
ATOM 5182 O O . ASP B 1 322 ? -5.044 -2.595 70.982 1.000 24.288 322 ASP BBB O 1
ATOM 5187 N N . GLY B 1 323 ? -3.097 -3.718 71.046 1.000 20.906 323 GLY BBB N 1
ATOM 5188 C CA . GLY B 1 323 ? -2.484 -2.906 70.004 1.000 19.710 323 GLY BBB CA 1
ATOM 5189 C C . GLY B 1 323 ? -1.291 -3.581 69.413 1.000 18.221 323 GLY BBB C 1
ATOM 5190 O O . GLY B 1 323 ? -0.944 -4.668 69.866 1.000 16.888 323 GLY BBB O 1
ATOM 5191 N N . VAL B 1 324 ? -0.752 -2.964 68.372 1.000 17.892 324 VAL BBB N 1
ATOM 5192 C CA . VAL B 1 324 ? 0.485 -3.388 67.692 1.000 17.326 324 VAL BBB CA 1
ATOM 5193 C C . VAL B 1 324 ? 1.323 -2.131 67.510 1.000 17.179 324 VAL BBB C 1
ATOM 5194 O O . VAL B 1 324 ? 0.728 -1.030 67.498 1.000 18.034 324 VAL BBB O 1
ATOM 5198 N N . GLY B 1 325 ? 2.648 -2.259 67.425 1.000 16.608 325 GLY BBB N 1
ATOM 5199 C CA . GLY B 1 325 ? 3.542 -1.117 67.138 1.000 16.043 325 GLY BBB CA 1
ATOM 5200 C C . GLY B 1 325 ? 4.188 -0.493 68.367 1.000 16.029 325 GLY BBB C 1
ATOM 5201 O O . GLY B 1 325 ? 4.980 0.417 68.183 1.000 16.049 325 GLY BBB O 1
ATOM 5202 N N . LEU B 1 326 ? 3.843 -0.920 69.603 1.000 15.538 326 LEU BBB N 1
ATOM 5203 C CA . LEU B 1 326 ? 4.587 -0.496 70.805 1.000 14.977 326 LEU BBB CA 1
ATOM 5204 C C . LEU B 1 326 ? 6.016 -0.953 70.620 1.000 14.816 326 LEU BBB C 1
ATOM 5205 O O . LEU B 1 326 ? 6.922 -0.139 70.782 1.000 14.746 326 LEU BBB O 1
ATOM 5210 N N . ILE B 1 327 ? 6.202 -2.238 70.314 1.000 14.475 327 ILE BBB N 1
ATOM 5211 C CA . ILE B 1 327 ? 7.525 -2.780 69.983 1.000 14.492 327 ILE BBB CA 1
ATOM 5212 C C . ILE B 1 327 ? 7.686 -2.536 68.484 1.000 14.100 327 ILE BBB C 1
ATOM 5213 O O . ILE B 1 327 ? 7.096 -3.279 67.657 1.000 13.891 327 ILE BBB O 1
ATOM 5218 N N . ALA B 1 328 ? 8.313 -1.433 68.131 1.000 13.913 328 ALA BBB N 1
ATOM 5219 C CA . ALA B 1 328 ? 8.343 -0.970 66.734 1.000 13.651 328 ALA BBB CA 1
ATOM 5220 C C . ALA B 1 328 ? 9.380 -1.762 65.933 1.000 13.561 328 ALA BBB C 1
ATOM 5221 O O . ALA B 1 328 ? 9.130 -2.014 64.737 1.000 14.133 328 ALA BBB O 1
ATOM 5223 N N . HIS B 1 329 ? 10.523 -2.014 66.545 1.000 13.709 329 HIS BBB N 1
ATOM 5224 C CA . HIS B 1 329 ? 11.705 -2.690 65.945 1.000 13.852 329 HIS BBB CA 1
ATOM 5225 C C . HIS B 1 329 ? 12.399 -3.531 66.998 1.000 13.714 329 HIS BBB C 1
ATOM 5226 O O . HIS B 1 329 ? 12.349 -3.174 68.210 1.000 13.377 329 HIS BBB O 1
ATOM 5233 N N . VAL B 1 330 ? 13.130 -4.537 66.553 1.000 13.114 330 VAL BBB N 1
ATOM 5234 C CA . VAL B 1 330 ? 14.160 -5.181 67.388 1.000 13.421 330 VAL BBB CA 1
ATOM 5235 C C . VAL B 1 330 ? 15.396 -5.344 66.530 1.000 13.346 330 VAL BBB C 1
ATOM 5236 O O . VAL B 1 330 ? 15.269 -5.615 65.316 1.000 13.050 330 VAL BBB O 1
ATOM 5240 N N . SER B 1 331 ? 16.550 -5.215 67.133 1.000 14.316 331 SER BBB N 1
ATOM 5241 C CA . SER B 1 331 ? 17.813 -5.211 66.376 1.000 15.337 331 SER BBB CA 1
ATOM 5242 C C . SER B 1 331 ? 18.859 -6.038 67.082 1.000 16.005 331 SER BBB C 1
ATOM 5243 O O . SER B 1 331 ? 18.828 -6.155 68.312 1.000 15.637 331 SER BBB O 1
ATOM 5246 N N . LEU B 1 332 ? 19.783 -6.558 66.275 1.000 17.041 332 LEU BBB N 1
ATOM 5247 C CA . LEU B 1 332 ? 20.932 -7.340 66.721 1.000 17.908 332 LEU BBB CA 1
ATOM 5248 C C . LEU B 1 332 ? 22.165 -6.580 66.268 1.000 18.664 332 LEU BBB C 1
ATOM 5249 O O . LEU B 1 332 ? 22.230 -6.256 65.072 1.000 17.452 332 LEU BBB O 1
ATOM 5254 N N . ARG B 1 333 ? 23.091 -6.390 67.194 1.000 20.892 333 ARG BBB N 1
ATOM 5255 C CA . ARG B 1 333 ? 24.362 -5.674 67.017 1.000 24.202 333 ARG BBB CA 1
ATOM 5256 C C . ARG B 1 333 ? 25.488 -6.696 67.067 1.000 26.638 333 ARG BBB C 1
ATOM 5257 O O . ARG B 1 333 ? 25.620 -7.357 68.088 1.000 25.783 333 ARG BBB O 1
ATOM 5265 N N . LEU B 1 334 ? 26.255 -6.805 65.982 1.000 29.968 334 LEU BBB N 1
ATOM 5266 C CA . LEU B 1 334 ? 27.409 -7.737 65.853 1.000 34.248 334 LEU BBB CA 1
ATOM 5267 C C . LEU B 1 334 ? 28.720 -6.954 65.717 1.000 38.280 334 LEU BBB C 1
ATOM 5268 O O . LEU B 1 334 ? 29.764 -7.600 65.559 1.000 42.336 334 LEU BBB O 1
ATOM 5273 N N . GLY B 1 335 ? 28.676 -5.625 65.818 1.000 42.232 335 GLY BBB N 1
ATOM 5274 C CA . GLY B 1 335 ? 29.851 -4.742 65.693 1.000 47.576 335 GLY BBB CA 1
ATOM 5275 C C . GLY B 1 335 ? 30.598 -4.514 67.010 1.000 51.771 335 GLY BBB C 1
ATOM 5276 O O . GLY B 1 335 ? 31.254 -3.444 67.118 1.000 53.708 335 GLY BBB O 1
ATOM 5277 N N . ALA B 1 336 ? 30.521 -5.463 67.967 1.000 54.997 336 ALA BBB N 1
ATOM 5278 C CA . ALA B 1 336 ? 31.216 -5.423 69.281 1.000 57.466 336 ALA BBB CA 1
ATOM 5279 C C . ALA B 1 336 ? 31.405 -6.852 69.824 1.000 58.450 336 ALA BBB C 1
ATOM 5280 O O . ALA B 1 336 ? 32.152 -7.632 69.181 1.000 59.539 336 ALA BBB O 1
ATOM 5282 N N . PRO B 1 339 ? 27.663 -10.038 71.309 1.000 42.851 339 PRO BBB N 1
ATOM 5283 C CA . PRO B 1 339 ? 26.493 -9.419 70.625 1.000 41.477 339 PRO BBB CA 1
ATOM 5284 C C . PRO B 1 339 ? 25.472 -8.805 71.586 1.000 37.192 339 PRO BBB C 1
ATOM 5285 O O . PRO B 1 339 ? 25.242 -9.438 72.643 1.000 41.692 339 PRO BBB O 1
ATOM 5289 N N . GLY B 1 340 ? 24.874 -7.649 71.203 1.000 30.320 340 GLY BBB N 1
ATOM 5290 C CA . GLY B 1 340 ? 23.808 -6.970 71.958 1.000 25.750 340 GLY BBB CA 1
ATOM 5291 C C . GLY B 1 340 ? 22.473 -6.965 71.226 1.000 21.962 340 GLY BBB C 1
ATOM 5292 O O . GLY B 1 340 ? 22.451 -7.131 70.000 1.000 20.756 340 GLY BBB O 1
ATOM 5293 N N . VAL B 1 341 ? 21.386 -6.775 71.955 1.000 19.203 341 VAL BBB N 1
ATOM 5294 C CA . VAL B 1 341 ? 20.021 -6.730 71.370 1.000 18.311 341 VAL BBB CA 1
ATOM 5295 C C . VAL B 1 341 ? 19.374 -5.436 71.820 1.000 17.509 341 VAL BBB C 1
ATOM 5296 O O . VAL B 1 341 ? 19.468 -5.158 72.996 1.000 18.466 341 VAL BBB O 1
ATOM 5300 N N . THR B 1 342 ? 18.763 -4.698 70.897 1.000 16.324 342 THR BBB N 1
ATOM 5301 C CA . THR B 1 342 ? 18.058 -3.433 71.169 1.000 15.905 342 THR BBB CA 1
ATOM 5302 C C . THR B 1 342 ? 16.567 -3.585 70.869 1.000 15.258 342 THR BBB C 1
ATOM 5303 O O . THR B 1 342 ? 16.202 -4.158 69.837 1.000 15.381 342 THR BBB O 1
ATOM 5307 N N . VAL B 1 343 ? 15.757 -3.069 71.756 1.000 15.080 343 VAL BBB N 1
ATOM 5308 C CA . VAL B 1 343 ? 14.279 -3.058 71.640 1.000 14.888 343 VAL BBB CA 1
ATOM 5309 C C . VAL B 1 343 ? 13.845 -1.605 71.503 1.000 14.676 343 VAL BBB C 1
ATOM 5310 O O . VAL B 1 343 ? 14.281 -0.789 72.311 1.000 14.651 343 VAL BBB O 1
ATOM 5314 N N . TYR B 1 344 ? 13.055 -1.306 70.458 1.000 14.670 344 TYR BBB N 1
ATOM 5315 C CA . TYR B 1 344 ? 12.584 0.055 70.130 1.000 14.669 344 TYR BBB CA 1
ATOM 5316 C C . TYR B 1 344 ? 11.135 0.149 70.564 1.000 14.439 344 TYR BBB C 1
ATOM 5317 O O . TYR B 1 344 ? 10.318 -0.676 70.152 1.000 14.346 344 TYR BBB O 1
ATOM 5326 N N . LEU B 1 345 ? 10.839 1.144 71.407 1.000 14.562 345 LEU BBB N 1
ATOM 5327 C CA . LEU B 1 345 ? 9.538 1.267 72.113 1.000 14.800 345 LEU BBB CA 1
ATOM 5328 C C . LEU B 1 345 ? 8.881 2.590 71.758 1.000 14.695 345 LEU BBB C 1
ATOM 5329 O O . LEU B 1 345 ? 9.528 3.622 71.907 1.000 15.202 345 LEU BBB O 1
ATOM 5334 N N . SER B 1 346 ? 7.666 2.514 71.188 1.000 14.741 346 SER BBB N 1
ATOM 5335 C CA . SER B 1 346 ? 6.870 3.652 70.711 1.000 14.713 346 SER BBB CA 1
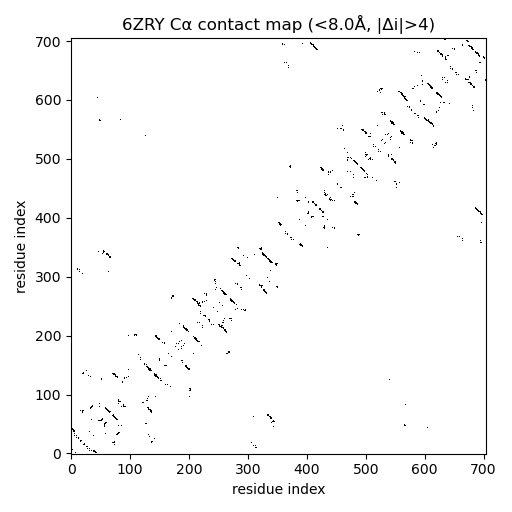ATOM 5336 C C . SER B 1 346 ? 6.225 4.410 71.893 1.000 14.913 346 SER BBB C 1
ATOM 5337 O O . SER B 1 346 ? 5.662 3.764 72.804 1.000 15.360 346 SER BBB O 1
ATOM 5340 N N . ALA B 1 347 ? 6.286 5.736 71.859 1.000 15.073 347 ALA BBB N 1
ATOM 5341 C CA . ALA B 1 347 ? 5.638 6.624 72.852 1.000 16.015 347 ALA BBB CA 1
ATOM 5342 C C . ALA B 1 347 ? 4.113 6.489 72.786 1.000 16.462 347 ALA BBB C 1
ATOM 5343 O O . ALA B 1 347 ? 3.462 6.656 73.856 1.000 17.289 347 ALA BBB O 1
ATOM 5345 N N . GLU B 1 348 ? 3.557 6.216 71.594 1.000 16.708 348 GLU BBB N 1
ATOM 5346 C CA . GLU B 1 348 ? 2.097 6.117 71.361 1.000 17.383 348 GLU BBB CA 1
ATOM 5347 C C . GLU B 1 348 ? 1.413 7.342 71.984 1.000 17.997 348 GLU BBB C 1
ATOM 5348 O O . GLU B 1 348 ? 0.403 7.169 72.659 1.000 17.309 348 GLU BBB O 1
ATOM 5354 N N . ALA B 1 349 ? 1.933 8.548 71.749 1.000 18.400 349 ALA BBB N 1
ATOM 5355 C CA . ALA B 1 349 ? 1.323 9.788 72.278 1.000 19.108 349 ALA BBB CA 1
ATOM 5356 C C . ALA B 1 349 ? 0.007 10.079 71.533 1.000 20.120 349 ALA BBB C 1
ATOM 5357 O O . ALA B 1 349 ? -0.904 10.701 72.136 1.000 20.958 349 ALA BBB O 1
ATOM 5359 N N . TYR B 1 350 ? -0.110 9.664 70.282 1.000 20.614 350 TYR BBB N 1
ATOM 5360 C CA . TYR B 1 350 ? -1.227 10.052 69.380 1.000 21.164 350 TYR BBB CA 1
ATOM 5361 C C . TYR B 1 350 ? -2.133 8.878 69.059 1.000 22.613 350 TYR BBB C 1
ATOM 5362 O O . TYR B 1 350 ? -3.368 9.094 68.958 1.000 23.283 350 TYR BBB O 1
ATOM 5371 N N . ARG B 1 351 ? -1.590 7.672 68.888 1.000 22.996 351 ARG BBB N 1
ATOM 5372 C CA . ARG B 1 351 ? -2.392 6.532 68.438 1.000 24.143 351 ARG BBB CA 1
ATOM 5373 C C . ARG B 1 351 ? -1.753 5.233 68.903 1.000 22.423 351 ARG BBB C 1
ATOM 5374 O O . ARG B 1 351 ? -0.526 5.135 68.897 1.000 21.752 351 ARG BBB O 1
ATOM 5382 N N . VAL B 1 352 ? -2.590 4.305 69.318 1.000 21.309 352 VAL BBB N 1
ATOM 5383 C CA . VAL B 1 352 ? -2.245 2.871 69.440 1.000 20.809 352 VAL BBB CA 1
ATOM 5384 C C . VAL B 1 352 ? -2.779 2.180 68.197 1.000 21.149 352 VAL BBB C 1
ATOM 5385 O O . VAL B 1 352 ? -4.018 2.121 68.022 1.000 21.345 352 VAL BBB O 1
ATOM 5389 N N . SER B 1 353 ? -1.895 1.683 67.350 1.000 21.891 353 SER BBB N 1
ATOM 5390 C CA . SER B 1 353 ? -2.287 0.954 66.133 1.000 22.407 353 SER BBB CA 1
ATOM 5391 C C . SER B 1 353 ? -3.118 -0.246 66.553 1.000 23.048 353 SER BBB C 1
ATOM 5392 O O . SER B 1 353 ? -2.751 -0.967 67.484 1.000 21.654 353 SER BBB O 1
ATOM 5395 N N . PRO B 1 354 ? -4.272 -0.486 65.909 1.000 24.484 354 PRO BBB N 1
ATOM 5396 C CA . PRO B 1 354 ? -5.114 -1.608 66.289 1.000 25.626 354 PRO BBB CA 1
ATOM 5397 C C . PRO B 1 354 ? -4.431 -2.927 65.966 1.000 26.087 354 PRO BBB C 1
ATOM 5398 O O . PRO B 1 354 ? -3.642 -3.009 65.022 1.000 25.948 354 PRO BBB O 1
ATOM 5402 N N . PRO B 1 355 ? -4.729 -4.001 66.726 1.000 27.743 355 PRO BBB N 1
ATOM 5403 C CA . PRO B 1 355 ? -4.154 -5.303 66.450 1.000 29.112 355 PRO BBB CA 1
ATOM 5404 C C . PRO B 1 355 ? -4.668 -5.817 65.102 1.000 32.502 355 PRO BBB C 1
ATOM 5405 O O . PRO B 1 355 ? -5.709 -5.407 64.717 1.000 31.782 355 PRO BBB O 1
ATOM 5409 N N . ARG B 1 356 ? -3.907 -6.676 64.421 1.000 36.546 356 ARG BBB N 1
ATOM 5410 C CA . ARG B 1 356 ? -4.413 -7.471 63.272 1.000 42.183 356 ARG BBB CA 1
ATOM 5411 C C . ARG B 1 356 ? -5.182 -8.688 63.811 1.000 47.263 356 ARG BBB C 1
ATOM 5412 O O . ARG B 1 356 ? -4.872 -9.202 64.895 1.000 47.586 356 ARG BBB O 1
ATOM 5420 N N . PRO B 1 357 ? -6.234 -9.176 63.105 1.000 53.928 357 PRO BBB N 1
ATOM 5421 C CA . PRO B 1 357 ? -6.933 -10.399 63.522 1.000 57.494 357 PRO BBB CA 1
ATOM 5422 C C . PRO B 1 357 ? -6.023 -11.643 63.544 1.000 60.348 357 PRO BBB C 1
ATOM 5423 O O . PRO B 1 357 ? -5.203 -11.791 62.628 1.000 60.907 357 PRO BBB O 1
ATOM 5427 N N . ARG B 1 358 ? -6.189 -12.495 64.571 1.000 63.080 358 ARG BBB N 1
ATOM 5428 C CA . ARG B 1 358 ? -5.410 -13.754 64.792 1.000 65.408 358 ARG BBB CA 1
ATOM 5429 C C . ARG B 1 358 ? -6.153 -14.939 64.161 1.000 66.291 358 ARG BBB C 1
ATOM 5430 O O . ARG B 1 358 ? -5.699 -15.508 63.163 1.000 67.899 358 ARG BBB O 1
#

Solvent-accessible surface area: 27106 Å² total

Foldseek 3Di:
DADALLNLVLLLQVLLCVLQVFDNPVVSVLVCLFQAPRNRHHLVDQALAQAPCAPSSSQKWWKWFDDVPFGIKIKIKGWYAAPNGDAVRRQVSRVVSLVVVCVVVVFDQVLVVQLCVLLDDPQFDDRYAKMWMWMTHPPDDIWIKIWGALQRVHLVCSLVSVQVSQVSQQFRLQSCLLVVQQDDVPARSHQWGFGTWMFTSHDDPGGKTKIKIWRAQDFLVNNLSNVVLEPPDDSVVSVVLCCLLQVNDRGPNWGTKMKIFMITHPDNHGHKMKIKDQSLRRFQWQVSNLVSVLVVCVVVVHDSSSVVSSLCSLDVDDRQQATCQQGIWMDMCTIMTMGGNCSRHGHGGD/DADALLNLVLLLQVLLCVLQVFDNPVVSVLVCLFQAPRNRHHLVDQPLAQAPCAPSSSQWWWKWKFDPPFGIKIKIKGWYAAVNGAQVRRVCSRVVSLVVVCVVVVFDQVLVVQLCVLLDDPQFDDRYAKMKMWITHDPDDIWIKIKGALCRVHLVCSVVSVCVSCVSQQQNLQVVLLVPQQDDPPDRSHQWGFGIWMFTSGDDPWGKTKTKIWGAFDFLVSVLSNVPSAPPDDSVVSQVLQCLLLVRDRTDNWGTKMKIFMTIHPDSHTLKMKIKDQSLRRFQWQVSNLVSLCVVCVVVPHHSCSVVSSLCSLDVDDGQQATCQQRIWMAIPNVGMIMTMGDSCSHHGHGGHDD

Radius of gyration: 26.46 Å; Cα contacts (8 Å, |Δi|>4): 1597; chains: 2; bounding box: 62×52×79 Å

Secondary structure (P-SEA, 3-state):
ccccaaaaaaaaaaaaaaaaccccaaaaaaaaaaaccccccccccccccccccccccccbbbbbbbbccccbbbbbbbccccccccaaaaaaaaaaaaaaaaaaacccaaaaaaaccccccccccccccbbbbbbbbccccbbbbbbbccccccccaaaaaaaaaaaaacccaaaaaaaacccccccccccccccccccccccccbbbbbbbbbbccccaaaaaaaacccccccaaaaaaaaaaaaccccccccbbbbbbbbbbcccccccbbbbbbccccccccaaaaaaaaaaaaaaacccaaaaaaaaaaaccccccccccccccccccccbbbbbbcccccccccc/ccccaaaaaaaaaaaaaaaaccccaaaaaaaaaaaccccccccccccccccccccccccbbbbbbbbccccbbbbbbbccccccccaaaaaaaaaaaaaaaaaaacccaaaaaaaccccccccccccccbbbbbbbbccccbbbbbbbccccccccaaaaaaaaaaaaaccaaaaaaaaccccccccccccccccccccccccccbbbbbbbbbbccccaaaaaaaacccccccaaaaaaaaaaaaccccccccbbbbbbbbbbcccccccbbbbbbccccccccaaaaaaaaaaaaaaacccaaaaaaaaaaaccccccccccccccccccccccbbbbbbbcccccccccccc